Protein AF-A0A8S9HDJ7-F1 (afdb_monomer_lite)

pLDDT: mean 84.5, std 11.43, range [31.2, 97.19]

InterPro domains:
  IPR000717 Proteasome component (PCI) domain [PF01399] (304-399)
  IPR000717 Proteasome component (PCI) domain [PF01399] (529-624)
  IPR000717 Proteasome component (PCI) domain [PS50250] (216-402)
  IPR000717 Proteasome component (PCI) domain [PS50250] (441-627)
  IPR036388 Winged helix-like DNA-binding domain superfamily [G3DSA:1.10.10.10] (340-408)
  IPR036388 Winged helix-like DNA-binding domain superfamily [G3DSA:1.10.10.10] (565-633)
  IPR045114 Csn12 family [PTHR12732] (9-410)

Structure (mmCIF, N/CA/C/O backbone):
data_AF-A0A8S9HDJ7-F1
#
_entry.id   AF-A0A8S9HDJ7-F1
#
loop_
_atom_site.group_PDB
_atom_site.id
_atom_site.type_symbol
_atom_site.label_atom_id
_atom_site.label_alt_id
_atom_site.label_comp_id
_atom_site.label_asym_id
_atom_site.label_entity_id
_atom_site.label_seq_id
_atom_site.pdbx_PDB_ins_code
_atom_site.Cartn_x
_atom_site.Cartn_y
_atom_site.Cartn_z
_atom_site.occupancy
_atom_site.B_iso_or_equiv
_atom_site.auth_seq_id
_atom_site.auth_comp_id
_atom_site.auth_asym_id
_atom_site.auth_atom_id
_atom_site.pdbx_PDB_model_num
ATOM 1 N N . MET A 1 1 ? 1.579 0.886 -45.988 1.00 45.97 1 MET A N 1
ATOM 2 C CA . MET A 1 1 ? 2.993 1.084 -45.603 1.00 45.97 1 MET A CA 1
ATOM 3 C C . MET A 1 1 ? 3.739 1.479 -46.861 1.00 45.97 1 MET A C 1
ATOM 5 O O . MET A 1 1 ? 3.638 0.749 -47.837 1.00 45.97 1 MET A O 1
ATOM 9 N N . ALA A 1 2 ? 4.380 2.648 -46.892 1.00 47.06 2 ALA A N 1
ATOM 10 C CA . ALA A 1 2 ? 5.239 3.010 -48.017 1.00 47.06 2 ALA A CA 1
ATOM 11 C C . ALA A 1 2 ? 6.417 2.024 -48.067 1.00 47.06 2 ALA A C 1
ATOM 13 O O . ALA A 1 2 ? 6.998 1.727 -47.024 1.00 47.06 2 ALA A O 1
ATOM 14 N N . TYR A 1 3 ? 6.727 1.489 -49.246 1.00 59.06 3 TYR A N 1
ATOM 15 C CA . TYR A 1 3 ? 7.837 0.557 -49.441 1.00 59.06 3 TYR A CA 1
ATOM 16 C C . TYR A 1 3 ? 9.151 1.298 -49.136 1.00 59.06 3 TYR A C 1
ATOM 18 O O . TYR A 1 3 ? 9.560 2.177 -49.893 1.00 59.06 3 TYR A O 1
ATOM 26 N N . VAL A 1 4 ? 9.783 1.015 -47.993 1.00 72.94 4 VAL A N 1
ATOM 27 C CA . VAL A 1 4 ? 11.099 1.578 -47.655 1.00 72.94 4 VAL A CA 1
ATOM 28 C C . VAL A 1 4 ? 12.145 0.746 -48.392 1.00 72.94 4 VAL A C 1
ATOM 30 O O . VAL A 1 4 ? 12.256 -0.454 -48.155 1.00 72.94 4 VAL A O 1
ATOM 33 N N . SER A 1 5 ? 12.891 1.359 -49.313 1.00 83.19 5 SER A N 1
ATOM 34 C CA . SER A 1 5 ? 13.986 0.675 -50.011 1.00 83.19 5 SER A CA 1
ATOM 35 C C . SER A 1 5 ? 15.143 0.384 -49.049 1.00 83.19 5 SER A C 1
ATOM 37 O O . SER A 1 5 ? 15.329 1.100 -48.063 1.00 83.19 5 SER A O 1
ATOM 39 N N . MET A 1 6 ? 15.966 -0.632 -49.340 1.00 80.44 6 MET A N 1
ATOM 40 C CA . MET A 1 6 ? 17.145 -0.938 -48.512 1.00 80.44 6 MET A CA 1
ATOM 41 C C . MET A 1 6 ? 18.094 0.265 -48.363 1.00 80.44 6 MET A C 1
ATOM 43 O O . MET A 1 6 ? 18.611 0.497 -47.273 1.00 80.44 6 MET A O 1
ATOM 47 N N . GLY A 1 7 ? 18.271 1.070 -49.418 1.00 82.75 7 GLY A N 1
ATOM 48 C CA . GLY A 1 7 ? 19.089 2.287 -49.363 1.00 82.75 7 GLY A CA 1
ATOM 49 C C . GLY A 1 7 ? 18.507 3.370 -48.446 1.00 82.75 7 GLY A C 1
ATOM 50 O O . GLY A 1 7 ? 19.237 3.982 -47.669 1.00 82.75 7 GLY A O 1
ATOM 51 N N . GLU A 1 8 ? 17.187 3.568 -48.467 1.00 85.69 8 GLU A N 1
ATOM 52 C CA . GLU A 1 8 ? 16.514 4.523 -47.577 1.00 85.69 8 GLU A CA 1
ATOM 53 C C . GLU A 1 8 ? 16.496 4.033 -46.120 1.00 85.69 8 GLU A C 1
ATOM 55 O O . GLU A 1 8 ? 16.657 4.833 -45.196 1.00 85.69 8 GLU A O 1
ATOM 60 N N . ALA A 1 9 ? 16.363 2.721 -45.896 1.00 85.56 9 ALA A N 1
ATOM 61 C CA . ALA A 1 9 ? 16.483 2.122 -44.569 1.00 85.56 9 ALA A CA 1
ATOM 62 C C . ALA A 1 9 ? 17.888 2.338 -43.985 1.00 85.56 9 ALA A C 1
ATOM 64 O O . ALA A 1 9 ? 18.019 2.825 -42.860 1.00 85.56 9 ALA A O 1
ATOM 65 N N . HIS A 1 10 ? 18.929 2.065 -44.778 1.00 86.81 10 HIS A N 1
ATOM 66 C CA . HIS A 1 10 ? 20.318 2.319 -44.403 1.00 86.81 10 HIS A CA 1
ATOM 67 C C . HIS A 1 10 ? 20.543 3.798 -44.050 1.00 86.81 10 HIS A C 1
ATOM 69 O O . HIS A 1 10 ? 21.061 4.104 -42.978 1.00 86.81 10 HIS A O 1
ATOM 75 N N . ARG A 1 11 ? 20.069 4.729 -44.893 1.00 88.00 11 ARG A N 1
ATOM 76 C CA . ARG A 1 11 ? 20.188 6.176 -44.649 1.00 88.00 11 ARG A CA 1
ATOM 77 C C . ARG A 1 11 ? 19.570 6.594 -43.311 1.00 88.00 11 ARG A C 1
ATOM 79 O O . ARG A 1 11 ? 20.194 7.343 -42.564 1.00 88.00 11 ARG A O 1
ATOM 86 N N . ARG A 1 12 ? 18.369 6.102 -42.985 1.00 89.44 12 ARG A N 1
ATOM 87 C CA . ARG A 1 12 ? 17.656 6.431 -41.733 1.00 89.44 12 ARG A CA 1
ATOM 88 C C . ARG A 1 12 ? 18.352 5.889 -40.489 1.00 89.44 12 ARG A C 1
ATOM 90 O O . ARG A 1 12 ? 18.396 6.584 -39.475 1.00 89.44 12 ARG A O 1
ATOM 97 N N . ILE A 1 13 ? 18.888 4.670 -40.562 1.00 89.06 13 ILE A N 1
ATOM 98 C CA . ILE A 1 13 ? 19.650 4.067 -39.460 1.00 89.06 13 ILE A CA 1
ATOM 99 C C . ILE A 1 13 ? 20.924 4.882 -39.218 1.00 89.06 13 ILE A C 1
ATOM 101 O O . ILE A 1 13 ? 21.173 5.301 -38.089 1.00 89.06 13 ILE A O 1
ATOM 105 N N . THR A 1 14 ? 21.675 5.197 -40.275 1.00 87.88 14 THR A N 1
ATOM 106 C CA . THR A 1 14 ? 22.895 6.013 -40.188 1.00 87.88 14 THR A CA 1
ATOM 107 C C . THR A 1 14 ? 22.606 7.429 -39.680 1.00 87.88 14 THR A C 1
ATOM 109 O O . THR A 1 14 ? 23.343 7.951 -38.846 1.00 87.88 14 THR A O 1
ATOM 112 N N . GLU A 1 15 ? 21.501 8.048 -40.108 1.00 90.31 15 GLU A N 1
ATOM 113 C CA . GLU A 1 15 ? 21.058 9.355 -39.605 1.00 90.31 15 GLU A CA 1
ATOM 114 C C . GLU A 1 15 ? 20.773 9.313 -38.095 1.00 90.31 15 GLU A C 1
ATOM 116 O O . GLU A 1 15 ? 21.186 10.215 -37.367 1.00 90.31 15 GLU A O 1
ATOM 121 N N . TYR A 1 16 ? 20.114 8.259 -37.601 1.00 91.31 16 TYR A N 1
ATOM 122 C CA . TYR A 1 16 ? 19.889 8.083 -36.166 1.00 91.31 16 TYR A CA 1
ATOM 123 C C . TYR A 1 16 ? 21.195 7.878 -35.392 1.00 91.31 16 TYR A C 1
ATOM 125 O O . TYR A 1 16 ? 21.376 8.492 -34.342 1.00 91.31 16 TYR A O 1
ATOM 133 N N . LEU A 1 17 ? 22.102 7.038 -35.902 1.00 90.06 17 LEU A N 1
ATOM 134 C CA . LEU A 1 17 ? 23.397 6.771 -35.270 1.00 90.06 17 LEU A CA 1
ATOM 135 C C . LEU A 1 17 ? 24.229 8.052 -35.142 1.00 90.06 17 LEU A C 1
ATOM 137 O O . LEU A 1 17 ? 24.712 8.361 -34.054 1.00 90.06 17 LEU A O 1
ATOM 141 N N . ASN A 1 18 ? 24.309 8.849 -36.212 1.00 89.88 18 ASN A N 1
ATOM 142 C CA . ASN A 1 18 ? 24.977 10.150 -36.184 1.00 89.88 18 ASN A CA 1
ATOM 143 C C . ASN A 1 18 ? 24.357 11.073 -35.138 1.00 89.88 18 ASN A C 1
ATOM 145 O O . ASN A 1 18 ? 25.066 11.604 -34.293 1.00 89.88 18 ASN A O 1
ATOM 149 N N . ARG A 1 19 ? 23.026 11.181 -35.130 1.00 90.94 19 ARG A N 1
ATOM 150 C CA . ARG A 1 19 ? 22.291 11.979 -34.146 1.00 90.94 19 ARG A CA 1
ATOM 151 C C . ARG A 1 19 ? 22.556 11.545 -32.705 1.00 90.94 19 ARG A C 1
ATOM 153 O O . ARG A 1 19 ? 22.686 12.395 -31.832 1.00 90.94 19 ARG A O 1
ATOM 160 N N . PHE A 1 20 ? 22.623 10.243 -32.444 1.00 90.88 20 PHE A N 1
ATOM 161 C CA . PHE A 1 20 ? 22.930 9.730 -31.113 1.00 90.88 20 PHE A CA 1
ATOM 162 C C . PHE A 1 20 ? 24.353 10.101 -30.688 1.00 90.88 20 PHE A C 1
ATOM 164 O O . PHE A 1 20 ? 24.537 10.637 -29.598 1.00 90.88 20 PHE A O 1
ATOM 171 N N . CYS A 1 21 ? 25.343 9.868 -31.551 1.00 88.94 21 CYS A N 1
ATOM 172 C CA . CYS A 1 21 ? 26.730 10.221 -31.259 1.00 88.94 21 CYS A CA 1
ATOM 173 C C . CYS A 1 21 ? 26.904 11.721 -31.065 1.00 88.94 21 CYS A C 1
ATOM 175 O O . CYS A 1 21 ? 27.520 12.125 -30.089 1.00 88.94 21 CYS A O 1
ATOM 177 N N . ASP A 1 22 ? 26.315 12.542 -31.932 1.00 90.69 22 ASP A N 1
ATOM 178 C CA . ASP A 1 22 ? 26.391 13.994 -31.814 1.00 90.69 22 ASP A CA 1
ATOM 179 C C . ASP A 1 22 ? 25.747 14.454 -30.492 1.00 90.69 22 ASP A C 1
ATOM 181 O O . ASP A 1 22 ? 26.324 15.270 -29.779 1.00 90.69 22 ASP A O 1
ATOM 185 N N . ALA A 1 23 ? 24.616 13.864 -30.084 1.00 91.31 23 ALA A N 1
ATOM 186 C CA . ALA A 1 23 ? 24.000 14.165 -28.791 1.00 91.31 23 ALA A CA 1
ATOM 187 C C . ALA A 1 23 ? 24.908 13.820 -27.596 1.00 91.31 23 ALA A C 1
ATOM 189 O O . ALA A 1 23 ? 24.923 14.556 -26.613 1.00 91.31 23 ALA A O 1
ATOM 190 N N . VAL A 1 24 ? 25.680 12.731 -27.667 1.00 89.81 24 VAL A N 1
ATOM 191 C CA . VAL A 1 24 ? 26.634 12.358 -26.609 1.00 89.81 24 VAL A CA 1
ATOM 192 C C . VAL A 1 24 ? 27.879 13.249 -26.643 1.00 89.81 24 VAL A C 1
ATOM 194 O O . VAL A 1 24 ? 28.265 13.790 -25.608 1.00 89.81 24 VAL A O 1
ATOM 197 N N . SER A 1 25 ? 28.471 13.468 -27.820 1.00 89.38 25 SER A N 1
ATOM 198 C CA . SER A 1 25 ? 29.673 14.291 -28.000 1.00 89.38 25 SER A CA 1
ATOM 199 C C . SER A 1 25 ? 29.446 15.756 -27.620 1.00 89.38 25 SER A C 1
ATOM 201 O O . SER A 1 25 ? 30.304 16.359 -26.981 1.00 89.38 25 SER A O 1
ATOM 203 N N . TYR A 1 26 ? 28.283 16.319 -27.963 1.00 91.88 26 TYR A N 1
ATOM 204 C CA . TYR A 1 26 ? 27.906 17.691 -27.608 1.00 91.88 26 TYR A CA 1
ATOM 205 C C . TYR A 1 26 ? 27.16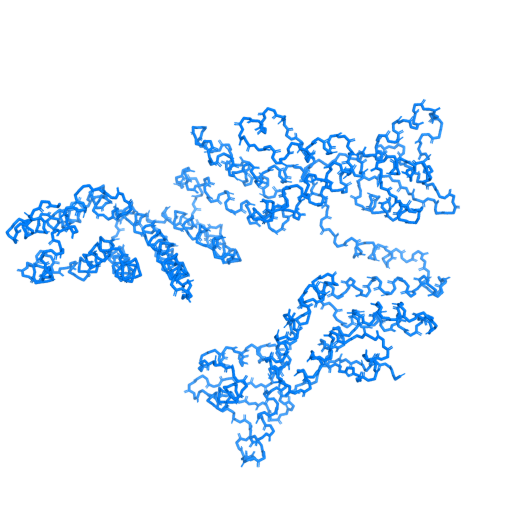4 17.801 -26.269 1.00 91.88 26 TYR A C 1
ATOM 207 O O . TYR A 1 26 ? 26.777 18.902 -25.882 1.00 91.88 26 TYR A O 1
ATOM 215 N N . GLN A 1 27 ? 26.963 16.688 -25.553 1.00 91.62 27 GLN A N 1
ATOM 216 C CA . GLN A 1 27 ? 26.209 16.636 -24.294 1.00 91.62 27 GLN A CA 1
ATOM 217 C C . GLN A 1 27 ? 24.784 17.229 -24.400 1.00 91.62 27 GLN A C 1
ATOM 219 O O . GLN A 1 27 ? 24.262 17.830 -23.455 1.00 91.62 27 GLN A O 1
ATOM 224 N N . ASP A 1 28 ? 24.119 17.036 -25.544 1.00 92.69 28 ASP A N 1
ATOM 225 C CA . ASP A 1 28 ? 22.745 17.485 -25.787 1.00 92.69 28 ASP A CA 1
ATOM 226 C C . ASP A 1 28 ? 21.726 16.496 -25.197 1.00 92.69 28 ASP A C 1
ATOM 228 O O . ASP A 1 28 ? 21.262 15.536 -25.827 1.00 92.69 28 ASP A O 1
ATOM 232 N N . SER A 1 29 ? 21.332 16.770 -23.953 1.00 91.44 29 SER A N 1
ATOM 233 C CA . SER A 1 29 ? 20.324 15.988 -23.230 1.00 91.44 29 SER A CA 1
ATOM 234 C C . SER A 1 29 ? 18.951 15.994 -23.912 1.00 91.44 29 SER A C 1
ATOM 236 O O . SER A 1 29 ? 18.245 14.983 -23.887 1.00 91.44 29 SER A O 1
ATOM 238 N N . SER A 1 30 ? 18.555 17.104 -24.549 1.00 92.19 30 SER A N 1
ATOM 239 C CA . SER A 1 30 ? 17.230 17.239 -25.170 1.00 92.19 30 SER A CA 1
ATOM 240 C C . SER A 1 30 ? 17.103 16.318 -26.375 1.00 92.19 30 SER A C 1
ATOM 242 O O . SER A 1 30 ? 16.095 15.620 -26.544 1.00 92.19 30 SER A O 1
ATOM 244 N N . MET A 1 31 ? 18.148 16.290 -27.198 1.00 92.25 31 MET A N 1
ATOM 245 C CA . MET A 1 31 ? 18.233 15.413 -28.352 1.00 92.25 31 MET A CA 1
ATOM 246 C C . MET A 1 31 ? 18.248 13.946 -27.923 1.00 92.25 31 MET A C 1
ATOM 248 O O . MET A 1 31 ? 17.434 13.162 -28.420 1.00 92.25 31 MET A O 1
ATOM 252 N N . LEU A 1 32 ? 19.069 13.592 -26.930 1.00 92.25 32 LEU A N 1
ATOM 253 C CA . LEU A 1 32 ? 19.126 12.232 -26.397 1.00 92.25 32 LEU A CA 1
ATOM 254 C C . LEU A 1 32 ? 17.770 11.777 -25.825 1.00 92.25 32 LEU A C 1
ATOM 256 O O . LEU A 1 32 ? 17.320 10.668 -26.109 1.00 92.25 32 LEU A O 1
ATOM 260 N N . CYS A 1 33 ? 17.045 12.648 -25.113 1.00 92.75 33 CYS A N 1
ATOM 261 C CA . CYS A 1 33 ? 15.692 12.352 -24.629 1.00 92.75 33 CYS A CA 1
ATOM 262 C C . CYS A 1 33 ? 14.725 11.987 -25.764 1.00 92.75 33 CYS A C 1
ATOM 264 O O . CYS A 1 33 ? 13.954 11.033 -25.633 1.00 92.75 33 CYS A O 1
ATOM 266 N N . ARG A 1 34 ? 14.751 12.723 -26.885 1.00 91.06 34 ARG A N 1
ATOM 267 C CA . ARG A 1 34 ? 13.869 12.454 -28.037 1.00 91.06 34 ARG A CA 1
ATOM 268 C C . ARG A 1 34 ? 14.185 11.116 -28.696 1.00 91.06 34 ARG A C 1
ATOM 270 O O . ARG A 1 34 ? 13.256 10.419 -29.097 1.00 91.06 34 ARG A O 1
ATOM 277 N N . LEU A 1 35 ? 15.466 10.761 -28.784 1.00 90.75 35 LEU A N 1
ATOM 278 C CA . LEU A 1 35 ? 15.922 9.488 -29.348 1.00 90.75 35 LEU A CA 1
ATOM 279 C C . LEU A 1 35 ? 15.519 8.294 -28.461 1.00 90.75 35 LEU A C 1
ATOM 281 O O . LEU A 1 35 ? 15.204 7.226 -28.972 1.00 90.75 35 LEU A O 1
ATOM 285 N N . LEU A 1 36 ? 15.447 8.486 -27.141 1.00 91.25 36 LEU A N 1
ATOM 286 C CA . LEU A 1 36 ? 15.131 7.425 -26.178 1.00 91.25 36 LEU A CA 1
ATOM 287 C C . LEU A 1 36 ? 13.643 7.310 -25.799 1.00 91.25 36 LEU A C 1
ATOM 289 O O . LEU A 1 36 ? 13.291 6.441 -25.009 1.00 91.25 36 LEU A O 1
ATOM 293 N N . SER A 1 37 ? 12.752 8.162 -26.312 1.00 88.88 37 SER A N 1
ATOM 294 C CA . SER A 1 37 ? 11.339 8.214 -25.887 1.00 88.88 37 SER A CA 1
ATOM 295 C C . SER A 1 37 ? 10.430 7.238 -26.657 1.00 88.88 37 SER A C 1
ATOM 297 O O . SER A 1 37 ? 9.573 7.663 -27.437 1.00 88.88 37 SER A O 1
ATOM 299 N N . PHE A 1 38 ? 10.576 5.928 -26.434 1.00 78.50 38 PHE A N 1
ATOM 300 C CA . PHE A 1 38 ? 9.819 4.852 -27.112 1.00 78.50 38 PHE A CA 1
ATOM 301 C C . PHE A 1 38 ? 8.301 5.035 -27.060 1.00 78.50 38 PHE A C 1
ATOM 303 O O . PHE A 1 38 ? 7.597 4.859 -28.055 1.00 78.50 38 PHE A O 1
ATOM 310 N N . SER A 1 39 ? 7.777 5.402 -25.895 1.00 77.12 39 SER A N 1
ATOM 311 C CA . SER A 1 39 ? 6.341 5.534 -25.661 1.00 77.12 39 SER A CA 1
ATOM 312 C C . SER A 1 39 ? 5.706 6.744 -26.348 1.00 77.12 39 SER A C 1
ATOM 314 O O . SER A 1 39 ? 4.477 6.822 -26.408 1.00 77.12 39 SER A O 1
ATOM 316 N N . SER A 1 40 ? 6.516 7.670 -26.871 1.00 77.81 40 SER A N 1
ATOM 317 C CA . SER A 1 40 ? 6.033 8.875 -27.551 1.00 77.81 40 SER A CA 1
ATOM 318 C C . SER A 1 40 ? 5.460 8.604 -28.945 1.00 77.81 40 SER A C 1
ATOM 320 O O . SER A 1 40 ? 4.767 9.469 -29.475 1.00 77.81 40 SER A O 1
ATOM 322 N N . ASN A 1 41 ? 5.725 7.423 -29.531 1.00 77.56 41 ASN A N 1
ATOM 323 C CA . ASN A 1 41 ? 5.366 7.076 -30.913 1.00 77.56 41 ASN A CA 1
ATOM 324 C C . ASN A 1 41 ? 5.746 8.187 -31.912 1.00 77.56 41 ASN A C 1
ATOM 326 O O . ASN A 1 41 ? 4.989 8.495 -32.835 1.00 77.56 41 ASN A O 1
ATOM 330 N N . SER A 1 42 ? 6.900 8.830 -31.704 1.00 84.44 42 SER A N 1
ATOM 331 C CA . SER A 1 42 ? 7.337 9.921 -32.567 1.00 84.44 42 SER A CA 1
ATOM 332 C C . SER A 1 42 ? 7.523 9.425 -34.012 1.00 84.44 42 SER A C 1
ATOM 334 O O . SER A 1 42 ? 8.012 8.309 -34.224 1.00 84.44 42 SER A O 1
ATOM 336 N N . PRO A 1 43 ? 7.171 10.234 -35.031 1.00 83.12 43 PRO A N 1
ATOM 337 C CA . PRO A 1 43 ? 7.306 9.824 -36.429 1.00 83.12 43 PRO A CA 1
ATOM 338 C C . PRO A 1 43 ? 8.732 9.403 -36.806 1.00 83.12 43 PRO A C 1
ATOM 340 O O . PRO A 1 43 ? 8.913 8.495 -37.613 1.00 83.12 43 PRO A O 1
ATOM 343 N N . SER A 1 44 ? 9.748 10.017 -36.191 1.00 83.19 44 SER A N 1
ATOM 344 C CA . SER A 1 44 ? 11.157 9.673 -36.400 1.00 83.19 44 SER A CA 1
ATOM 345 C C . SER A 1 44 ? 11.510 8.280 -35.874 1.00 83.19 44 SER A C 1
ATOM 347 O O . SER A 1 44 ? 12.170 7.524 -36.582 1.00 83.19 44 SER A O 1
ATOM 349 N N . LEU A 1 45 ? 11.048 7.910 -34.674 1.00 85.38 45 LEU A N 1
ATOM 350 C CA . LEU A 1 45 ? 11.304 6.585 -34.099 1.00 85.38 45 LEU A CA 1
ATOM 351 C C . LEU A 1 45 ? 10.499 5.488 -34.798 1.00 85.38 45 LEU A C 1
ATOM 353 O O . LEU A 1 45 ? 11.011 4.390 -34.993 1.00 85.38 45 LEU A O 1
ATOM 357 N N . LEU A 1 46 ? 9.271 5.788 -35.230 1.00 85.62 46 LEU A N 1
ATOM 358 C CA . LEU A 1 46 ? 8.475 4.861 -36.039 1.00 85.62 46 LEU A CA 1
ATOM 359 C C . LEU A 1 46 ? 9.131 4.607 -37.401 1.00 85.62 46 LEU A C 1
ATOM 361 O O . LEU A 1 46 ? 9.264 3.458 -37.812 1.00 85.62 46 LEU A O 1
ATOM 365 N N . SER A 1 47 ? 9.602 5.670 -38.056 1.00 86.38 47 SER A N 1
ATOM 366 C CA . SER A 1 47 ? 10.331 5.591 -39.326 1.00 86.38 47 SER A CA 1
ATOM 367 C C . SER A 1 47 ? 11.627 4.781 -39.207 1.00 86.38 47 SER A C 1
ATOM 369 O O . SER A 1 47 ? 11.940 3.989 -40.097 1.00 86.38 47 SER A O 1
ATOM 371 N N . LEU A 1 48 ? 12.358 4.936 -38.097 1.00 88.12 48 LEU A N 1
ATOM 372 C CA . LEU A 1 48 ? 13.534 4.123 -37.790 1.00 88.12 48 LEU A CA 1
ATOM 373 C C . LEU A 1 48 ? 13.166 2.657 -37.546 1.00 88.12 48 LEU A C 1
ATOM 375 O O . LEU A 1 48 ? 13.831 1.772 -38.069 1.00 88.12 48 LEU A O 1
ATOM 379 N N . ALA A 1 49 ? 12.118 2.382 -36.771 1.00 87.06 49 ALA A N 1
ATOM 380 C CA . ALA A 1 49 ? 11.703 1.011 -36.494 1.00 87.06 49 ALA A CA 1
ATOM 381 C C . ALA A 1 49 ? 11.243 0.280 -37.768 1.00 87.06 49 ALA A C 1
ATOM 383 O O . ALA A 1 49 ? 11.552 -0.897 -37.948 1.00 87.06 49 ALA A O 1
ATOM 384 N N . ASP A 1 50 ? 10.570 0.985 -38.683 1.00 87.25 50 ASP A N 1
ATOM 385 C CA . ASP A 1 50 ? 10.228 0.461 -40.009 1.00 87.25 50 ASP A CA 1
ATOM 386 C C . ASP A 1 50 ? 11.497 0.182 -40.844 1.00 87.25 50 ASP A C 1
ATOM 388 O O . ASP A 1 50 ? 11.587 -0.862 -41.487 1.00 87.25 50 ASP A O 1
ATOM 392 N N . ALA A 1 51 ? 12.514 1.052 -40.781 1.00 87.38 51 ALA A N 1
ATOM 393 C CA . ALA A 1 51 ? 13.809 0.826 -41.433 1.00 87.38 51 ALA A CA 1
ATOM 394 C C . ALA A 1 51 ? 14.572 -0.383 -40.856 1.00 87.38 51 ALA A C 1
ATOM 396 O O . ALA A 1 51 ? 15.108 -1.184 -41.619 1.00 87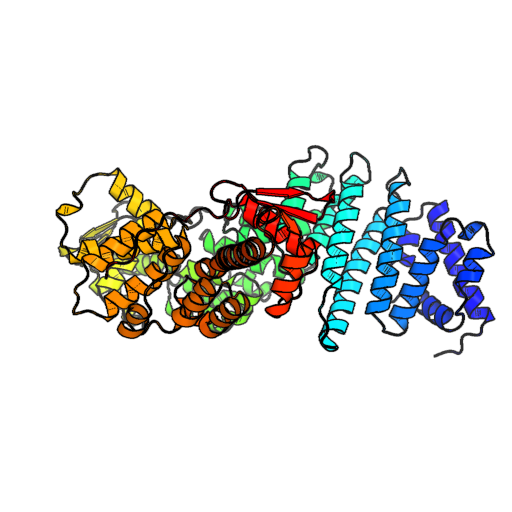.38 51 ALA A O 1
ATOM 397 N N . LEU A 1 52 ? 14.575 -0.558 -39.531 1.00 87.81 52 LEU A N 1
ATOM 398 C CA . LEU A 1 52 ? 15.202 -1.699 -38.848 1.00 87.81 52 LEU A CA 1
ATOM 399 C C . LEU A 1 52 ? 14.526 -3.037 -39.190 1.00 87.81 52 LEU A C 1
ATOM 401 O O . LEU A 1 52 ? 15.181 -4.073 -39.203 1.00 87.81 52 LEU A O 1
ATOM 405 N N . ASN A 1 53 ? 13.226 -3.030 -39.503 1.00 85.38 53 ASN A N 1
ATOM 406 C CA . ASN A 1 53 ? 12.530 -4.227 -39.984 1.00 85.38 53 ASN A CA 1
ATOM 407 C C . ASN A 1 53 ? 12.964 -4.640 -41.398 1.00 85.38 53 ASN A C 1
ATOM 409 O O . ASN A 1 53 ? 13.003 -5.833 -41.693 1.00 85.38 53 ASN A O 1
ATOM 413 N N . VAL A 1 54 ? 13.289 -3.670 -42.259 1.00 84.00 54 VAL A N 1
ATOM 414 C CA . VAL A 1 54 ? 13.772 -3.918 -43.628 1.00 84.00 54 VAL A CA 1
ATOM 415 C C . VAL A 1 54 ? 15.255 -4.296 -43.636 1.00 84.00 54 VAL A C 1
ATOM 417 O O . VAL A 1 54 ? 15.663 -5.168 -44.397 1.00 84.00 54 VAL A O 1
ATOM 420 N N . PHE A 1 55 ? 16.062 -3.665 -42.781 1.00 79.88 55 PHE A N 1
ATOM 421 C CA . PHE A 1 55 ? 17.508 -3.866 -42.708 1.00 79.88 55 PHE A CA 1
ATOM 422 C C . PHE A 1 55 ? 17.895 -4.619 -41.424 1.00 79.88 55 PHE A C 1
ATOM 424 O O . PHE A 1 55 ? 18.193 -4.016 -40.394 1.00 79.88 55 PHE A O 1
ATOM 431 N N . GLN A 1 56 ? 17.888 -5.954 -41.487 1.00 72.31 56 GLN A N 1
ATOM 432 C CA . GLN A 1 56 ? 18.083 -6.815 -40.310 1.00 72.31 56 GLN A CA 1
ATOM 433 C C . GLN A 1 56 ? 19.521 -6.816 -39.757 1.00 72.31 56 GLN A C 1
ATOM 435 O O . GLN A 1 56 ? 19.717 -7.121 -38.583 1.00 72.31 56 GLN A O 1
ATOM 440 N N . ASP A 1 57 ? 20.523 -6.432 -40.556 1.00 72.94 57 ASP A N 1
ATOM 441 C CA . ASP A 1 57 ? 21.937 -6.417 -40.149 1.00 72.94 57 ASP A CA 1
ATOM 442 C C . ASP A 1 57 ? 22.411 -5.032 -39.666 1.00 72.94 57 ASP A C 1
ATOM 444 O O . ASP A 1 57 ? 23.518 -4.582 -39.947 1.00 72.94 57 ASP A O 1
ATOM 448 N N . ALA A 1 58 ? 21.581 -4.309 -38.910 1.00 75.00 58 ALA A N 1
ATOM 449 C CA . ALA A 1 58 ? 21.971 -3.008 -38.350 1.00 75.00 58 ALA A CA 1
ATOM 450 C C . ALA A 1 58 ? 23.224 -3.091 -37.446 1.00 75.00 58 ALA A C 1
ATOM 452 O O . ALA A 1 58 ? 23.935 -2.104 -37.265 1.00 75.00 58 ALA A O 1
ATOM 453 N N . SER A 1 59 ? 23.526 -4.273 -36.898 1.00 75.50 59 SER A N 1
ATOM 454 C CA . SER A 1 59 ? 24.724 -4.520 -36.093 1.00 75.50 59 SER A CA 1
ATOM 455 C C . SER A 1 59 ? 26.027 -4.455 -36.894 1.00 75.50 59 SER A C 1
ATOM 457 O O . SER A 1 59 ? 27.052 -4.099 -36.314 1.00 75.50 59 SER A O 1
ATOM 459 N N . SER A 1 60 ? 26.033 -4.768 -38.196 1.00 75.06 60 SER A N 1
ATOM 460 C CA . SER A 1 60 ? 27.237 -4.584 -39.018 1.00 75.06 60 SER A CA 1
ATOM 461 C C . SER A 1 60 ? 27.546 -3.108 -39.258 1.00 75.06 60 SER A C 1
ATOM 463 O O . SER A 1 60 ? 28.710 -2.730 -39.171 1.00 75.06 60 SER A O 1
ATOM 465 N N . LEU A 1 61 ? 26.526 -2.260 -39.424 1.00 76.69 61 LEU A N 1
ATOM 466 C CA . LEU A 1 61 ? 26.694 -0.805 -39.561 1.00 76.69 61 LEU A CA 1
ATOM 467 C C . LEU A 1 61 ? 27.314 -0.163 -38.320 1.00 76.69 61 LEU A C 1
ATOM 469 O O . LEU A 1 61 ? 28.152 0.727 -38.431 1.00 76.69 61 LEU A O 1
ATOM 473 N N . ILE A 1 62 ? 26.928 -0.645 -37.139 1.00 79.50 62 ILE A N 1
ATOM 474 C CA . ILE A 1 62 ? 27.510 -0.207 -35.868 1.00 79.50 62 ILE A CA 1
ATOM 475 C C . ILE A 1 62 ? 28.994 -0.608 -35.784 1.00 79.50 62 ILE A C 1
ATOM 477 O O . ILE A 1 62 ? 29.807 0.174 -35.307 1.00 79.50 62 ILE A O 1
ATOM 481 N N . ARG A 1 63 ? 29.362 -1.804 -36.270 1.00 76.12 63 ARG A N 1
ATOM 482 C CA . ARG A 1 63 ? 30.750 -2.308 -36.237 1.00 76.12 63 ARG A CA 1
ATOM 483 C C . ARG A 1 63 ? 31.670 -1.682 -37.285 1.00 76.12 63 ARG A C 1
ATOM 485 O O . ARG A 1 63 ? 32.871 -1.636 -37.069 1.00 76.12 63 ARG A O 1
ATOM 492 N N . GLN A 1 64 ? 31.131 -1.256 -38.425 1.00 71.94 64 GLN A N 1
ATOM 493 C CA . GLN A 1 64 ? 31.919 -0.719 -39.541 1.00 71.94 64 GLN A CA 1
ATOM 494 C C . GLN A 1 64 ? 32.406 0.717 -39.317 1.00 71.94 64 GLN A C 1
ATOM 496 O O . GLN A 1 64 ? 33.259 1.187 -40.064 1.00 71.94 64 GLN A O 1
ATOM 501 N N . SER A 1 65 ? 31.870 1.424 -38.321 1.00 71.62 65 SER A N 1
ATOM 502 C CA . SER A 1 65 ? 32.281 2.787 -37.999 1.00 71.62 65 SER A CA 1
ATOM 503 C C . SER A 1 65 ? 32.897 2.848 -36.610 1.00 71.62 65 SER A C 1
ATOM 505 O O . SER A 1 65 ? 32.220 2.595 -35.611 1.00 71.62 65 SER A O 1
ATOM 507 N N . ASP A 1 66 ? 34.150 3.293 -36.537 1.00 66.38 66 ASP A N 1
ATOM 508 C CA . ASP A 1 66 ? 34.840 3.535 -35.265 1.00 66.38 66 ASP A CA 1
ATOM 509 C C . ASP A 1 66 ? 34.071 4.526 -34.373 1.00 66.38 66 ASP A C 1
ATOM 511 O O . ASP A 1 66 ? 34.080 4.397 -33.151 1.00 66.38 66 ASP A O 1
ATOM 515 N N . LYS A 1 67 ? 33.309 5.454 -34.980 1.00 69.69 67 LYS A N 1
ATOM 516 C CA . LYS A 1 67 ? 32.459 6.434 -34.276 1.00 69.69 67 LYS A CA 1
ATOM 517 C C . LYS A 1 67 ? 31.317 5.776 -33.486 1.00 69.69 67 LYS A C 1
ATOM 519 O O . LYS A 1 67 ? 30.879 6.327 -32.480 1.00 69.69 67 LYS A O 1
ATOM 524 N N . PHE A 1 68 ? 30.811 4.624 -33.935 1.00 69.44 68 PHE A N 1
ATOM 525 C CA . PHE A 1 68 ? 29.669 3.933 -33.316 1.00 69.44 68 PHE A CA 1
ATOM 526 C C . PHE A 1 68 ? 30.090 2.780 -32.399 1.00 69.44 68 PHE A C 1
ATOM 528 O O . PHE A 1 68 ? 29.293 2.358 -31.559 1.00 69.44 68 PHE A O 1
ATOM 535 N N . SER A 1 69 ? 31.326 2.292 -32.544 1.00 70.44 69 SER A N 1
ATOM 536 C CA . SER A 1 69 ? 31.859 1.132 -31.820 1.00 70.44 69 SER A CA 1
ATOM 537 C C . SER A 1 69 ? 31.847 1.321 -30.297 1.00 70.44 69 SER A C 1
ATOM 539 O O . SER A 1 69 ? 31.429 0.416 -29.576 1.00 70.44 69 SER A O 1
ATOM 541 N N . GLU A 1 70 ? 32.179 2.525 -29.809 1.00 75.69 70 GLU A N 1
ATOM 542 C CA . GLU A 1 70 ? 32.201 2.863 -28.372 1.00 75.69 70 GLU A CA 1
ATOM 543 C C . GLU A 1 70 ? 30.839 2.638 -27.687 1.00 75.69 70 GLU A C 1
ATOM 545 O O . GLU A 1 70 ? 30.772 2.148 -26.564 1.00 75.69 70 GLU A O 1
ATOM 550 N N . TYR A 1 71 ? 29.735 2.908 -28.393 1.00 81.38 71 TYR A N 1
ATOM 551 C CA . TYR A 1 71 ? 28.365 2.738 -27.888 1.00 81.38 71 TYR A CA 1
ATOM 552 C C . TYR A 1 71 ? 27.639 1.558 -28.543 1.00 81.38 71 TYR A C 1
ATOM 554 O O . TYR A 1 71 ? 26.407 1.463 -28.486 1.00 81.38 71 TYR A O 1
ATOM 562 N N . GLY A 1 72 ? 28.382 0.655 -29.188 1.00 81.88 72 GLY A N 1
ATOM 563 C CA . GLY A 1 72 ? 27.802 -0.341 -30.079 1.00 81.88 72 GLY A CA 1
ATOM 564 C C . GLY A 1 72 ? 26.882 -1.334 -29.373 1.00 81.88 72 GLY A C 1
ATOM 565 O O . GLY A 1 72 ? 25.814 -1.666 -29.891 1.00 81.88 72 GLY A O 1
ATOM 566 N N . GLU A 1 73 ? 27.239 -1.749 -28.155 1.00 80.69 73 GLU A N 1
ATOM 567 C CA . GLU A 1 73 ? 26.417 -2.643 -27.330 1.00 80.69 73 GLU A CA 1
ATOM 568 C C . GLU A 1 73 ? 25.097 -1.975 -26.902 1.00 80.69 73 GLU A C 1
ATOM 570 O O . GLU A 1 73 ? 24.020 -2.572 -27.003 1.00 80.69 73 GLU A O 1
ATOM 575 N N . ILE A 1 74 ? 25.158 -0.696 -26.510 1.00 87.75 74 ILE A N 1
ATOM 576 C CA . ILE A 1 74 ? 23.988 0.116 -26.146 1.00 87.75 74 ILE A CA 1
ATOM 577 C C . ILE A 1 74 ? 23.040 0.231 -27.344 1.00 87.75 74 ILE A C 1
ATOM 579 O O . ILE A 1 74 ? 21.848 -0.075 -27.240 1.00 87.75 74 ILE A O 1
ATOM 583 N N . LEU A 1 75 ? 23.566 0.645 -28.497 1.00 89.06 75 LEU A N 1
ATOM 584 C CA . LEU A 1 75 ? 22.781 0.898 -29.705 1.00 89.06 75 LEU A CA 1
ATOM 585 C C . LEU A 1 75 ? 22.166 -0.383 -30.280 1.00 89.06 75 LEU A C 1
ATOM 587 O O . LEU A 1 75 ? 21.003 -0.372 -30.687 1.00 89.06 75 LEU A O 1
ATOM 591 N N . ALA A 1 76 ? 22.887 -1.506 -30.242 1.00 89.75 76 ALA A N 1
ATOM 592 C CA . ALA A 1 76 ? 22.372 -2.791 -30.706 1.00 89.75 76 ALA A CA 1
ATOM 593 C C . ALA A 1 76 ? 21.150 -3.253 -29.892 1.00 89.75 76 ALA A C 1
ATOM 595 O O . ALA A 1 76 ? 20.134 -3.671 -30.459 1.00 89.75 76 ALA A O 1
ATOM 596 N N . HIS A 1 77 ? 21.210 -3.147 -28.561 1.00 92.19 77 HIS A N 1
ATOM 597 C CA . HIS A 1 77 ? 20.080 -3.490 -27.695 1.00 92.19 77 HIS A CA 1
ATOM 598 C C . HIS A 1 77 ? 18.898 -2.531 -27.864 1.00 92.19 77 HIS A C 1
ATOM 600 O O . HIS A 1 77 ? 17.744 -2.971 -27.888 1.00 92.19 77 HIS A O 1
ATOM 606 N N . LEU A 1 78 ? 19.178 -1.240 -28.056 1.00 91.62 78 LEU A N 1
ATOM 607 C CA . LEU A 1 78 ? 18.166 -0.222 -28.322 1.00 91.62 78 LEU A CA 1
ATOM 608 C C . LEU A 1 78 ? 17.401 -0.503 -29.625 1.00 91.62 78 LEU A C 1
ATOM 610 O O . LEU A 1 78 ? 16.170 -0.484 -29.638 1.00 91.62 78 LEU A O 1
ATOM 614 N N . PHE A 1 79 ? 18.116 -0.824 -30.706 1.00 91.56 79 PHE A N 1
ATOM 615 C CA . PHE A 1 79 ? 17.522 -1.162 -32.002 1.00 91.56 79 PHE A CA 1
ATOM 616 C C . PHE A 1 79 ? 16.683 -2.433 -31.942 1.00 91.56 79 PHE A C 1
ATOM 618 O O . PHE A 1 79 ? 15.545 -2.431 -32.414 1.00 91.56 79 PHE A O 1
ATOM 625 N N . ARG A 1 80 ? 17.183 -3.489 -31.286 1.00 91.00 80 ARG A N 1
ATOM 626 C CA . ARG A 1 80 ? 16.410 -4.724 -31.084 1.00 91.00 80 ARG A CA 1
ATOM 627 C C . ARG A 1 80 ? 15.119 -4.467 -30.304 1.00 91.00 80 ARG A C 1
ATOM 629 O O . ARG A 1 80 ? 14.076 -5.043 -30.623 1.00 91.00 80 ARG A O 1
ATOM 636 N N . SER A 1 81 ? 15.173 -3.587 -29.302 1.00 92.88 81 SER A N 1
ATOM 637 C CA . SER A 1 81 ? 13.989 -3.185 -28.544 1.00 92.88 81 SER A CA 1
ATOM 638 C C . SER A 1 81 ? 12.980 -2.435 -29.419 1.00 92.88 81 SER A C 1
ATOM 640 O O . SER A 1 81 ? 11.800 -2.789 -29.414 1.00 92.88 81 SER A O 1
ATOM 642 N N . LEU A 1 82 ? 13.433 -1.462 -30.225 1.00 90.69 82 LEU A N 1
ATOM 643 C CA . LEU A 1 82 ? 12.571 -0.687 -31.133 1.00 90.69 82 LEU A CA 1
ATOM 644 C C . LEU A 1 82 ? 11.878 -1.585 -32.155 1.00 90.69 82 LEU A C 1
ATOM 646 O O . LEU A 1 82 ? 10.672 -1.468 -32.373 1.00 90.69 82 LEU A O 1
ATOM 650 N N . GLN A 1 83 ? 12.640 -2.500 -32.747 1.00 89.50 83 GLN A N 1
ATOM 651 C CA . GLN A 1 83 ? 12.144 -3.454 -33.726 1.00 89.50 83 GLN A CA 1
ATOM 652 C C . GLN A 1 83 ? 11.054 -4.351 -33.123 1.00 89.50 83 GLN A C 1
ATOM 654 O O . GLN A 1 83 ? 9.942 -4.423 -33.644 1.00 89.50 83 GLN A O 1
ATOM 659 N N . SER A 1 84 ? 11.338 -4.969 -31.973 1.00 90.88 84 SER A N 1
ATOM 660 C CA . SER A 1 84 ? 10.394 -5.862 -31.286 1.00 90.88 84 SER A CA 1
ATOM 661 C C . SER A 1 84 ? 9.131 -5.121 -30.842 1.00 90.88 84 SER A C 1
ATOM 663 O O . SER A 1 84 ? 8.020 -5.622 -31.014 1.00 90.88 84 SER A O 1
ATOM 665 N N . TYR A 1 85 ? 9.286 -3.887 -30.348 1.00 90.38 85 TYR A N 1
ATOM 666 C CA . TYR A 1 85 ? 8.168 -3.029 -29.964 1.00 90.38 85 TYR A CA 1
ATOM 667 C C . TYR A 1 85 ? 7.272 -2.699 -31.163 1.00 90.38 85 TYR A C 1
ATOM 669 O O . TYR A 1 85 ? 6.048 -2.721 -31.046 1.00 90.38 85 TYR A O 1
ATOM 677 N N . ARG A 1 86 ? 7.872 -2.437 -32.331 1.00 88.25 86 ARG A N 1
ATOM 678 C CA . ARG A 1 86 ? 7.147 -2.127 -33.567 1.00 88.25 86 ARG A CA 1
ATOM 679 C C . ARG A 1 86 ? 6.372 -3.319 -34.120 1.00 88.25 86 ARG A C 1
ATOM 681 O O . ARG A 1 86 ? 5.264 -3.127 -34.613 1.00 88.25 86 ARG A O 1
ATOM 688 N N . VAL A 1 87 ? 6.935 -4.521 -34.015 1.00 88.62 87 VAL A N 1
ATOM 689 C CA . VAL A 1 87 ? 6.282 -5.782 -34.413 1.00 88.62 87 VAL A CA 1
ATOM 690 C C . VAL A 1 87 ? 5.193 -6.203 -33.411 1.00 88.62 87 VAL A C 1
ATOM 692 O O . VAL A 1 87 ? 4.351 -7.037 -33.726 1.00 88.62 87 VAL A O 1
ATOM 695 N N . GLY A 1 88 ? 5.153 -5.590 -32.224 1.00 89.12 88 GLY A N 1
ATOM 696 C CA . GLY A 1 88 ? 4.151 -5.863 -31.191 1.00 89.12 88 GLY A CA 1
ATOM 697 C C . GLY A 1 88 ? 4.544 -6.964 -30.206 1.00 89.12 88 GLY A C 1
ATOM 698 O O . GLY A 1 88 ? 3.715 -7.357 -29.396 1.00 89.12 88 GLY A O 1
ATOM 699 N N . ASN A 1 89 ? 5.796 -7.434 -30.237 1.00 92.88 89 ASN A N 1
ATOM 700 C CA . ASN A 1 89 ? 6.334 -8.368 -29.249 1.00 92.88 89 ASN A CA 1
ATOM 701 C C . ASN A 1 89 ? 6.893 -7.577 -28.054 1.00 92.88 89 ASN A C 1
ATOM 703 O O . ASN A 1 89 ? 8.059 -7.163 -28.048 1.00 92.88 89 ASN A O 1
ATOM 707 N N . LEU A 1 90 ? 6.048 -7.310 -27.053 1.00 94.44 90 LEU A N 1
ATOM 708 C CA . LEU A 1 90 ? 6.380 -6.412 -25.943 1.00 94.44 90 LEU A CA 1
ATOM 709 C C . LEU A 1 90 ? 7.318 -7.079 -24.936 1.00 94.44 90 LEU A C 1
ATOM 711 O O . LEU A 1 90 ? 8.107 -6.387 -24.290 1.00 94.44 90 LEU A O 1
ATOM 715 N N . VAL A 1 91 ? 7.262 -8.408 -24.813 1.00 95.06 91 VAL A N 1
ATOM 716 C CA . VAL A 1 91 ? 8.153 -9.168 -23.926 1.00 95.06 91 VAL A CA 1
ATOM 717 C C . VAL A 1 91 ? 9.596 -9.100 -24.422 1.00 95.06 91 VAL A C 1
ATOM 719 O O . VAL A 1 91 ? 10.485 -8.748 -23.645 1.00 95.06 91 VAL A O 1
ATOM 722 N N . GLU A 1 92 ? 9.835 -9.364 -25.708 1.00 94.88 92 GLU A N 1
ATOM 723 C CA . GLU A 1 92 ? 11.179 -9.256 -26.292 1.00 94.88 92 GLU A CA 1
ATOM 724 C C . GLU A 1 92 ? 11.652 -7.798 -26.334 1.00 94.88 92 GLU A C 1
ATOM 726 O O . GLU A 1 92 ? 12.814 -7.510 -26.036 1.00 94.88 92 GLU A O 1
ATOM 731 N N . ALA A 1 93 ? 10.739 -6.855 -26.606 1.00 95.12 93 ALA A N 1
ATOM 732 C CA . ALA A 1 93 ? 11.049 -5.431 -26.538 1.00 95.12 93 ALA A CA 1
ATOM 733 C C . ALA A 1 93 ? 11.547 -5.018 -25.148 1.00 95.12 93 ALA A C 1
ATOM 735 O O . ALA A 1 93 ? 12.534 -4.286 -25.049 1.00 95.12 93 ALA A O 1
ATOM 736 N N . TYR A 1 94 ? 10.898 -5.507 -24.084 1.00 96.56 94 TYR A N 1
ATOM 737 C CA . TYR A 1 94 ? 11.315 -5.274 -22.704 1.00 96.56 94 TYR A CA 1
ATOM 738 C C . TYR A 1 94 ? 12.686 -5.891 -22.406 1.00 96.56 94 TYR A C 1
ATOM 740 O O . TYR A 1 94 ? 13.545 -5.199 -21.872 1.00 96.56 94 TYR A O 1
ATOM 748 N N . LEU A 1 95 ? 12.916 -7.157 -22.773 1.00 96.50 95 LEU A N 1
ATOM 749 C CA . LEU A 1 95 ? 14.191 -7.843 -22.518 1.00 96.50 95 LEU A CA 1
ATOM 750 C C . LEU A 1 95 ? 15.366 -7.142 -23.213 1.00 96.50 95 LEU A C 1
ATOM 752 O O . LEU A 1 95 ? 16.430 -6.958 -22.622 1.00 96.50 95 LEU A O 1
ATOM 756 N N . ALA A 1 96 ? 15.172 -6.712 -24.461 1.00 95.31 96 ALA A N 1
ATOM 757 C CA . ALA A 1 96 ? 16.167 -5.927 -25.181 1.00 95.31 96 ALA A CA 1
ATOM 758 C C . ALA A 1 96 ? 16.369 -4.541 -24.541 1.00 95.31 96 ALA A C 1
ATOM 760 O O . ALA A 1 96 ? 17.510 -4.106 -24.373 1.00 95.31 96 ALA A O 1
ATOM 761 N N . PHE A 1 97 ? 15.288 -3.873 -24.114 1.00 96.00 97 PHE A N 1
ATOM 762 C CA . PHE A 1 97 ? 15.380 -2.573 -23.444 1.00 96.00 97 PHE A CA 1
ATOM 763 C C . PHE A 1 97 ? 16.072 -2.663 -22.081 1.00 96.00 97 PHE A C 1
ATOM 765 O O . PHE A 1 97 ? 16.807 -1.758 -21.709 1.00 96.00 97 PHE A O 1
ATOM 772 N N . GLU A 1 98 ? 15.873 -3.745 -21.331 1.00 96.38 98 GLU A N 1
ATOM 773 C CA . GLU A 1 98 ? 16.536 -3.983 -20.047 1.00 96.38 98 GLU A CA 1
ATOM 774 C C . GLU A 1 98 ? 18.055 -4.110 -20.211 1.00 96.38 98 GLU A C 1
ATOM 776 O O . GLU A 1 98 ? 18.811 -3.549 -19.412 1.00 96.38 98 GLU A O 1
ATOM 781 N N . LYS A 1 99 ? 18.516 -4.795 -21.266 1.00 95.62 99 LYS A N 1
ATOM 782 C CA . LYS A 1 99 ? 19.945 -4.873 -21.607 1.00 95.62 99 LYS A CA 1
ATOM 783 C C . LYS A 1 99 ? 20.499 -3.501 -21.983 1.00 95.62 99 LYS A C 1
ATOM 785 O O . LYS A 1 99 ? 21.502 -3.079 -21.412 1.00 95.62 99 LYS A O 1
ATOM 790 N N . PHE A 1 100 ? 19.792 -2.771 -22.850 1.00 95.31 100 PHE A N 1
ATOM 791 C CA . PHE A 1 100 ? 20.126 -1.384 -23.190 1.00 95.31 100 PHE A CA 1
ATOM 792 C C . PHE A 1 100 ? 20.221 -0.503 -21.937 1.00 95.31 100 PHE A C 1
ATOM 794 O O . PHE A 1 100 ? 21.219 0.180 -21.734 1.00 95.31 100 PHE A O 1
ATOM 801 N N . ALA A 1 101 ? 19.211 -0.541 -21.069 1.00 95.75 101 ALA A N 1
ATOM 802 C CA . ALA A 1 101 ? 19.145 0.298 -19.884 1.00 95.75 101 ALA A CA 1
ATOM 803 C C . ALA A 1 101 ? 20.257 -0.048 -18.885 1.00 95.75 101 ALA A C 1
ATOM 805 O O . ALA A 1 101 ? 20.817 0.852 -18.267 1.00 95.75 101 ALA A O 1
ATOM 806 N N . ASN A 1 102 ? 20.628 -1.326 -18.748 1.00 94.81 102 ASN A N 1
ATOM 807 C CA . ASN A 1 102 ? 21.783 -1.714 -17.942 1.00 94.81 102 ASN A CA 1
ATOM 808 C C . ASN A 1 102 ? 23.088 -1.134 -18.492 1.00 94.81 102 ASN A C 1
ATOM 810 O O . ASN A 1 102 ? 23.841 -0.560 -17.708 1.00 94.81 102 ASN A O 1
ATOM 814 N N . ALA A 1 103 ? 23.336 -1.256 -19.798 1.00 93.31 103 ALA A N 1
ATOM 815 C CA . ALA A 1 103 ? 24.533 -0.712 -20.435 1.00 93.31 103 ALA A CA 1
ATOM 816 C C . ALA A 1 103 ? 24.569 0.826 -20.341 1.00 93.31 103 ALA A C 1
ATOM 818 O O . ALA A 1 103 ? 25.556 1.397 -19.883 1.00 93.31 103 ALA A O 1
ATOM 819 N N . PHE A 1 104 ? 23.445 1.496 -20.619 1.00 93.69 104 PHE A N 1
ATOM 820 C CA . PHE A 1 104 ? 23.303 2.946 -20.468 1.00 93.69 104 PHE A CA 1
ATOM 821 C C . PHE A 1 104 ? 23.593 3.417 -19.038 1.00 93.69 104 PHE A C 1
ATOM 823 O O . PHE A 1 104 ? 24.235 4.440 -18.840 1.00 93.69 104 PHE A O 1
ATOM 830 N N . VAL A 1 105 ? 23.136 2.681 -18.020 1.00 93.44 105 VAL A N 1
ATOM 831 C CA . VAL A 1 105 ? 23.383 3.031 -16.612 1.00 93.44 105 VAL A CA 1
ATOM 832 C C . VAL A 1 105 ? 24.860 2.887 -16.235 1.00 93.44 105 VAL A C 1
ATOM 834 O O . VAL A 1 105 ? 25.327 3.652 -15.390 1.00 93.44 105 VAL A O 1
ATOM 837 N N . GLN A 1 106 ? 25.596 1.947 -16.839 1.00 91.31 106 GLN A N 1
ATOM 838 C CA . GLN A 1 106 ? 27.044 1.843 -16.626 1.00 91.31 106 GLN A CA 1
ATOM 839 C C . GLN A 1 106 ? 27.780 3.027 -17.253 1.00 91.31 106 GLN A C 1
ATOM 841 O O . GLN A 1 106 ? 28.548 3.682 -16.555 1.00 91.31 106 GLN A O 1
ATOM 846 N N . GLU A 1 107 ? 27.469 3.388 -18.498 1.00 90.56 107 GLU A N 1
ATOM 847 C CA . GLU A 1 107 ? 28.084 4.566 -19.129 1.00 90.56 107 GLU A CA 1
ATOM 848 C C . GLU A 1 107 ? 27.707 5.864 -18.418 1.00 90.56 107 GLU A C 1
ATOM 850 O O . GLU A 1 107 ? 28.557 6.699 -18.106 1.00 90.56 107 GLU A O 1
ATOM 855 N N . PHE A 1 108 ? 26.440 5.991 -18.020 1.00 91.31 108 PHE A N 1
ATOM 856 C CA . PHE A 1 108 ? 25.988 7.117 -17.217 1.00 91.31 108 PHE A CA 1
ATOM 857 C C . PHE A 1 108 ? 26.753 7.230 -15.898 1.00 91.31 108 PHE A C 1
ATOM 859 O O . PHE A 1 108 ? 26.928 8.338 -15.393 1.00 91.31 108 PHE A O 1
ATOM 866 N N . ARG A 1 109 ? 27.208 6.121 -15.305 1.00 89.62 109 ARG A N 1
ATOM 867 C CA . ARG A 1 109 ? 28.033 6.155 -14.092 1.00 89.62 109 ARG A CA 1
ATOM 868 C C . ARG A 1 109 ? 29.405 6.775 -14.365 1.00 89.62 109 ARG A C 1
ATOM 870 O O . ARG A 1 109 ? 29.868 7.520 -13.504 1.00 89.62 109 ARG A O 1
ATOM 877 N N . ASN A 1 110 ? 29.992 6.503 -15.530 1.00 88.12 110 ASN A N 1
ATOM 878 C CA . ASN A 1 110 ? 31.322 6.969 -15.929 1.00 88.12 110 ASN A CA 1
ATOM 879 C C . ASN A 1 110 ? 31.359 8.472 -16.245 1.00 88.12 110 ASN A C 1
ATOM 881 O O . ASN A 1 110 ? 32.366 9.124 -15.987 1.00 88.12 110 ASN A O 1
ATOM 885 N N . TRP A 1 111 ? 30.268 9.056 -16.751 1.00 87.88 111 TRP A N 1
ATOM 886 C CA . TRP A 1 111 ? 30.216 10.499 -17.028 1.00 87.88 111 TRP A CA 1
ATOM 887 C C . TRP A 1 111 ? 30.298 11.328 -15.742 1.00 87.88 111 TRP A C 1
ATOM 889 O O . TRP A 1 111 ? 29.459 11.170 -14.871 1.00 87.88 111 TRP A O 1
ATOM 899 N N . GLU A 1 112 ? 31.239 12.253 -15.584 1.00 78.62 112 GLU A N 1
ATOM 900 C CA . GLU A 1 112 ? 31.344 13.005 -14.318 1.00 78.62 112 GLU A CA 1
ATOM 901 C C . GLU A 1 112 ? 30.193 14.008 -14.113 1.00 78.62 112 GLU A C 1
ATOM 903 O O . GLU A 1 112 ? 29.673 14.165 -13.002 1.00 78.62 112 GLU A O 1
ATOM 908 N N . SER A 1 113 ? 29.739 14.659 -15.189 1.00 86.19 113 SER A N 1
ATOM 909 C CA . SER A 1 113 ? 28.688 15.676 -15.128 1.00 86.19 113 SER A CA 1
ATOM 910 C C . SER A 1 113 ? 27.271 15.079 -15.180 1.00 86.19 113 SER A C 1
ATOM 912 O O . SER A 1 113 ? 27.043 13.922 -15.538 1.00 86.19 113 SER A O 1
ATOM 914 N N . ALA A 1 114 ? 26.276 15.880 -14.786 1.00 89.62 114 ALA A N 1
ATOM 915 C CA . ALA A 1 114 ? 24.865 15.479 -14.751 1.00 89.62 114 ALA A CA 1
ATOM 916 C C . ALA A 1 114 ? 24.109 15.769 -16.067 1.00 89.62 114 ALA A C 1
ATOM 918 O O . ALA A 1 114 ? 22.880 15.792 -16.068 1.00 89.62 114 ALA A O 1
ATOM 919 N N . TRP A 1 115 ? 24.818 15.992 -17.179 1.00 93.00 115 TRP A N 1
ATOM 920 C CA . TRP A 1 115 ? 24.230 16.429 -18.453 1.00 93.00 115 TRP A CA 1
ATOM 921 C C . TRP A 1 115 ? 23.131 15.475 -18.962 1.00 93.00 115 TRP A C 1
ATOM 923 O O . TRP A 1 115 ? 22.060 15.914 -19.373 1.00 93.00 115 TRP A O 1
ATOM 933 N N . ALA A 1 116 ? 23.337 14.159 -18.841 1.00 93.00 116 ALA A N 1
ATOM 934 C CA . ALA A 1 116 ? 22.410 13.128 -19.320 1.00 93.00 116 ALA A CA 1
ATOM 935 C C . ALA A 1 116 ? 21.314 12.739 -18.308 1.00 93.00 116 ALA A C 1
ATOM 937 O O . ALA A 1 116 ? 20.667 11.698 -18.453 1.00 93.00 116 ALA A O 1
ATOM 938 N N . LEU A 1 117 ? 21.101 13.527 -17.248 1.00 93.12 117 LEU A N 1
ATOM 939 C CA . LEU A 1 117 ? 20.151 13.169 -16.192 1.00 93.12 117 LEU A CA 1
ATOM 940 C C . LEU A 1 117 ? 18.702 13.097 -16.704 1.00 93.12 117 LEU A C 1
ATOM 942 O O . LEU A 1 117 ? 17.956 12.197 -16.320 1.00 93.12 117 LEU A O 1
ATOM 946 N N . GLU A 1 118 ? 18.314 13.992 -17.615 1.00 93.38 118 GLU A N 1
ATOM 947 C CA . GLU A 1 118 ? 16.991 13.949 -18.248 1.00 93.38 118 GLU A CA 1
ATOM 948 C C . GLU A 1 118 ? 16.823 12.708 -19.133 1.00 93.38 118 GLU A C 1
ATOM 950 O O . GLU A 1 118 ? 15.784 12.046 -19.079 1.00 93.38 118 GLU A O 1
ATOM 955 N N . ALA A 1 119 ? 17.868 12.319 -19.869 1.00 94.44 119 ALA A N 1
ATOM 956 C CA . ALA A 1 119 ? 17.866 11.089 -20.655 1.00 94.44 119 ALA A CA 1
ATOM 957 C C . ALA A 1 119 ? 17.702 9.850 -19.758 1.00 94.44 119 ALA A C 1
ATOM 959 O O . ALA A 1 119 ? 16.885 8.975 -20.051 1.00 94.44 119 ALA A O 1
ATOM 960 N N . LEU A 1 120 ? 18.378 9.807 -18.603 1.00 95.56 120 LEU A N 1
ATOM 961 C CA . LEU A 1 120 ? 18.182 8.747 -17.611 1.00 95.56 120 LEU A CA 1
ATOM 962 C C . LEU A 1 120 ? 16.732 8.695 -17.095 1.00 95.56 120 LEU A C 1
ATOM 964 O O . LEU A 1 120 ? 16.193 7.607 -16.870 1.00 95.56 120 LEU A O 1
ATOM 968 N N . TYR A 1 121 ? 16.067 9.844 -16.929 1.00 95.75 121 TYR A N 1
ATOM 969 C CA . TYR A 1 121 ? 14.653 9.886 -16.540 1.00 95.75 121 TYR A CA 1
ATOM 970 C C . TYR A 1 121 ? 13.733 9.260 -17.587 1.00 95.75 121 TYR A C 1
ATOM 972 O O . TYR A 1 121 ? 12.754 8.602 -17.205 1.00 95.75 121 TYR A O 1
ATOM 980 N N . VAL A 1 122 ? 14.045 9.451 -18.873 1.00 95.94 122 VAL A N 1
ATOM 981 C CA . VAL A 1 122 ? 13.352 8.794 -19.989 1.00 95.94 122 VAL A CA 1
ATOM 982 C C . VAL A 1 122 ? 13.573 7.287 -19.912 1.00 95.94 122 VAL A C 1
ATOM 984 O O . VAL A 1 122 ? 12.593 6.552 -19.862 1.00 95.94 122 VAL A O 1
ATOM 987 N N . VAL A 1 123 ? 14.816 6.817 -19.758 1.00 96.31 123 VAL A N 1
ATOM 988 C CA . VAL A 1 123 ? 15.119 5.377 -19.620 1.00 96.31 123 VAL A CA 1
ATOM 989 C C . VAL A 1 123 ? 14.348 4.743 -18.455 1.00 96.31 123 VAL A C 1
ATOM 991 O O . VAL A 1 123 ? 13.693 3.715 -18.627 1.00 96.31 123 VAL A O 1
ATOM 994 N N . CYS A 1 124 ? 14.350 5.382 -17.280 1.00 97.19 124 CYS A N 1
ATOM 995 C CA . CYS A 1 124 ? 13.618 4.910 -16.098 1.00 97.19 124 CYS A CA 1
ATOM 996 C C . CYS A 1 124 ? 12.096 4.876 -16.307 1.00 97.19 124 CYS A C 1
ATOM 998 O O . CYS A 1 124 ? 11.397 4.034 -15.739 1.00 97.19 124 CYS A O 1
ATOM 1000 N N . TYR A 1 125 ? 11.559 5.819 -17.081 1.00 96.62 125 TYR A N 1
ATOM 1001 C CA . TYR A 1 125 ? 10.143 5.842 -17.420 1.00 96.62 125 TYR A CA 1
ATOM 1002 C C . TYR A 1 125 ? 9.792 4.735 -18.419 1.00 96.62 125 TYR A C 1
ATOM 1004 O O . TYR A 1 125 ? 8.846 3.984 -18.178 1.00 96.62 125 TYR A O 1
ATOM 1012 N N . GLU A 1 126 ? 10.567 4.612 -19.496 1.00 95.69 126 GLU A N 1
ATOM 1013 C CA . GLU A 1 126 ? 10.332 3.652 -20.573 1.00 95.69 126 GLU A CA 1
ATOM 1014 C C . GLU A 1 126 ? 10.446 2.209 -20.085 1.00 95.69 126 GLU A C 1
ATOM 1016 O O . GLU A 1 126 ? 9.536 1.428 -20.352 1.00 95.69 126 GLU A O 1
ATOM 1021 N N . ILE A 1 127 ? 11.455 1.862 -19.270 1.00 96.75 127 ILE A N 1
ATOM 1022 C CA . ILE A 1 127 ? 11.564 0.498 -18.720 1.00 96.75 127 ILE A CA 1
ATOM 1023 C C . ILE A 1 127 ? 10.320 0.125 -17.907 1.00 96.75 127 ILE A C 1
ATOM 1025 O O . ILE A 1 127 ? 9.802 -0.981 -18.050 1.00 96.75 127 ILE A O 1
ATOM 1029 N N . ARG A 1 128 ? 9.785 1.048 -17.091 1.00 96.88 128 ARG A N 1
ATOM 1030 C CA . ARG A 1 128 ? 8.571 0.795 -16.303 1.00 96.88 128 ARG A CA 1
ATOM 1031 C C . ARG A 1 128 ? 7.357 0.625 -17.212 1.00 96.88 128 ARG A C 1
ATOM 1033 O O . ARG A 1 128 ? 6.568 -0.289 -17.001 1.00 96.88 128 ARG A O 1
ATOM 1040 N N . ILE A 1 129 ? 7.182 1.494 -18.207 1.00 95.62 129 ILE A N 1
ATOM 1041 C CA . ILE A 1 129 ? 6.028 1.419 -19.113 1.00 95.62 129 ILE A CA 1
ATOM 1042 C C . ILE A 1 129 ? 6.088 0.169 -19.998 1.00 95.62 129 ILE A C 1
ATOM 1044 O O . ILE A 1 129 ? 5.060 -0.483 -20.177 1.00 95.62 129 ILE A O 1
ATOM 1048 N N . LEU A 1 130 ? 7.263 -0.190 -20.518 1.00 95.19 130 LEU A N 1
ATOM 1049 C CA . LEU A 1 130 ? 7.469 -1.423 -21.275 1.00 95.19 130 LEU A CA 1
ATOM 1050 C C . LEU A 1 130 ? 7.216 -2.651 -20.405 1.00 95.19 130 LEU A C 1
ATOM 1052 O O . LEU A 1 130 ? 6.495 -3.541 -20.840 1.00 95.19 130 LEU A O 1
ATOM 1056 N N . ALA A 1 131 ? 7.698 -2.666 -19.160 1.00 96.69 131 ALA A N 1
ATOM 1057 C CA . ALA A 1 131 ? 7.417 -3.748 -18.221 1.00 96.69 131 ALA A CA 1
ATOM 1058 C C . ALA A 1 131 ? 5.913 -3.920 -17.969 1.00 96.69 131 ALA A C 1
ATOM 1060 O O . ALA A 1 131 ? 5.391 -5.027 -18.028 1.00 96.69 131 ALA A O 1
ATOM 1061 N N . GLU A 1 132 ? 5.190 -2.815 -17.755 1.00 94.94 132 GLU A N 1
ATOM 1062 C CA . GLU A 1 132 ? 3.736 -2.843 -17.568 1.00 94.94 132 GLU A CA 1
ATOM 1063 C C . GLU A 1 132 ? 2.978 -3.334 -18.809 1.00 94.94 132 GLU A C 1
ATOM 1065 O O . GLU A 1 132 ? 1.888 -3.890 -18.676 1.00 94.94 132 GLU A O 1
ATOM 1070 N N . LYS A 1 133 ? 3.506 -3.086 -20.012 1.00 94.50 133 LYS A N 1
ATOM 1071 C CA . LYS A 1 133 ? 2.942 -3.580 -21.274 1.00 94.50 133 LYS A CA 1
ATOM 1072 C C . LYS A 1 133 ? 3.257 -5.067 -21.475 1.00 94.50 133 LYS A C 1
ATOM 1074 O O . LYS A 1 133 ? 2.345 -5.826 -21.783 1.00 94.50 133 LYS A O 1
ATOM 1079 N N . ALA A 1 134 ? 4.497 -5.479 -21.227 1.00 95.69 134 ALA A N 1
ATOM 1080 C CA . ALA A 1 134 ? 4.940 -6.867 -21.315 1.00 95.69 134 ALA A CA 1
ATOM 1081 C C . ALA A 1 134 ? 4.201 -7.773 -20.318 1.00 95.69 134 ALA A C 1
ATOM 1083 O O . ALA A 1 134 ? 3.742 -8.844 -20.692 1.00 95.69 134 ALA A O 1
ATOM 1084 N N . ASP A 1 135 ? 3.994 -7.328 -19.076 1.00 95.50 135 ASP A N 1
ATOM 1085 C CA . ASP A 1 135 ? 3.243 -8.103 -18.079 1.00 95.50 135 ASP A CA 1
ATOM 1086 C C . ASP A 1 135 ? 1.771 -8.281 -18.456 1.00 95.50 135 ASP A C 1
ATOM 1088 O O . ASP A 1 135 ? 1.184 -9.326 -18.174 1.00 95.50 135 ASP A O 1
ATOM 1092 N N . LYS A 1 136 ? 1.164 -7.292 -19.127 1.00 94.00 136 LYS A N 1
ATOM 1093 C CA . LYS A 1 136 ? -0.191 -7.444 -19.673 1.00 94.00 136 LYS A CA 1
ATOM 1094 C C . LYS A 1 136 ? -0.237 -8.502 -20.771 1.00 94.00 136 LYS A C 1
ATOM 1096 O O . LYS A 1 136 ? -1.157 -9.310 -20.752 1.00 94.00 136 LYS A O 1
ATOM 1101 N N . GLU A 1 137 ? 0.744 -8.507 -21.674 1.00 94.19 137 GLU A N 1
ATOM 1102 C CA . GLU A 1 137 ? 0.874 -9.523 -22.727 1.00 94.19 137 GLU A CA 1
ATOM 1103 C C . GLU A 1 137 ? 1.095 -10.927 -22.135 1.00 94.19 137 GLU A C 1
ATOM 1105 O O . GLU A 1 137 ? 0.453 -11.893 -22.545 1.00 94.19 137 GLU A O 1
ATOM 1110 N N . LEU A 1 138 ? 1.953 -11.051 -21.117 1.00 93.19 138 LEU A N 1
ATOM 1111 C CA . LEU A 1 138 ? 2.171 -12.314 -20.406 1.00 93.19 138 LEU A CA 1
ATOM 1112 C C . LEU A 1 138 ? 0.888 -12.807 -19.738 1.00 93.19 138 LEU A C 1
ATOM 1114 O O . LEU A 1 138 ? 0.525 -13.967 -19.912 1.00 93.19 138 LEU A O 1
ATOM 1118 N N . THR A 1 139 ? 0.171 -11.913 -19.053 1.00 91.62 139 THR A N 1
ATOM 1119 C CA . THR A 1 139 ? -1.096 -12.239 -18.385 1.00 91.62 139 THR A CA 1
ATOM 1120 C C . THR A 1 139 ? -2.158 -12.682 -19.394 1.00 91.62 139 THR A C 1
ATOM 1122 O O . THR A 1 139 ? -2.832 -13.681 -19.157 1.00 91.62 139 THR A O 1
ATOM 1125 N N . SER A 1 140 ? -2.293 -11.998 -20.540 1.00 92.25 140 SER A N 1
ATOM 1126 C CA . SER A 1 140 ? -3.231 -12.418 -21.597 1.00 92.25 140 SER A CA 1
ATOM 1127 C C . SER A 1 140 ? -2.869 -13.772 -22.206 1.00 92.25 140 SER A C 1
ATOM 1129 O O . SER A 1 140 ? -3.753 -14.494 -22.650 1.00 92.25 140 SER A O 1
ATOM 1131 N N . ASN A 1 141 ? -1.587 -14.136 -22.172 1.00 90.69 141 ASN A N 1
ATOM 1132 C CA . ASN A 1 141 ? -1.079 -15.424 -22.635 1.00 90.69 141 ASN A CA 1
ATOM 1133 C C . ASN A 1 141 ? -1.031 -16.495 -21.522 1.00 90.69 141 ASN A C 1
ATOM 1135 O O . ASN A 1 141 ? -0.421 -17.544 -21.722 1.00 90.69 141 ASN A O 1
ATOM 1139 N N . GLY A 1 142 ? -1.619 -16.238 -20.344 1.00 87.19 142 GLY A N 1
ATOM 1140 C CA . GLY A 1 142 ? -1.664 -17.182 -19.218 1.00 87.19 142 GLY A CA 1
ATOM 1141 C C . GLY A 1 142 ? -0.326 -17.415 -18.502 1.00 87.19 142 GLY A C 1
ATOM 1142 O O . GLY A 1 142 ? -0.182 -18.402 -17.785 1.00 87.19 142 GLY A O 1
ATOM 1143 N N . LYS A 1 143 ? 0.666 -16.538 -18.700 1.00 90.12 143 LYS A N 1
ATOM 1144 C CA . LYS A 1 143 ? 2.001 -16.605 -18.079 1.00 90.12 143 LYS A CA 1
ATOM 1145 C C . LYS A 1 143 ? 2.120 -15.645 -16.889 1.00 90.12 143 LYS A C 1
ATOM 1147 O O . LYS A 1 143 ? 1.364 -14.680 -16.778 1.00 90.12 143 LYS A O 1
ATOM 1152 N N . SER A 1 144 ? 3.098 -15.886 -16.012 1.00 86.94 144 SER A N 1
ATOM 1153 C CA . SER A 1 144 ? 3.360 -15.049 -14.833 1.00 86.94 144 SER A CA 1
ATOM 1154 C C . SER A 1 144 ? 3.866 -13.639 -15.214 1.00 86.94 144 SER A C 1
ATOM 1156 O O . SER A 1 144 ? 4.801 -13.510 -16.009 1.00 86.94 144 SER A O 1
ATOM 1158 N N . PRO A 1 145 ? 3.283 -12.558 -14.655 1.00 89.38 145 PRO A N 1
ATOM 1159 C CA . PRO A 1 145 ? 3.741 -11.186 -14.887 1.00 89.38 145 PRO A CA 1
ATOM 1160 C C . PRO A 1 145 ? 4.923 -10.829 -13.968 1.00 89.38 145 PRO A C 1
ATOM 1162 O O . PRO A 1 145 ? 4.747 -10.423 -12.818 1.00 89.38 145 PRO A O 1
ATOM 1165 N N . GLU A 1 146 ? 6.148 -10.995 -14.466 1.00 92.75 146 GLU A N 1
ATOM 1166 C CA . GLU A 1 146 ? 7.382 -10.799 -13.686 1.00 92.75 146 GLU A CA 1
ATOM 1167 C C . GLU A 1 146 ? 8.203 -9.567 -14.102 1.00 92.75 146 GLU A C 1
ATOM 1169 O O . GLU A 1 146 ? 9.128 -9.158 -13.390 1.00 92.75 146 GLU A O 1
ATOM 1174 N N . LYS A 1 147 ? 7.890 -8.936 -15.239 1.00 95.31 147 LYS A N 1
ATOM 1175 C CA . LYS A 1 147 ? 8.732 -7.889 -15.838 1.00 95.31 147 LYS A CA 1
ATOM 1176 C C . LYS A 1 147 ? 8.684 -6.592 -15.044 1.00 95.31 147 LYS A C 1
ATOM 1178 O O . LYS A 1 147 ? 9.705 -5.921 -14.904 1.00 95.31 147 LYS A O 1
ATOM 1183 N N . LEU A 1 148 ? 7.549 -6.243 -14.440 1.00 93.56 148 LEU A N 1
ATOM 1184 C CA . LEU A 1 148 ? 7.457 -5.058 -13.584 1.00 93.56 148 LEU A CA 1
ATOM 1185 C C . LEU A 1 148 ? 8.294 -5.202 -12.303 1.00 93.56 148 LEU A C 1
ATOM 1187 O O . LEU A 1 148 ? 8.876 -4.217 -11.839 1.00 93.56 148 LEU A O 1
ATOM 1191 N N . LYS A 1 149 ? 8.419 -6.423 -11.765 1.00 93.00 149 LYS A N 1
ATOM 1192 C CA . LYS A 1 149 ? 9.313 -6.723 -10.634 1.00 93.00 149 LYS A CA 1
ATOM 1193 C C . LYS A 1 149 ? 10.780 -6.557 -11.040 1.00 93.00 149 LYS A C 1
ATOM 1195 O O . LYS A 1 149 ? 11.517 -5.870 -10.334 1.00 93.00 149 LYS A O 1
ATOM 1200 N N . ALA A 1 150 ? 11.177 -7.104 -12.190 1.00 94.12 150 ALA A N 1
ATOM 1201 C CA . ALA A 1 150 ? 12.529 -6.948 -12.734 1.00 94.12 150 ALA A CA 1
ATOM 1202 C C . ALA A 1 150 ? 12.884 -5.471 -13.009 1.00 94.12 150 ALA A C 1
ATOM 1204 O O . ALA A 1 150 ? 13.938 -4.991 -12.587 1.00 94.12 150 ALA A O 1
ATOM 1205 N N . ALA A 1 151 ? 11.953 -4.693 -13.576 1.00 96.88 151 ALA A N 1
ATOM 1206 C CA . ALA A 1 151 ? 12.119 -3.248 -13.746 1.00 96.88 151 ALA A CA 1
ATOM 1207 C C . ALA A 1 151 ? 12.326 -2.521 -12.405 1.00 96.88 151 ALA A C 1
ATOM 1209 O O . ALA A 1 151 ? 13.125 -1.589 -12.324 1.00 96.88 151 ALA A O 1
ATOM 1210 N N . GLY A 1 152 ? 11.647 -2.956 -11.337 1.00 94.25 152 GLY A N 1
ATOM 1211 C CA . GLY A 1 152 ? 11.881 -2.463 -9.977 1.00 94.25 152 GLY A CA 1
ATOM 1212 C C . GLY A 1 152 ? 13.319 -2.689 -9.499 1.00 94.25 152 GLY A C 1
ATOM 1213 O O . GLY A 1 152 ? 13.940 -1.762 -8.979 1.00 94.25 152 GLY A O 1
ATOM 1214 N N . SER A 1 153 ? 13.876 -3.880 -9.735 1.00 94.75 153 SER A N 1
ATOM 1215 C CA . SER A 1 153 ? 15.276 -4.197 -9.414 1.00 94.75 153 SER A CA 1
ATOM 1216 C C . SER A 1 153 ? 16.260 -3.307 -10.178 1.00 94.75 153 SER A C 1
ATOM 1218 O O . SER A 1 153 ? 17.200 -2.777 -9.580 1.00 94.75 153 SER A O 1
ATOM 1220 N N . LEU A 1 154 ? 16.021 -3.068 -11.474 1.00 95.88 154 LEU A N 1
ATOM 1221 C CA . LEU A 1 154 ? 16.843 -2.147 -12.260 1.00 95.88 154 LEU A CA 1
ATOM 1222 C C . LEU A 1 154 ? 16.757 -0.715 -11.715 1.00 95.88 154 LEU A C 1
ATOM 1224 O O . LEU A 1 154 ? 17.784 -0.076 -11.506 1.00 95.88 154 LEU A O 1
ATOM 1228 N N . LEU A 1 155 ? 15.554 -0.216 -11.423 1.00 96.94 155 LEU A N 1
ATOM 1229 C CA . LEU A 1 155 ? 15.369 1.121 -10.850 1.00 96.94 155 LEU A CA 1
ATOM 1230 C C . LEU A 1 155 ? 16.070 1.272 -9.487 1.00 96.94 155 LEU A C 1
ATOM 1232 O O . LEU A 1 155 ? 16.604 2.341 -9.200 1.00 96.94 155 LEU A O 1
ATOM 1236 N N . MET A 1 156 ? 16.135 0.216 -8.667 1.00 94.25 156 MET A N 1
ATOM 1237 C CA . MET A 1 156 ? 16.927 0.224 -7.428 1.00 94.25 156 MET A CA 1
ATOM 1238 C C . MET A 1 156 ? 18.432 0.328 -7.700 1.00 94.25 156 MET A C 1
ATOM 1240 O O . MET A 1 156 ? 19.129 1.057 -6.994 1.00 94.25 156 MET A O 1
ATOM 1244 N N . LYS A 1 157 ? 18.938 -0.342 -8.743 1.00 93.94 157 LYS A N 1
ATOM 1245 C CA . LYS A 1 157 ? 20.331 -0.189 -9.189 1.00 93.94 157 LYS A CA 1
ATOM 1246 C C . LYS A 1 157 ? 20.611 1.251 -9.633 1.00 93.94 157 LYS A C 1
ATOM 1248 O O . LYS A 1 157 ? 21.611 1.827 -9.210 1.00 93.94 157 LYS A O 1
ATOM 1253 N N . VAL A 1 158 ? 19.703 1.859 -10.404 1.00 95.19 158 VAL A N 1
ATOM 1254 C CA . VAL A 1 158 ? 19.807 3.274 -10.809 1.00 95.19 158 VAL A CA 1
ATOM 1255 C C . VAL A 1 158 ? 19.796 4.199 -9.593 1.00 95.19 158 VAL A C 1
ATOM 1257 O O . VAL A 1 158 ? 20.621 5.105 -9.501 1.00 95.19 158 VAL A O 1
ATOM 1260 N N . PHE A 1 159 ? 18.909 3.953 -8.626 1.00 93.25 159 PHE A N 1
ATOM 1261 C CA . PHE A 1 159 ? 18.882 4.705 -7.373 1.00 93.25 159 PHE A CA 1
ATOM 1262 C C . PHE A 1 159 ? 20.236 4.647 -6.653 1.00 93.25 159 PHE A C 1
ATOM 1264 O O . PHE A 1 159 ? 20.727 5.680 -6.209 1.00 93.25 159 PHE A O 1
ATOM 1271 N N . GLY A 1 160 ? 20.878 3.474 -6.603 1.00 90.44 160 GLY A N 1
ATOM 1272 C CA . GLY A 1 160 ? 22.214 3.311 -6.025 1.00 90.44 160 GLY A CA 1
ATOM 1273 C C . GLY A 1 160 ? 23.291 4.171 -6.698 1.00 90.44 160 GLY A C 1
ATOM 1274 O O . GLY A 1 160 ? 24.127 4.740 -6.002 1.00 90.44 160 GLY A O 1
ATOM 1275 N N . VAL A 1 161 ? 23.242 4.326 -8.027 1.00 90.69 161 VAL A N 1
ATOM 1276 C CA . VAL A 1 161 ? 24.168 5.198 -8.781 1.00 90.69 161 VAL A CA 1
ATOM 1277 C C . VAL A 1 161 ? 23.943 6.679 -8.451 1.00 90.69 161 VAL A C 1
ATOM 1279 O O . VAL A 1 161 ? 24.897 7.448 -8.371 1.00 90.69 161 VAL A O 1
ATOM 1282 N N . LEU A 1 162 ? 22.690 7.084 -8.230 1.00 89.62 162 LEU A N 1
ATOM 1283 C CA . LEU A 1 162 ? 22.322 8.475 -7.937 1.00 89.62 162 LEU A CA 1
ATOM 1284 C C . LEU A 1 162 ? 22.444 8.839 -6.451 1.00 89.62 162 LEU A C 1
ATOM 1286 O O . LEU A 1 162 ? 22.528 10.016 -6.125 1.00 89.62 162 LEU A O 1
ATOM 1290 N N . ALA A 1 163 ? 22.464 7.861 -5.544 1.00 81.62 163 ALA A N 1
ATOM 1291 C CA . ALA A 1 163 ? 22.498 8.089 -4.098 1.00 81.62 163 ALA A CA 1
ATOM 1292 C C . ALA A 1 163 ? 23.865 8.562 -3.554 1.00 81.62 163 ALA A C 1
ATOM 1294 O O . ALA A 1 163 ? 24.017 8.746 -2.347 1.00 81.62 163 ALA A O 1
ATOM 1295 N N . GLY A 1 164 ? 24.866 8.748 -4.419 1.00 78.69 164 GLY A N 1
ATOM 1296 C CA . GLY A 1 164 ? 26.179 9.283 -4.058 1.00 78.69 164 GLY A CA 1
ATOM 1297 C C . GLY A 1 164 ? 26.200 10.806 -3.862 1.00 78.69 164 GLY A C 1
ATOM 1298 O O . GLY A 1 164 ? 25.270 11.528 -4.219 1.00 78.69 164 GLY A O 1
ATOM 1299 N N . LYS A 1 165 ? 27.309 11.320 -3.314 1.00 70.19 165 LYS A N 1
ATOM 1300 C CA . LYS A 1 165 ? 27.586 12.766 -3.292 1.00 70.19 165 LYS A CA 1
ATOM 1301 C C . LYS A 1 165 ? 27.914 13.231 -4.716 1.00 70.19 165 LYS A C 1
ATOM 1303 O O . LYS A 1 165 ? 28.804 12.666 -5.339 1.00 70.19 165 LYS A O 1
ATOM 1308 N N . GLY A 1 166 ? 27.221 14.251 -5.217 1.00 81.88 166 GLY A N 1
ATOM 1309 C CA . GLY A 1 166 ? 27.506 14.848 -6.525 1.00 81.88 166 GLY A CA 1
ATOM 1310 C C . GLY A 1 166 ? 26.283 15.497 -7.181 1.00 81.88 166 GLY A C 1
ATOM 1311 O O . GLY A 1 166 ? 25.174 15.386 -6.652 1.00 81.88 166 GLY A O 1
ATOM 1312 N N . PRO A 1 167 ? 26.455 16.140 -8.349 1.00 84.00 167 PRO A N 1
ATOM 1313 C CA . PRO A 1 167 ? 25.384 16.867 -9.042 1.00 84.00 167 PRO A CA 1
ATOM 1314 C C . PRO A 1 167 ? 24.242 15.955 -9.520 1.00 84.00 167 PRO A C 1
ATOM 1316 O O . PRO A 1 167 ? 23.109 16.397 -9.674 1.00 84.00 167 PRO A O 1
ATOM 1319 N N . LYS A 1 168 ? 24.504 14.654 -9.695 1.00 89.19 168 LYS A N 1
ATOM 1320 C CA . LYS A 1 168 ? 23.508 13.659 -10.124 1.00 89.19 168 LYS A CA 1
ATOM 1321 C C . LYS A 1 168 ? 22.476 13.310 -9.045 1.00 89.19 168 LYS A C 1
ATOM 1323 O O . LYS A 1 168 ? 21.420 12.766 -9.368 1.00 89.19 168 LYS A O 1
ATOM 1328 N N . ARG A 1 169 ? 22.744 13.641 -7.775 1.00 87.69 169 ARG A N 1
ATOM 1329 C CA . ARG A 1 169 ? 21.904 13.266 -6.622 1.00 87.69 169 ARG A CA 1
ATOM 1330 C C . ARG A 1 169 ? 20.453 13.726 -6.744 1.00 87.69 169 ARG A C 1
ATOM 1332 O O . ARG A 1 169 ? 19.546 13.044 -6.273 1.00 87.69 169 ARG A O 1
ATOM 1339 N N . VAL A 1 170 ? 20.218 14.848 -7.426 1.00 86.44 170 VAL A N 1
ATOM 1340 C CA . VAL A 1 170 ? 18.877 15.419 -7.619 1.00 86.44 170 VAL A CA 1
ATOM 1341 C C . VAL A 1 170 ? 17.939 14.467 -8.376 1.00 86.44 170 VAL A C 1
ATOM 1343 O O . VAL A 1 170 ? 16.725 14.513 -8.187 1.00 86.44 170 VAL A O 1
ATOM 1346 N N . GLY A 1 171 ? 18.486 13.526 -9.156 1.00 89.75 171 GLY A N 1
ATOM 1347 C CA . GLY A 1 171 ? 17.700 12.497 -9.836 1.00 89.75 171 GLY A CA 1
ATOM 1348 C C . GLY A 1 171 ? 17.209 11.354 -8.958 1.00 89.75 171 GLY A C 1
ATOM 1349 O O . GLY A 1 171 ? 16.298 10.626 -9.364 1.00 89.75 171 GLY A O 1
ATOM 1350 N N . ALA A 1 172 ? 17.748 11.200 -7.745 1.00 91.81 172 ALA A N 1
ATOM 1351 C CA . ALA A 1 172 ? 17.348 10.130 -6.838 1.00 91.81 172 ALA A CA 1
ATOM 1352 C C . ALA A 1 172 ? 15.852 10.209 -6.486 1.00 91.81 172 ALA A C 1
ATOM 1354 O O . ALA A 1 172 ? 15.182 9.173 -6.404 1.00 91.81 172 ALA A O 1
ATOM 1355 N N . LEU A 1 173 ? 15.290 11.420 -6.352 1.00 91.62 173 LEU A N 1
ATOM 1356 C CA . LEU A 1 173 ? 13.865 11.590 -6.054 1.00 91.62 173 LEU A CA 1
ATOM 1357 C C . LEU A 1 173 ? 12.975 11.178 -7.233 1.00 91.62 173 LEU A C 1
ATOM 1359 O O . LEU A 1 173 ? 11.944 10.534 -7.026 1.00 91.62 173 LEU A O 1
ATOM 1363 N N . TYR A 1 174 ? 13.376 11.483 -8.471 1.00 94.62 174 TYR A N 1
ATOM 1364 C CA . TYR A 1 174 ? 12.632 11.050 -9.655 1.00 94.62 174 TYR A CA 1
ATOM 1365 C C . TYR A 1 174 ? 12.583 9.520 -9.75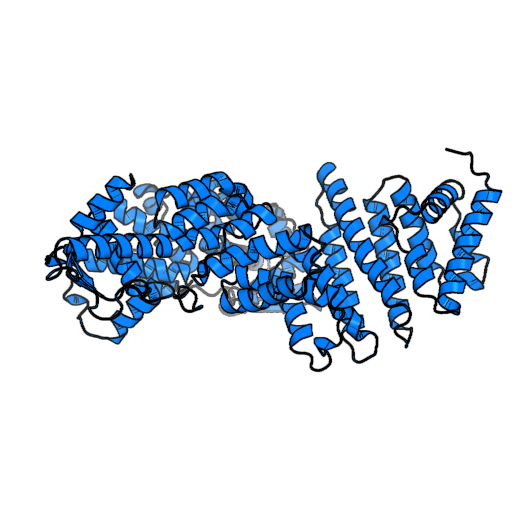3 1.00 94.62 174 TYR A C 1
ATOM 1367 O O . TYR A 1 174 ? 11.507 8.941 -9.935 1.00 94.62 174 TYR A O 1
ATOM 1375 N N . VAL A 1 175 ? 13.726 8.851 -9.568 1.00 95.44 175 VAL A N 1
ATOM 1376 C CA . VAL A 1 175 ? 13.800 7.380 -9.583 1.00 95.44 175 VAL A CA 1
ATOM 1377 C C . VAL A 1 175 ? 12.997 6.781 -8.430 1.00 95.44 175 VAL A C 1
ATOM 1379 O O . VAL A 1 175 ? 12.232 5.843 -8.644 1.00 95.44 175 VAL A O 1
ATOM 1382 N N . THR A 1 176 ? 13.056 7.385 -7.240 1.00 94.50 176 THR A N 1
ATOM 1383 C CA . THR A 1 176 ? 12.201 7.021 -6.096 1.00 94.50 176 THR A CA 1
ATOM 1384 C C . THR A 1 176 ? 10.715 7.094 -6.454 1.00 94.50 176 THR A C 1
ATOM 1386 O O . THR A 1 176 ? 9.947 6.186 -6.140 1.00 94.50 176 THR A O 1
ATOM 1389 N N . CYS A 1 177 ? 10.292 8.128 -7.184 1.00 95.50 177 CYS A N 1
ATOM 1390 C CA . CYS A 1 177 ? 8.912 8.248 -7.649 1.00 95.50 177 CYS A CA 1
ATOM 1391 C C . CYS A 1 177 ? 8.524 7.153 -8.658 1.00 95.50 177 CYS A C 1
ATOM 1393 O O . CYS A 1 177 ? 7.376 6.702 -8.650 1.00 95.50 177 CYS A O 1
ATOM 1395 N N . GLN A 1 178 ? 9.443 6.710 -9.526 1.00 96.50 178 GLN A N 1
ATOM 1396 C CA . GLN A 1 178 ? 9.199 5.562 -10.413 1.00 96.50 178 GLN A CA 1
ATOM 1397 C C . GLN A 1 178 ? 9.117 4.253 -9.618 1.00 96.50 178 GLN A C 1
ATOM 1399 O O . GLN A 1 178 ? 8.194 3.473 -9.843 1.00 96.50 178 GLN A O 1
ATOM 1404 N N . LEU A 1 179 ? 9.996 4.056 -8.630 1.00 95.38 179 LEU A N 1
ATOM 1405 C CA . LEU A 1 179 ? 9.955 2.915 -7.710 1.00 95.38 179 LEU A CA 1
ATOM 1406 C C . LEU A 1 179 ? 8.632 2.846 -6.945 1.00 95.38 179 LEU A C 1
ATOM 1408 O O . LEU A 1 179 ? 8.028 1.782 -6.872 1.00 95.38 179 LEU A O 1
ATOM 1412 N N . PHE A 1 180 ? 8.120 3.972 -6.442 1.00 92.50 180 PHE A N 1
ATOM 1413 C CA . PHE A 1 180 ? 6.803 4.002 -5.804 1.00 92.50 180 PHE A CA 1
ATOM 1414 C C . PHE A 1 180 ? 5.683 3.601 -6.765 1.00 92.50 180 PHE A C 1
ATOM 1416 O O . PHE A 1 180 ? 4.821 2.806 -6.396 1.00 92.50 180 PHE A O 1
ATOM 1423 N N . LYS A 1 181 ? 5.691 4.088 -8.013 1.00 93.38 181 LYS A N 1
ATOM 1424 C CA . LYS A 1 181 ? 4.706 3.658 -9.022 1.00 93.38 181 LYS A CA 1
ATOM 1425 C C . LYS A 1 181 ? 4.753 2.143 -9.236 1.00 93.38 181 LYS A C 1
ATOM 1427 O O . LYS A 1 181 ? 3.694 1.523 -9.298 1.00 93.38 181 LYS A O 1
ATOM 1432 N N . THR A 1 182 ? 5.951 1.565 -9.281 1.00 91.81 182 THR A N 1
ATOM 1433 C CA . THR A 1 182 ? 6.176 0.120 -9.412 1.00 91.81 182 THR A CA 1
ATOM 1434 C C . THR A 1 182 ? 5.690 -0.648 -8.178 1.00 91.81 182 THR A C 1
ATOM 1436 O O . THR A 1 182 ? 4.811 -1.498 -8.291 1.00 91.81 182 THR A O 1
ATOM 1439 N N . TYR A 1 183 ? 6.173 -0.319 -6.978 1.00 85.94 183 TYR A N 1
ATOM 1440 C CA . TYR A 1 183 ? 5.860 -1.057 -5.747 1.00 85.94 183 TYR A CA 1
ATOM 1441 C C . TYR A 1 183 ? 4.392 -0.980 -5.340 1.00 85.94 183 TYR A C 1
ATOM 1443 O O . TYR A 1 183 ? 3.828 -1.979 -4.902 1.00 85.94 183 TYR A O 1
ATOM 1451 N N . PHE A 1 184 ? 3.739 0.171 -5.516 1.00 82.75 184 PHE A N 1
ATOM 1452 C CA . PHE A 1 184 ? 2.304 0.273 -5.245 1.00 82.75 184 PHE A CA 1
ATOM 1453 C C . PHE A 1 184 ? 1.464 -0.518 -6.250 1.00 82.75 184 PHE A C 1
ATOM 1455 O O . PHE A 1 184 ? 0.379 -0.965 -5.894 1.00 82.75 184 PHE A O 1
ATOM 1462 N N . LYS A 1 185 ? 1.940 -0.689 -7.488 1.00 83.56 185 LYS A N 1
ATOM 1463 C CA . LYS A 1 185 ? 1.256 -1.496 -8.504 1.00 83.56 185 LYS A CA 1
ATOM 1464 C C . LYS A 1 185 ? 1.456 -2.999 -8.279 1.00 83.56 185 LYS A C 1
ATOM 1466 O O . LYS A 1 185 ? 0.532 -3.757 -8.533 1.00 83.56 185 LYS A O 1
ATOM 1471 N N . LEU A 1 186 ? 2.615 -3.401 -7.753 1.00 79.50 186 LEU A N 1
ATOM 1472 C CA . LEU A 1 186 ? 2.925 -4.783 -7.359 1.00 79.50 186 LEU A CA 1
ATOM 1473 C C . LEU A 1 186 ? 2.339 -5.191 -5.993 1.00 79.50 186 LEU A C 1
ATOM 1475 O O . LEU A 1 186 ? 2.431 -6.352 -5.617 1.00 79.50 186 LEU A O 1
ATOM 1479 N N . GLY A 1 187 ? 1.808 -4.250 -5.206 1.00 74.44 187 GLY A N 1
ATOM 1480 C CA . GLY A 1 187 ? 1.359 -4.510 -3.831 1.00 74.44 187 GLY A CA 1
ATOM 1481 C C . GLY A 1 187 ? 2.494 -4.650 -2.802 1.00 74.44 187 GLY A C 1
ATOM 1482 O O . GLY A 1 187 ? 2.236 -4.790 -1.610 1.00 74.44 187 GLY A O 1
ATOM 1483 N N . THR A 1 188 ? 3.763 -4.526 -3.206 1.00 75.69 188 THR A N 1
ATOM 1484 C CA . THR A 1 188 ? 4.949 -4.653 -2.337 1.00 75.69 188 THR A CA 1
ATOM 1485 C C . THR A 1 188 ? 5.301 -3.336 -1.633 1.00 75.69 188 THR A C 1
ATOM 1487 O O . THR A 1 188 ? 6.448 -2.883 -1.641 1.00 75.69 188 THR A O 1
ATOM 1490 N N . VAL A 1 189 ? 4.306 -2.690 -1.021 1.00 74.44 189 VAL A N 1
ATOM 1491 C CA . VAL A 1 189 ? 4.402 -1.324 -0.467 1.00 74.44 189 VAL A CA 1
ATOM 1492 C C . VAL A 1 189 ? 5.455 -1.204 0.652 1.00 74.44 189 VAL A C 1
ATOM 1494 O O . VAL A 1 189 ? 6.041 -0.140 0.846 1.00 74.44 189 VAL A O 1
ATOM 1497 N N . ASN A 1 190 ? 5.779 -2.305 1.339 1.00 74.25 190 ASN A N 1
ATOM 1498 C CA . ASN A 1 190 ? 6.816 -2.349 2.377 1.00 74.25 190 ASN A CA 1
ATOM 1499 C C . ASN A 1 190 ? 8.214 -1.951 1.865 1.00 74.25 190 ASN A C 1
ATOM 1501 O O . ASN A 1 190 ? 8.987 -1.353 2.617 1.00 74.25 190 ASN A O 1
ATOM 1505 N N . LEU A 1 191 ? 8.525 -2.212 0.588 1.00 78.19 191 LEU A N 1
ATOM 1506 C CA . LEU A 1 191 ? 9.817 -1.865 -0.020 1.00 78.19 191 LEU A CA 1
ATOM 1507 C C . LEU A 1 191 ? 10.037 -0.347 -0.106 1.00 78.19 191 LEU A C 1
ATOM 1509 O O . LEU A 1 191 ? 11.179 0.117 -0.074 1.00 78.19 191 LEU A O 1
ATOM 1513 N N . CYS A 1 192 ? 8.958 0.444 -0.123 1.00 82.00 192 CYS A N 1
ATOM 1514 C CA . CYS A 1 192 ? 9.030 1.903 -0.120 1.00 82.00 192 CYS A CA 1
ATOM 1515 C C . CYS A 1 192 ? 9.783 2.440 1.107 1.00 82.00 192 CYS A C 1
ATOM 1517 O O . CYS A 1 192 ? 10.497 3.432 0.983 1.00 82.00 192 CYS A O 1
ATOM 1519 N N . ARG A 1 193 ? 9.682 1.779 2.274 1.00 82.50 193 ARG A N 1
ATOM 1520 C CA . ARG A 1 193 ? 10.326 2.242 3.519 1.00 82.50 193 ARG A CA 1
ATOM 1521 C C . ARG A 1 193 ? 11.846 2.319 3.398 1.00 82.50 193 ARG A C 1
ATOM 1523 O O . ARG A 1 193 ? 12.441 3.256 3.920 1.00 82.50 193 ARG A O 1
ATOM 1530 N N . SER A 1 194 ? 12.470 1.368 2.697 1.00 84.00 194 SER A N 1
ATOM 1531 C CA . SER A 1 194 ? 13.925 1.380 2.503 1.00 84.00 194 SER A CA 1
ATOM 1532 C C . SER A 1 194 ? 14.367 2.610 1.713 1.00 84.00 194 SER A C 1
ATOM 1534 O O . SER A 1 194 ? 15.308 3.288 2.111 1.00 84.00 194 SER A O 1
ATOM 1536 N N . VAL A 1 195 ? 13.656 2.919 0.625 1.00 86.31 195 VAL A N 1
ATOM 1537 C CA . VAL A 1 195 ? 13.976 4.049 -0.260 1.00 86.31 195 VAL A CA 1
ATOM 1538 C C . VAL A 1 195 ? 13.708 5.386 0.435 1.00 86.31 195 VAL A C 1
ATOM 1540 O O . VAL A 1 195 ? 14.541 6.284 0.378 1.00 86.31 195 VAL A O 1
ATOM 1543 N N . ILE A 1 196 ? 12.589 5.491 1.163 1.00 87.06 196 ILE A N 1
ATOM 1544 C CA . ILE A 1 196 ? 12.251 6.661 1.991 1.00 87.06 196 ILE A CA 1
ATOM 1545 C C . ILE A 1 196 ? 13.363 6.932 3.001 1.00 87.06 196 ILE A C 1
ATOM 1547 O O . ILE A 1 196 ? 13.885 8.040 3.053 1.00 87.06 196 ILE A O 1
ATOM 1551 N N . ARG A 1 197 ? 13.789 5.906 3.750 1.00 84.94 197 ARG A N 1
ATOM 1552 C CA . ARG A 1 197 ? 14.856 6.051 4.745 1.00 84.94 197 ARG A CA 1
ATOM 1553 C C . ARG A 1 197 ? 16.156 6.537 4.107 1.00 84.94 197 ARG A C 1
ATOM 1555 O O . ARG A 1 197 ? 16.822 7.386 4.691 1.00 84.94 197 ARG A O 1
ATOM 1562 N N . SER A 1 198 ? 16.505 6.031 2.925 1.00 83.06 198 SER A N 1
ATOM 1563 C CA . SER A 1 198 ? 17.693 6.473 2.188 1.00 83.06 198 SER A CA 1
ATOM 1564 C C . SER A 1 198 ? 17.627 7.944 1.768 1.00 83.06 198 SER A C 1
ATOM 1566 O O . SER A 1 198 ? 18.652 8.611 1.823 1.00 83.06 198 SER A O 1
ATOM 1568 N N . ILE A 1 199 ? 16.454 8.461 1.392 1.00 84.44 199 ILE A N 1
ATOM 1569 C CA . ILE A 1 199 ? 16.275 9.883 1.060 1.00 84.44 199 ILE A CA 1
ATOM 1570 C C . ILE A 1 199 ? 16.248 10.760 2.323 1.00 84.44 199 ILE A C 1
ATOM 1572 O O . ILE A 1 199 ? 16.909 11.789 2.359 1.00 84.44 199 ILE A O 1
ATOM 1576 N N . GLU A 1 200 ? 15.525 10.356 3.371 1.00 81.69 200 GLU A N 1
ATOM 1577 C CA . GLU A 1 200 ? 15.302 11.182 4.571 1.00 81.69 200 GLU A CA 1
ATOM 1578 C C . GLU A 1 200 ? 16.495 11.194 5.541 1.00 81.69 200 GLU A C 1
ATOM 1580 O O . GLU A 1 200 ? 16.733 12.187 6.223 1.00 81.69 200 GLU A O 1
ATOM 1585 N N . THR A 1 201 ? 17.255 10.098 5.628 1.00 74.69 201 THR A N 1
ATOM 1586 C CA . THR A 1 201 ? 18.377 9.978 6.585 1.00 74.69 201 THR A CA 1
ATOM 1587 C C . THR A 1 201 ? 19.679 10.527 6.010 1.00 74.69 201 THR A C 1
ATOM 1589 O O . THR A 1 201 ? 20.595 10.902 6.748 1.00 74.69 201 THR A O 1
ATOM 1592 N N . ALA A 1 202 ? 19.806 10.545 4.685 1.00 70.50 202 ALA A N 1
ATOM 1593 C CA . ALA A 1 202 ? 21.044 10.948 4.056 1.00 70.50 202 ALA A CA 1
ATOM 1594 C C . ALA A 1 202 ? 21.128 12.480 4.027 1.00 70.50 202 ALA A C 1
ATOM 1596 O O . ALA A 1 202 ? 20.464 13.140 3.236 1.00 70.50 202 ALA A O 1
ATOM 1597 N N . ARG A 1 203 ? 22.023 13.043 4.851 1.00 67.06 203 ARG A N 1
ATOM 1598 C CA . ARG A 1 203 ? 22.321 14.493 4.939 1.00 67.06 203 ARG A CA 1
ATOM 1599 C C . ARG A 1 203 ? 22.790 15.136 3.622 1.00 67.06 203 ARG A C 1
ATOM 1601 O O . ARG A 1 203 ? 23.113 16.315 3.593 1.00 67.06 203 ARG A O 1
ATOM 1608 N N . ILE A 1 204 ? 22.915 14.345 2.561 1.00 66.75 204 ILE A N 1
ATOM 1609 C CA . ILE A 1 204 ? 23.333 14.771 1.226 1.00 66.75 204 ILE A CA 1
ATOM 1610 C C . ILE A 1 204 ? 22.173 15.319 0.393 1.00 66.75 204 ILE A C 1
ATOM 1612 O O . ILE A 1 204 ? 22.443 15.941 -0.631 1.00 66.75 204 ILE A O 1
ATOM 1616 N N . PHE A 1 205 ? 20.924 15.062 0.791 1.00 75.44 205 PHE A N 1
ATOM 1617 C CA . PHE A 1 205 ? 19.741 15.550 0.095 1.00 75.44 205 PHE A CA 1
ATOM 1618 C C . PHE A 1 205 ? 19.148 16.730 0.853 1.00 75.44 205 PHE A C 1
ATOM 1620 O O . PHE A 1 205 ? 18.768 16.597 2.016 1.00 75.44 205 PHE A O 1
ATOM 1627 N N . ASP A 1 206 ? 19.027 17.863 0.171 1.00 76.69 206 ASP A N 1
ATOM 1628 C CA . ASP A 1 206 ? 18.127 18.928 0.587 1.00 76.69 206 ASP A CA 1
ATOM 1629 C C . ASP A 1 206 ? 16.804 18.744 -0.161 1.00 76.69 206 ASP A C 1
ATOM 1631 O O . ASP A 1 206 ? 16.775 18.655 -1.392 1.00 76.69 206 ASP A O 1
ATOM 1635 N N . PHE A 1 207 ? 15.698 18.646 0.582 1.00 79.94 207 PHE A N 1
ATOM 1636 C CA . PHE A 1 207 ? 14.386 18.466 -0.026 1.00 79.94 207 PHE A CA 1
ATOM 1637 C C . PHE A 1 207 ? 14.043 19.637 -0.954 1.00 79.94 207 PHE A C 1
ATOM 1639 O O . PHE A 1 207 ? 13.373 19.433 -1.967 1.00 79.94 207 PHE A O 1
ATOM 1646 N N . GLU A 1 208 ? 14.529 20.847 -0.666 1.00 83.19 208 GLU A N 1
ATOM 1647 C CA . GLU A 1 208 ? 14.196 22.021 -1.465 1.00 83.19 208 GLU A CA 1
ATOM 1648 C C . GLU A 1 208 ? 14.860 22.049 -2.845 1.00 83.19 208 GLU A C 1
ATOM 1650 O O . GLU A 1 208 ? 14.235 22.554 -3.781 1.00 83.19 208 GLU A O 1
ATOM 1655 N N . GLU A 1 209 ? 16.017 21.398 -3.015 1.00 84.31 209 GLU A N 1
ATOM 1656 C CA . GLU A 1 209 ? 16.719 21.266 -4.304 1.00 84.31 209 GLU A CA 1
ATOM 1657 C C . GLU A 1 209 ? 15.913 20.471 -5.345 1.00 84.31 209 GLU A C 1
ATOM 1659 O O . GLU A 1 209 ? 16.125 20.610 -6.553 1.00 84.31 209 GLU A O 1
ATOM 1664 N N . PHE A 1 210 ? 14.976 19.623 -4.912 1.00 87.75 210 PHE A N 1
ATOM 1665 C CA . PHE A 1 210 ? 14.252 18.763 -5.838 1.00 87.75 210 PHE A CA 1
ATOM 1666 C C . PHE A 1 210 ? 13.168 19.502 -6.638 1.00 87.75 210 PHE A C 1
ATOM 1668 O O . PHE A 1 210 ? 12.447 20.358 -6.106 1.00 87.75 210 PHE A O 1
ATOM 1675 N N . PRO A 1 211 ? 12.923 19.088 -7.898 1.00 89.06 211 PRO A N 1
ATOM 1676 C CA . PRO A 1 211 ? 11.835 19.628 -8.700 1.00 89.06 211 PRO A CA 1
ATOM 1677 C C . PRO A 1 211 ? 10.473 19.476 -8.015 1.00 89.06 211 PRO A C 1
ATOM 1679 O O . PRO A 1 211 ? 10.102 18.400 -7.538 1.00 89.06 211 PRO A O 1
ATOM 1682 N N . ARG A 1 212 ? 9.654 20.535 -8.055 1.00 90.75 212 ARG A N 1
ATOM 1683 C CA . ARG A 1 212 ? 8.307 20.555 -7.446 1.00 90.75 212 ARG A CA 1
ATOM 1684 C C . ARG A 1 212 ? 7.424 19.380 -7.887 1.00 90.75 212 ARG A C 1
ATOM 1686 O O . ARG A 1 212 ? 6.686 18.831 -7.074 1.00 90.75 212 ARG A O 1
ATOM 1693 N N . ARG A 1 213 ? 7.506 18.972 -9.159 1.00 91.06 213 ARG A N 1
ATOM 1694 C CA . ARG A 1 213 ? 6.775 17.810 -9.706 1.00 91.06 213 ARG A CA 1
ATOM 1695 C C . ARG A 1 213 ? 7.080 16.524 -8.930 1.00 91.06 213 ARG A C 1
ATOM 1697 O O . ARG A 1 213 ? 6.170 15.743 -8.636 1.00 91.06 213 ARG A O 1
ATOM 1704 N N . ASP A 1 214 ? 8.351 16.318 -8.613 1.00 92.06 214 ASP A N 1
ATOM 1705 C CA . ASP A 1 214 ? 8.837 15.094 -7.990 1.00 92.06 214 ASP A CA 1
ATOM 1706 C C . ASP A 1 214 ? 8.565 15.145 -6.480 1.00 92.06 214 ASP A C 1
ATOM 1708 O O . ASP A 1 214 ? 8.059 14.166 -5.934 1.00 92.06 214 ASP A O 1
ATOM 1712 N N . LYS A 1 215 ? 8.702 16.322 -5.843 1.00 93.56 215 LYS A N 1
ATOM 1713 C CA . LYS A 1 215 ? 8.247 16.570 -4.458 1.00 93.56 215 LYS A CA 1
ATOM 1714 C C . LYS A 1 215 ? 6.773 16.215 -4.250 1.00 93.56 215 LYS A C 1
ATOM 1716 O O . LYS A 1 215 ? 6.435 15.487 -3.319 1.00 93.56 215 LYS A O 1
ATOM 1721 N N . VAL A 1 216 ? 5.889 16.683 -5.137 1.00 95.31 216 VAL A N 1
ATOM 1722 C CA . VAL A 1 216 ? 4.444 16.388 -5.068 1.00 95.31 216 VAL A CA 1
ATOM 1723 C C . VAL A 1 216 ? 4.179 14.889 -5.203 1.00 95.31 216 VAL A C 1
ATOM 1725 O O . VAL A 1 216 ? 3.376 14.334 -4.454 1.00 95.31 216 VAL A O 1
ATOM 1728 N N . THR A 1 217 ? 4.864 14.219 -6.133 1.00 94.81 217 THR A N 1
ATOM 1729 C CA . THR A 1 217 ? 4.704 12.773 -6.342 1.00 94.81 217 THR A CA 1
ATOM 1730 C C . THR A 1 217 ? 5.206 11.981 -5.134 1.00 94.81 217 THR A C 1
ATOM 1732 O O . THR A 1 217 ? 4.513 11.079 -4.665 1.00 94.81 217 THR A O 1
ATOM 1735 N N . TYR A 1 218 ? 6.367 12.350 -4.590 1.00 94.94 218 TYR A N 1
ATOM 1736 C CA . TYR A 1 218 ? 6.931 11.759 -3.381 1.00 94.94 218 TYR A CA 1
ATOM 1737 C C . TYR A 1 218 ? 5.967 11.888 -2.199 1.00 94.94 218 TYR A C 1
ATOM 1739 O O . TYR A 1 218 ? 5.583 10.879 -1.612 1.00 94.94 218 TYR A O 1
ATOM 1747 N N . MET A 1 219 ? 5.503 13.107 -1.908 1.00 94.94 219 MET A N 1
ATOM 1748 C CA . MET A 1 219 ? 4.584 13.396 -0.801 1.00 94.94 219 MET A CA 1
ATOM 1749 C C . MET A 1 219 ? 3.235 12.685 -0.946 1.00 94.94 219 MET A C 1
ATOM 1751 O O . MET A 1 219 ? 2.668 12.214 0.038 1.00 94.94 219 MET A O 1
ATOM 1755 N N . TYR A 1 220 ? 2.739 12.525 -2.175 1.00 96.00 220 TYR A N 1
ATOM 1756 C CA . TYR A 1 220 ? 1.542 11.729 -2.439 1.00 96.00 220 TYR A CA 1
ATOM 1757 C C . TYR A 1 220 ? 1.725 10.255 -2.040 1.00 96.00 220 TYR A C 1
ATOM 1759 O O . TYR A 1 220 ? 0.887 9.696 -1.332 1.00 96.00 220 TYR A O 1
ATOM 1767 N N . TYR A 1 221 ? 2.812 9.608 -2.465 1.00 92.50 221 TYR A N 1
ATOM 1768 C CA . TYR A 1 221 ? 3.034 8.188 -2.176 1.00 92.50 221 TYR A CA 1
ATOM 1769 C C . TYR A 1 221 ? 3.437 7.924 -0.724 1.00 92.50 221 TYR A C 1
ATOM 1771 O O . TYR A 1 221 ? 2.936 6.971 -0.126 1.00 92.50 221 TYR A O 1
ATOM 1779 N N . THR A 1 222 ? 4.286 8.764 -0.130 1.00 92.69 222 THR A N 1
ATOM 1780 C CA . THR A 1 222 ? 4.627 8.643 1.293 1.00 92.69 222 THR A CA 1
ATOM 1781 C C . THR A 1 222 ? 3.422 8.949 2.175 1.00 92.69 222 THR A C 1
ATOM 1783 O O . THR A 1 222 ? 3.200 8.243 3.151 1.00 92.69 222 THR A O 1
ATOM 1786 N N . GLY A 1 223 ? 2.578 9.914 1.797 1.00 91.06 223 GLY A N 1
ATOM 1787 C CA . GLY A 1 223 ? 1.299 10.169 2.454 1.00 91.06 223 GLY A CA 1
ATOM 1788 C C . GLY A 1 223 ? 0.369 8.957 2.408 1.00 91.06 223 GLY A C 1
ATOM 1789 O O . GLY A 1 223 ? -0.162 8.557 3.439 1.00 91.06 223 GLY A O 1
ATOM 1790 N N . ARG A 1 224 ? 0.237 8.296 1.250 1.00 88.00 224 ARG A N 1
ATOM 1791 C CA . ARG A 1 224 ? -0.519 7.034 1.131 1.00 88.00 224 ARG A CA 1
ATOM 1792 C C . ARG A 1 224 ? 0.039 5.926 2.017 1.00 88.00 224 ARG A C 1
ATOM 1794 O O . ARG A 1 224 ? -0.740 5.203 2.624 1.00 88.00 224 ARG A O 1
ATOM 1801 N N . LEU A 1 225 ? 1.362 5.792 2.104 1.00 85.12 225 LEU A N 1
ATOM 1802 C CA . LEU A 1 225 ? 1.999 4.828 3.003 1.00 85.12 225 LEU A CA 1
ATOM 1803 C C . LEU A 1 225 ? 1.626 5.094 4.471 1.00 85.12 225 LEU A C 1
ATOM 1805 O O . LEU A 1 225 ? 1.336 4.149 5.198 1.00 85.12 225 LEU A O 1
ATOM 1809 N N . GLU A 1 226 ? 1.579 6.358 4.900 1.00 85.38 226 GLU A N 1
ATOM 1810 C CA . GLU A 1 226 ? 1.106 6.709 6.247 1.00 85.38 226 GLU A CA 1
ATOM 1811 C C . GLU A 1 226 ? -0.379 6.381 6.453 1.00 85.38 226 GLU A C 1
ATOM 1813 O O . GLU A 1 226 ? -0.744 5.963 7.548 1.00 85.38 226 GLU A O 1
ATOM 1818 N N . VAL A 1 227 ? -1.227 6.499 5.419 1.00 82.50 227 VAL A N 1
ATOM 1819 C CA . VAL A 1 227 ? -2.629 6.035 5.486 1.00 82.50 227 VAL A CA 1
ATOM 1820 C C . VAL A 1 227 ? -2.688 4.533 5.759 1.00 82.50 227 VAL A C 1
ATOM 1822 O O . VAL A 1 227 ? -3.427 4.114 6.644 1.00 82.50 227 VAL A O 1
ATOM 1825 N N . PHE A 1 228 ? -1.877 3.732 5.058 1.00 75.25 228 PHE A N 1
ATOM 1826 C CA . PHE A 1 228 ? -1.783 2.285 5.298 1.00 75.25 228 PHE A CA 1
ATOM 1827 C C . PHE A 1 228 ? -1.273 1.943 6.705 1.00 75.25 228 PHE A C 1
ATOM 1829 O O . PHE A 1 228 ? -1.718 0.962 7.289 1.00 75.25 228 PHE A O 1
ATOM 1836 N N . ASN A 1 229 ? -0.366 2.752 7.262 1.00 76.00 229 ASN A N 1
ATOM 1837 C CA . ASN A 1 229 ? 0.127 2.588 8.634 1.00 76.00 229 ASN A CA 1
ATOM 1838 C C . ASN A 1 229 ? -0.796 3.232 9.690 1.00 76.00 229 ASN A C 1
ATOM 1840 O O . ASN A 1 229 ? -0.434 3.270 10.864 1.00 76.00 229 ASN A O 1
ATOM 1844 N N . GLU A 1 230 ? -1.947 3.780 9.285 1.00 78.94 230 GLU A N 1
ATOM 1845 C CA . GLU A 1 230 ? -2.906 4.493 10.142 1.00 78.94 230 GLU A CA 1
ATOM 1846 C C . GLU A 1 230 ? -2.329 5.710 10.889 1.00 78.94 230 GLU A C 1
ATOM 1848 O O . GLU A 1 230 ? -2.880 6.185 11.885 1.00 78.94 230 GLU A O 1
ATOM 1853 N N . ASN A 1 231 ? -1.230 6.272 10.388 1.00 83.50 231 ASN A N 1
ATOM 1854 C CA . ASN A 1 231 ? -0.616 7.478 10.926 1.00 83.50 231 ASN A CA 1
ATOM 1855 C C . ASN A 1 231 ? -1.257 8.721 10.293 1.00 83.50 231 ASN A C 1
ATOM 1857 O O . ASN A 1 231 ? -0.656 9.427 9.479 1.00 83.50 231 ASN A O 1
ATOM 1861 N N . PHE A 1 232 ? -2.520 8.974 10.647 1.00 88.25 232 PHE A N 1
ATOM 1862 C CA . PHE A 1 232 ? -3.326 10.034 10.033 1.00 88.25 232 PHE A CA 1
ATOM 1863 C C . PHE A 1 232 ? -2.723 11.446 10.141 1.00 88.25 232 PHE A C 1
ATOM 1865 O O . PHE A 1 232 ? -2.803 12.166 9.149 1.00 88.25 232 PHE A O 1
ATOM 1872 N N . PRO A 1 233 ? -2.076 11.866 11.250 1.00 90.31 233 PRO A N 1
ATOM 1873 C CA . PRO A 1 233 ? -1.419 13.174 11.308 1.00 90.31 233 PRO A CA 1
ATOM 1874 C C . PRO A 1 233 ? -0.289 13.331 10.287 1.00 90.31 233 PRO A C 1
ATOM 1876 O O . PRO A 1 233 ? -0.232 14.331 9.576 1.00 90.31 233 PRO A O 1
ATOM 1879 N N . ALA A 1 234 ? 0.593 12.333 10.160 1.00 89.56 234 ALA A N 1
ATOM 1880 C CA . ALA A 1 234 ? 1.673 12.390 9.177 1.00 89.56 234 ALA A CA 1
ATOM 1881 C C . ALA A 1 234 ? 1.138 12.292 7.740 1.00 89.56 234 ALA A C 1
ATOM 1883 O O . ALA A 1 234 ? 1.622 12.995 6.849 1.00 89.56 234 ALA A O 1
ATOM 1884 N N . ALA A 1 235 ? 0.116 11.455 7.521 1.00 92.94 235 ALA A N 1
ATOM 1885 C CA . ALA A 1 235 ? -0.581 11.367 6.243 1.00 92.94 235 ALA A CA 1
ATOM 1886 C C . ALA A 1 235 ? -1.184 12.720 5.844 1.00 92.94 235 ALA A C 1
ATOM 1888 O O . ALA A 1 235 ? -1.059 13.126 4.690 1.00 92.94 235 ALA A O 1
ATOM 1889 N N . ASP A 1 236 ? -1.788 13.432 6.798 1.00 95.25 236 ASP A N 1
ATOM 1890 C CA . ASP A 1 236 ? -2.406 14.733 6.573 1.00 95.25 236 ASP A CA 1
ATOM 1891 C C . ASP A 1 236 ? -1.396 15.778 6.113 1.00 95.25 236 ASP A C 1
ATOM 1893 O O . ASP A 1 236 ? -1.621 16.434 5.096 1.00 95.25 236 ASP A O 1
ATOM 1897 N N . THR A 1 237 ? -0.263 15.888 6.809 1.00 95.62 237 THR A N 1
ATOM 1898 C CA . THR A 1 237 ? 0.818 16.812 6.446 1.00 95.62 237 THR A CA 1
ATOM 1899 C C . THR A 1 237 ? 1.321 16.538 5.028 1.00 95.62 237 THR A C 1
ATOM 1901 O O . THR A 1 237 ? 1.357 17.442 4.192 1.00 95.62 237 THR A O 1
ATOM 1904 N N . LYS A 1 238 ? 1.645 15.274 4.719 1.00 95.44 238 LYS A N 1
ATOM 1905 C CA . LYS A 1 238 ? 2.206 14.867 3.419 1.00 95.44 238 LYS A CA 1
ATOM 1906 C C . LYS A 1 238 ? 1.201 15.062 2.274 1.00 95.44 238 LYS A C 1
ATOM 1908 O O . LYS A 1 238 ? 1.526 15.654 1.244 1.00 95.44 238 LYS A O 1
ATOM 1913 N N . LEU A 1 239 ? -0.045 14.619 2.444 1.00 97.12 239 LEU A N 1
ATOM 1914 C CA . LEU A 1 239 ? -1.077 14.733 1.409 1.00 97.12 239 LEU A CA 1
ATOM 1915 C C . LEU A 1 239 ? -1.577 16.176 1.231 1.00 97.12 239 LEU A C 1
ATOM 1917 O O . LEU A 1 239 ? -1.868 16.576 0.103 1.00 97.12 239 LEU A O 1
ATOM 1921 N N . SER A 1 240 ? -1.635 16.971 2.305 1.00 97.06 240 SER A N 1
ATOM 1922 C CA . SER A 1 240 ? -1.962 18.401 2.220 1.00 97.06 240 SER A CA 1
ATOM 1923 C C . SER A 1 240 ? -0.878 19.167 1.465 1.00 97.06 240 SER A C 1
ATOM 1925 O O . SER A 1 240 ? -1.215 19.953 0.580 1.00 97.06 240 SER A O 1
ATOM 1927 N N . TYR A 1 241 ? 0.405 18.879 1.720 1.00 96.31 241 TYR A N 1
ATOM 1928 C CA . TYR A 1 241 ? 1.511 19.426 0.930 1.00 96.31 241 TYR A CA 1
ATOM 1929 C C . TYR A 1 241 ? 1.363 19.053 -0.551 1.00 96.31 241 TYR A C 1
ATOM 1931 O O . TYR A 1 241 ? 1.406 19.916 -1.429 1.00 96.31 241 TYR A O 1
ATOM 1939 N N . ALA A 1 242 ? 1.121 17.771 -0.851 1.00 96.81 242 ALA A N 1
ATOM 1940 C CA . ALA A 1 242 ? 0.941 17.318 -2.228 1.00 96.81 242 ALA A CA 1
ATOM 1941 C C . ALA A 1 242 ? -0.210 18.060 -2.931 1.00 96.81 242 ALA A C 1
ATOM 1943 O O . ALA A 1 242 ? -0.066 18.431 -4.095 1.00 96.81 242 ALA A O 1
ATOM 1944 N N . LEU A 1 243 ? -1.325 18.310 -2.232 1.00 96.69 243 LEU A N 1
ATOM 1945 C CA . LEU A 1 243 ? -2.472 19.046 -2.766 1.00 96.69 243 LEU A CA 1
ATOM 1946 C C . LEU A 1 243 ? -2.139 20.521 -3.033 1.00 96.69 243 LEU A C 1
ATOM 1948 O O . LEU A 1 243 ? -2.408 21.007 -4.129 1.00 96.69 243 LEU A O 1
ATOM 1952 N N . GLN A 1 244 ? -1.536 21.213 -2.060 1.00 96.31 244 GLN A N 1
ATOM 1953 C CA . GLN A 1 244 ? -1.178 22.635 -2.155 1.00 96.31 244 GLN A CA 1
ATOM 1954 C C . GLN A 1 244 ? -0.163 22.899 -3.272 1.00 96.31 244 GLN A C 1
ATOM 1956 O O . GLN A 1 244 ? -0.268 23.879 -4.010 1.00 96.31 244 GLN A O 1
ATOM 1961 N N . HIS A 1 245 ? 0.806 21.996 -3.433 1.00 94.56 245 HIS A N 1
ATOM 1962 C CA . HIS A 1 245 ? 1.852 22.134 -4.436 1.00 94.56 245 HIS A CA 1
ATOM 1963 C C . HIS A 1 245 ? 1.495 21.492 -5.787 1.00 94.56 245 HIS A C 1
ATOM 1965 O O . HIS A 1 245 ? 2.260 21.656 -6.742 1.00 94.56 245 HIS A O 1
ATOM 1971 N N . CYS A 1 246 ? 0.339 20.836 -5.927 1.00 94.50 246 CYS A N 1
ATOM 1972 C CA . CYS A 1 246 ? -0.123 20.306 -7.211 1.00 94.50 246 CYS A CA 1
ATOM 1973 C C . CYS A 1 246 ? -0.434 21.434 -8.212 1.00 94.50 246 CYS A C 1
ATOM 1975 O O . CYS A 1 246 ? -0.753 22.557 -7.831 1.00 94.50 246 CYS A O 1
ATOM 1977 N N . ASN A 1 247 ? -0.358 21.142 -9.513 1.00 91.50 247 ASN A N 1
ATOM 1978 C CA . ASN A 1 247 ? -0.770 22.095 -10.543 1.00 91.50 247 ASN A CA 1
ATOM 1979 C C . ASN A 1 247 ? -2.314 22.161 -10.598 1.00 91.50 247 ASN A C 1
ATOM 1981 O O . ASN A 1 247 ? -2.922 21.128 -10.897 1.00 91.50 247 ASN A O 1
ATOM 1985 N N . PRO A 1 248 ? -2.944 23.339 -10.407 1.00 90.06 248 PRO A N 1
ATOM 1986 C CA . PRO A 1 248 ? -4.402 23.497 -10.437 1.00 90.06 248 PRO A CA 1
ATOM 1987 C C . PRO A 1 248 ? -5.067 23.009 -11.732 1.00 90.06 248 PRO A C 1
ATOM 1989 O O . PRO A 1 248 ? -6.192 22.527 -11.696 1.00 90.06 248 PRO A O 1
ATOM 1992 N N . LYS A 1 249 ? -4.360 23.070 -12.871 1.00 91.25 249 LYS A N 1
ATOM 1993 C CA . LYS A 1 249 ? -4.861 22.610 -14.180 1.00 91.25 249 LYS A CA 1
ATOM 1994 C C . LYS A 1 249 ? -4.897 21.081 -14.316 1.00 91.25 249 LYS A C 1
ATOM 1996 O O . LYS A 1 249 ? -5.424 20.555 -15.290 1.00 91.25 249 LYS A O 1
ATOM 2001 N N . ARG A 1 250 ? -4.275 20.336 -13.393 1.00 92.31 250 ARG A N 1
ATOM 2002 C CA . ARG A 1 250 ? -4.183 18.866 -13.437 1.00 92.31 250 ARG A CA 1
ATOM 2003 C C . ARG A 1 250 ? -5.213 18.238 -12.499 1.00 92.31 250 ARG A C 1
ATOM 2005 O O . ARG A 1 250 ? -4.855 17.565 -11.533 1.00 92.31 250 ARG A O 1
ATOM 2012 N N . GLU A 1 251 ? -6.493 18.402 -12.826 1.00 92.81 251 GLU A N 1
ATOM 2013 C CA . GLU A 1 251 ? -7.621 17.927 -12.005 1.00 92.81 251 GLU A CA 1
ATOM 2014 C C . GLU A 1 251 ? -7.552 16.435 -11.668 1.00 92.81 251 GLU A C 1
ATOM 2016 O O . GLU A 1 251 ? -7.841 16.038 -10.542 1.00 92.81 251 GLU A O 1
ATOM 2021 N N . ARG A 1 252 ? -7.081 15.595 -12.601 1.00 93.56 252 ARG A N 1
ATOM 2022 C CA . ARG A 1 252 ? -6.885 14.157 -12.352 1.00 93.56 252 ARG A CA 1
ATOM 2023 C C . ARG A 1 252 ? -5.943 13.892 -11.173 1.00 93.56 252 ARG A C 1
ATOM 2025 O O . ARG A 1 252 ? -6.231 13.019 -10.359 1.00 93.56 252 ARG A O 1
ATOM 2032 N N . ASN A 1 253 ? -4.844 14.640 -11.069 1.00 93.31 253 ASN A N 1
ATOM 2033 C CA . ASN A 1 253 ? -3.873 14.475 -9.985 1.00 93.31 253 ASN A CA 1
ATOM 2034 C C . ASN A 1 253 ? -4.446 14.984 -8.661 1.00 93.31 253 ASN A C 1
ATOM 2036 O O . ASN A 1 253 ? -4.294 14.324 -7.636 1.00 93.31 253 ASN A O 1
ATOM 2040 N N . ILE A 1 254 ? -5.162 16.110 -8.697 1.00 95.62 254 ILE A N 1
ATOM 2041 C CA . ILE A 1 254 ? -5.864 16.650 -7.528 1.00 95.62 254 ILE A CA 1
ATOM 2042 C C . ILE A 1 254 ? -6.879 15.630 -7.008 1.00 95.62 254 ILE A C 1
ATOM 2044 O O . ILE A 1 254 ? -6.860 15.286 -5.827 1.00 95.62 254 ILE A O 1
ATOM 2048 N N . ARG A 1 255 ? -7.695 15.059 -7.899 1.00 95.12 255 ARG A N 1
ATOM 2049 C CA . ARG A 1 255 ? -8.652 14.003 -7.562 1.00 95.12 255 ARG A CA 1
ATOM 2050 C C . ARG A 1 255 ? -7.961 12.786 -6.943 1.00 95.12 255 ARG A C 1
ATOM 2052 O O . ARG A 1 255 ? -8.467 12.239 -5.969 1.00 95.12 255 ARG A O 1
ATOM 2059 N N . MET A 1 256 ? -6.808 12.366 -7.469 1.00 93.75 256 MET A N 1
ATOM 2060 C CA . MET A 1 256 ? -6.031 11.260 -6.890 1.00 93.75 256 MET A CA 1
ATOM 2061 C C . MET A 1 256 ? -5.565 11.559 -5.463 1.00 93.75 256 MET A C 1
ATOM 2063 O O . MET A 1 256 ? -5.689 10.692 -4.605 1.00 93.75 256 MET A O 1
ATOM 2067 N N . ILE A 1 257 ? -5.071 12.770 -5.193 1.00 96.69 257 ILE A N 1
ATOM 2068 C CA . ILE A 1 257 ? -4.649 13.177 -3.845 1.00 96.69 257 ILE A CA 1
ATOM 2069 C C . ILE A 1 257 ? -5.856 13.211 -2.897 1.00 96.69 257 ILE A C 1
ATOM 2071 O O . ILE A 1 257 ? -5.806 12.640 -1.807 1.00 96.69 257 ILE A O 1
ATOM 2075 N N . LEU A 1 258 ? -6.967 13.816 -3.330 1.00 96.50 258 LEU A N 1
ATOM 2076 C CA . LEU A 1 258 ? -8.181 13.964 -2.524 1.00 96.50 258 LEU A CA 1
ATOM 2077 C C . LEU A 1 258 ? -8.814 12.627 -2.124 1.00 96.50 258 LEU A C 1
ATOM 2079 O O . LEU A 1 258 ? -9.310 12.520 -1.006 1.00 96.50 258 LEU A O 1
ATOM 2083 N N . LYS A 1 259 ? -8.735 11.591 -2.971 1.00 93.38 259 LYS A N 1
ATOM 2084 C CA . LYS A 1 259 ? -9.209 10.235 -2.630 1.00 93.38 259 LYS A CA 1
ATOM 2085 C C . LYS A 1 259 ? -8.580 9.667 -1.356 1.00 93.38 259 LYS A C 1
ATOM 2087 O O . LYS A 1 259 ? -9.218 8.889 -0.659 1.00 93.38 259 LYS A O 1
ATOM 2092 N N . TYR A 1 260 ? -7.350 10.059 -1.038 1.00 93.31 260 TYR A N 1
ATOM 2093 C CA . TYR A 1 260 ? -6.674 9.642 0.191 1.00 93.31 260 TYR A CA 1
ATOM 2094 C C . TYR A 1 260 ? -6.778 10.698 1.288 1.00 93.31 260 TYR A C 1
ATOM 2096 O O . TYR A 1 260 ? -6.964 10.357 2.453 1.00 93.31 260 TYR A O 1
ATOM 2104 N N . LEU A 1 261 ? -6.719 11.982 0.925 1.00 96.06 261 LEU A N 1
ATOM 2105 C CA . LEU A 1 261 ? -6.778 13.071 1.897 1.00 96.06 261 LEU A CA 1
ATOM 2106 C C . LEU A 1 261 ? -8.151 13.182 2.572 1.00 96.06 261 LEU A C 1
ATOM 2108 O O . LEU A 1 261 ? -8.208 13.473 3.760 1.00 96.06 261 LEU A O 1
ATOM 2112 N N . ILE A 1 262 ? -9.254 12.932 1.858 1.00 95.62 262 ILE A N 1
ATOM 2113 C CA . ILE A 1 262 ? -10.605 13.007 2.435 1.00 95.62 262 ILE A CA 1
ATOM 2114 C C . ILE A 1 262 ? -10.778 11.996 3.582 1.00 95.62 262 ILE A C 1
ATOM 2116 O O . ILE A 1 262 ? -11.076 12.447 4.687 1.00 95.62 262 ILE A O 1
ATOM 2120 N N . PRO A 1 263 ? -10.540 10.677 3.404 1.00 92.62 263 PRO A N 1
ATOM 2121 C CA . PRO A 1 263 ? -10.586 9.716 4.511 1.00 92.62 263 PRO A CA 1
ATOM 2122 C C . PRO A 1 263 ? -9.715 10.112 5.711 1.00 92.62 263 PRO A C 1
ATOM 2124 O O . PRO A 1 263 ? -10.138 9.964 6.858 1.00 92.62 263 PRO A O 1
ATOM 2127 N N . VAL A 1 264 ? -8.520 10.659 5.460 1.00 93.19 264 VAL A N 1
ATOM 2128 C CA . VAL A 1 264 ? -7.607 11.136 6.511 1.00 93.19 264 VAL A CA 1
ATOM 2129 C C . VAL A 1 264 ? -8.211 12.319 7.266 1.00 93.19 264 VAL A C 1
ATOM 2131 O O . VAL A 1 264 ? -8.322 12.268 8.488 1.00 93.19 264 VAL A O 1
ATOM 2134 N N . LYS A 1 265 ? -8.669 13.358 6.557 1.00 93.31 265 LYS A N 1
ATOM 2135 C CA . LYS A 1 265 ? -9.313 14.534 7.161 1.00 93.31 265 LYS A CA 1
ATOM 2136 C C . LYS A 1 265 ? -10.549 14.133 7.968 1.00 93.31 265 LYS A C 1
ATOM 2138 O O . LYS A 1 265 ? -10.691 14.589 9.100 1.00 93.31 265 LYS A O 1
ATOM 2143 N N . LEU A 1 266 ? -11.377 13.221 7.450 1.00 92.69 266 LEU A N 1
ATOM 2144 C CA . LEU A 1 266 ? -12.532 12.677 8.173 1.00 92.69 266 LEU A CA 1
ATOM 2145 C C . LEU A 1 266 ? -12.110 11.931 9.446 1.00 92.69 266 LEU A C 1
ATOM 2147 O O . LEU A 1 266 ? -12.714 12.123 10.499 1.00 92.69 266 LEU A O 1
ATOM 2151 N N . SER A 1 267 ? -11.035 11.143 9.391 1.00 89.62 267 SER A N 1
ATOM 2152 C CA . SER A 1 267 ? -10.482 10.437 10.560 1.00 89.62 267 SER A CA 1
ATOM 2153 C C . SER A 1 267 ? -9.956 11.392 11.636 1.00 89.62 267 SER A C 1
ATOM 2155 O O . SER A 1 267 ? -10.010 11.083 12.825 1.00 89.62 267 SER A O 1
ATOM 2157 N N . LEU A 1 268 ? -9.500 12.577 11.225 1.00 88.62 268 LEU A N 1
ATOM 2158 C CA . LEU A 1 268 ? -9.087 13.676 12.099 1.00 88.62 268 LEU A CA 1
ATOM 2159 C C . LEU A 1 268 ? -10.255 14.580 12.541 1.00 88.62 268 LEU A C 1
ATOM 2161 O O . LEU A 1 268 ? -10.028 15.577 13.221 1.00 88.62 268 LEU A O 1
ATOM 2165 N N . GLY A 1 269 ? -11.496 14.254 12.160 1.00 87.56 269 GLY A N 1
ATOM 2166 C CA . GLY A 1 269 ? -12.706 15.004 12.511 1.00 87.56 269 GLY A CA 1
ATOM 2167 C C . GLY A 1 269 ? -12.995 16.230 11.633 1.00 87.56 269 GLY A C 1
ATOM 2168 O O . GLY A 1 269 ? -13.934 16.978 11.919 1.00 87.56 269 GLY A O 1
ATOM 2169 N N . ILE A 1 270 ? -12.228 16.441 10.561 1.00 90.06 270 ILE A N 1
ATOM 2170 C CA . ILE A 1 270 ? -12.372 17.560 9.623 1.00 90.06 270 ILE A CA 1
ATOM 2171 C C . ILE A 1 270 ? -13.282 17.135 8.467 1.00 90.06 270 ILE A C 1
ATOM 2173 O O . ILE A 1 270 ? -12.960 16.234 7.695 1.00 90.06 270 ILE A O 1
ATOM 2177 N N . ILE A 1 271 ? -14.421 17.814 8.320 1.00 90.38 271 ILE A N 1
ATOM 2178 C CA . ILE A 1 271 ? -15.406 17.517 7.275 1.00 90.38 271 ILE A CA 1
ATOM 2179 C C . ILE A 1 271 ? -15.189 18.437 6.060 1.00 90.38 271 ILE A C 1
ATOM 2181 O O . ILE A 1 271 ? -15.183 19.657 6.237 1.00 90.38 271 ILE A O 1
ATOM 2185 N N . PRO A 1 272 ? -15.049 17.898 4.832 1.00 92.75 272 PRO A N 1
ATOM 2186 C CA . PRO A 1 272 ? -14.935 18.711 3.622 1.00 92.75 272 PRO A CA 1
ATOM 2187 C C . PRO A 1 272 ? -16.256 19.419 3.276 1.00 92.75 272 PRO A C 1
ATOM 2189 O O . PRO A 1 272 ? -17.331 18.999 3.709 1.00 92.75 272 PRO A O 1
ATOM 2192 N N . LYS A 1 273 ? -16.179 20.485 2.470 1.00 92.12 273 LYS A N 1
ATOM 2193 C CA . LYS A 1 273 ? -17.349 21.154 1.870 1.00 92.12 273 LYS A CA 1
ATOM 2194 C C . LYS A 1 273 ? -17.904 20.335 0.699 1.00 92.12 273 LYS A C 1
ATOM 2196 O O . LYS A 1 273 ? -17.134 19.686 -0.005 1.00 92.12 273 LYS A O 1
ATOM 2201 N N . ASP A 1 274 ? -19.208 20.427 0.448 1.00 92.12 274 ASP A N 1
ATOM 2202 C CA . ASP A 1 274 ? -19.866 19.669 -0.632 1.00 92.12 274 ASP A CA 1
ATOM 2203 C C . ASP A 1 274 ? -19.411 20.124 -2.026 1.00 92.12 274 ASP A C 1
ATOM 2205 O O . ASP A 1 274 ? -19.168 19.292 -2.898 1.00 92.12 274 ASP A O 1
ATOM 2209 N N . GLU A 1 275 ? -19.156 21.424 -2.192 1.00 93.94 275 GLU A N 1
ATOM 2210 C CA . GLU A 1 275 ? -18.581 22.015 -3.410 1.00 93.94 275 GLU A CA 1
ATOM 2211 C C . GLU A 1 275 ? -17.257 21.351 -3.819 1.00 93.94 275 GLU A C 1
ATOM 2213 O O . GLU A 1 275 ? -17.003 21.135 -5.002 1.00 93.94 275 GLU A O 1
ATOM 2218 N N . LEU A 1 276 ? -16.409 20.986 -2.845 1.00 94.12 276 LEU A N 1
ATOM 2219 C CA . LEU A 1 276 ? -15.128 20.326 -3.111 1.00 94.12 276 LEU A CA 1
ATOM 2220 C C . LEU A 1 276 ? -15.341 18.935 -3.721 1.00 94.12 276 LEU A C 1
ATOM 2222 O O . LEU A 1 276 ? -14.609 18.541 -4.629 1.00 94.12 276 LEU A O 1
ATOM 2226 N N . LEU A 1 277 ? -16.329 18.193 -3.213 1.00 94.75 277 LEU A N 1
ATOM 2227 C CA . LEU A 1 277 ? -16.638 16.845 -3.685 1.00 94.75 277 LEU A CA 1
ATOM 2228 C C . LEU A 1 277 ? -17.223 16.878 -5.096 1.00 94.75 277 LEU A C 1
ATOM 2230 O O . LEU A 1 277 ? -16.829 16.070 -5.936 1.00 94.75 277 LEU A O 1
ATOM 2234 N N . GLN A 1 278 ? -18.115 17.834 -5.360 1.00 94.19 278 GLN A N 1
ATOM 2235 C CA . GLN A 1 278 ? -18.724 18.032 -6.673 1.00 94.19 278 GLN A CA 1
ATOM 2236 C C . GLN A 1 278 ? -17.683 18.471 -7.707 1.00 94.19 278 GLN A C 1
ATOM 2238 O O . GLN A 1 278 ? -17.556 17.834 -8.746 1.00 94.19 278 GLN A O 1
ATOM 2243 N N . LYS A 1 279 ? -16.861 19.482 -7.388 1.00 93.56 279 LYS A N 1
ATOM 2244 C CA . LYS A 1 279 ? -15.840 20.023 -8.300 1.00 93.56 279 LYS A CA 1
ATOM 2245 C C . LYS A 1 279 ? -14.877 18.960 -8.837 1.00 93.56 279 LYS A C 1
ATOM 2247 O O . LYS A 1 279 ? -14.457 19.043 -9.984 1.00 93.56 279 LYS A O 1
ATOM 2252 N N . TYR A 1 280 ? -14.504 17.978 -8.014 1.00 93.88 280 TYR A N 1
ATOM 2253 C CA . TYR A 1 280 ? -13.527 16.948 -8.385 1.00 93.88 280 TYR A CA 1
ATOM 2254 C C . TYR A 1 280 ? -14.142 15.557 -8.619 1.00 93.88 280 TYR A C 1
ATOM 2256 O O . TYR A 1 280 ? -13.403 14.568 -8.663 1.00 93.88 280 TYR A O 1
ATOM 2264 N N . ASN A 1 281 ? -15.465 15.457 -8.795 1.00 93.25 281 ASN A N 1
ATOM 2265 C CA . ASN A 1 281 ? -16.185 14.205 -9.069 1.00 93.25 281 ASN A CA 1
ATOM 2266 C C . ASN A 1 281 ? -15.875 13.103 -8.034 1.00 93.25 281 ASN A C 1
ATOM 2268 O O . ASN A 1 281 ? -15.418 12.001 -8.371 1.00 93.25 281 ASN A O 1
ATOM 2272 N N . LEU A 1 282 ? -16.059 13.432 -6.755 1.00 93.56 282 LEU A N 1
ATOM 2273 C CA . LEU A 1 282 ? -15.823 12.572 -5.587 1.00 93.56 282 LEU A CA 1
ATOM 2274 C C . LEU A 1 282 ? -17.148 12.193 -4.910 1.00 93.56 282 LEU A C 1
ATOM 2276 O O . LEU A 1 282 ? -17.263 12.202 -3.683 1.00 93.56 282 LEU A O 1
ATOM 2280 N N . HIS A 1 283 ? -18.148 11.869 -5.734 1.00 92.25 283 HIS A N 1
ATOM 2281 C CA . HIS A 1 283 ? -19.510 11.546 -5.304 1.00 92.25 283 HIS A CA 1
ATOM 2282 C C . HIS A 1 283 ? -19.559 10.378 -4.320 1.00 92.25 283 HIS A C 1
ATOM 2284 O O . HIS A 1 283 ? -20.381 10.400 -3.409 1.00 92.25 283 HIS A O 1
ATOM 2290 N N . GLU A 1 284 ? -18.617 9.432 -4.425 1.00 92.00 284 GLU A N 1
ATOM 2291 C CA . GLU A 1 284 ? -18.526 8.299 -3.501 1.00 92.00 284 GLU A CA 1
ATOM 2292 C C . GLU A 1 284 ? -18.411 8.717 -2.021 1.00 92.00 284 GLU A C 1
ATOM 2294 O O . GLU A 1 284 ? -18.835 7.985 -1.133 1.00 92.00 284 GLU A O 1
ATOM 2299 N N . TYR A 1 285 ? -17.890 9.913 -1.728 1.00 95.31 285 TYR A N 1
ATOM 2300 C CA . TYR A 1 285 ? -17.764 10.411 -0.357 1.00 95.31 285 TYR A CA 1
ATOM 2301 C C . TYR A 1 285 ? -18.958 11.254 0.106 1.00 95.31 285 TYR A C 1
ATOM 2303 O O . TYR A 1 285 ? -19.010 11.606 1.283 1.00 95.31 285 TYR A O 1
ATOM 2311 N N . MET A 1 286 ? -19.913 11.600 -0.767 1.00 94.62 286 MET A N 1
ATOM 2312 C CA . MET A 1 286 ? -21.020 12.502 -0.414 1.00 94.62 286 MET A CA 1
ATOM 2313 C C . MET A 1 286 ? -21.894 11.913 0.697 1.00 94.62 286 MET A C 1
ATOM 2315 O O . MET A 1 286 ? -22.082 12.557 1.730 1.00 94.62 286 MET A O 1
ATOM 2319 N N . ASN A 1 287 ? -22.344 10.665 0.535 1.00 94.75 287 ASN A N 1
ATOM 2320 C CA . ASN A 1 287 ? -23.179 9.989 1.532 1.00 94.75 287 ASN A CA 1
ATOM 2321 C C . ASN A 1 287 ? -22.402 9.696 2.824 1.00 94.75 287 ASN A C 1
ATOM 2323 O O . ASN A 1 287 ? -22.949 9.856 3.912 1.00 94.75 287 ASN A O 1
ATOM 2327 N N . VAL A 1 288 ? -21.103 9.384 2.734 1.00 95.50 288 VAL A N 1
ATOM 2328 C CA . VAL A 1 288 ? -20.219 9.209 3.905 1.00 95.50 288 VAL A CA 1
ATOM 2329 C C . VAL A 1 288 ? -20.119 10.505 4.717 1.00 95.50 288 VAL A C 1
ATOM 2331 O O . VAL A 1 288 ? -20.267 10.515 5.941 1.00 95.50 288 VAL A O 1
ATOM 2334 N N . VAL A 1 289 ? -19.900 11.631 4.037 1.00 95.56 289 VAL A N 1
ATOM 2335 C CA . VAL A 1 289 ? -19.811 12.954 4.661 1.00 95.56 289 VAL A CA 1
ATOM 2336 C C . VAL A 1 289 ? -21.155 13.374 5.255 1.00 95.56 289 VAL A C 1
ATOM 2338 O O . VAL A 1 289 ? -21.200 13.897 6.372 1.00 95.56 289 VAL A O 1
ATOM 2341 N N . GLN A 1 290 ? -22.257 13.118 4.551 1.00 94.62 290 GLN A N 1
ATOM 2342 C CA . GLN A 1 290 ? -23.600 13.409 5.037 1.00 94.62 290 GLN A CA 1
ATOM 2343 C C . GLN A 1 290 ? -23.954 12.560 6.264 1.00 94.62 290 GLN A C 1
ATOM 2345 O O . GLN A 1 290 ? -24.477 13.106 7.238 1.00 94.62 290 GLN A O 1
ATOM 2350 N N . ALA A 1 291 ? -23.614 11.269 6.257 1.00 94.31 291 ALA A N 1
ATOM 2351 C CA . ALA A 1 291 ? -23.787 10.360 7.383 1.00 94.31 291 ALA A CA 1
ATOM 2352 C C . ALA A 1 291 ? -23.038 10.858 8.621 1.00 94.31 291 ALA A C 1
ATOM 2354 O O . ALA A 1 291 ? -23.624 10.975 9.699 1.00 94.31 291 ALA A O 1
ATOM 2355 N N . LEU A 1 292 ? -21.781 11.284 8.455 1.00 92.75 292 LEU A N 1
ATOM 2356 C CA . LEU A 1 292 ? -21.018 11.929 9.520 1.00 92.75 292 LEU A CA 1
ATOM 2357 C C . LEU A 1 292 ? -21.665 13.230 9.991 1.00 92.75 292 LEU A C 1
ATOM 2359 O O . LEU A 1 292 ? -21.799 13.431 11.189 1.00 92.75 292 LEU A O 1
ATOM 2363 N N . ARG A 1 293 ? -22.111 14.133 9.114 1.00 90.88 293 ARG A N 1
ATOM 2364 C CA . ARG A 1 293 ? -22.784 15.370 9.566 1.00 90.88 293 ARG A CA 1
ATOM 2365 C C . ARG A 1 293 ? -24.072 15.077 10.338 1.00 90.88 293 ARG A C 1
ATOM 2367 O O . ARG A 1 293 ? -24.337 15.731 11.347 1.00 90.88 293 ARG A O 1
ATOM 2374 N N . LYS A 1 294 ? -24.857 14.101 9.878 1.00 90.44 294 LYS A N 1
ATOM 2375 C CA . LYS A 1 294 ? -26.152 13.742 10.461 1.00 90.44 294 LYS A CA 1
ATOM 2376 C C . LYS A 1 294 ? -26.045 12.818 11.678 1.00 90.44 294 LYS A C 1
ATOM 2378 O O . LYS A 1 294 ? -26.990 12.811 12.461 1.00 90.44 294 LYS A O 1
ATOM 2383 N N . GLY A 1 295 ? -24.940 12.107 11.884 1.00 91.00 295 GLY A N 1
ATOM 2384 C CA . GLY A 1 295 ? -24.905 11.012 12.858 1.00 91.00 295 GLY A CA 1
ATOM 2385 C C . GLY A 1 295 ? -25.791 9.838 12.423 1.00 91.00 295 GLY A C 1
ATOM 2386 O O . GLY A 1 295 ? -26.430 9.221 13.265 1.00 91.00 295 GLY A O 1
ATOM 2387 N N . ASP A 1 296 ? -25.892 9.588 11.115 1.00 92.19 296 ASP A N 1
ATOM 2388 C CA . ASP A 1 296 ? -26.751 8.551 10.533 1.00 92.19 296 ASP A CA 1
ATOM 2389 C C . ASP A 1 296 ? -25.923 7.303 10.198 1.00 92.19 296 ASP A C 1
ATOM 2391 O O . ASP A 1 296 ? -25.171 7.273 9.222 1.00 92.19 296 ASP A O 1
ATOM 2395 N N . LEU A 1 297 ? -26.032 6.283 11.048 1.00 89.31 297 LEU A N 1
ATOM 2396 C CA . LEU A 1 297 ? -25.291 5.026 10.917 1.00 89.31 297 LEU A CA 1
ATOM 2397 C C . LEU A 1 297 ? -25.745 4.186 9.729 1.00 89.31 297 LEU A C 1
ATOM 2399 O O . LEU A 1 297 ? -24.912 3.574 9.060 1.00 89.31 297 LEU A O 1
ATOM 2403 N N . ARG A 1 298 ? -27.050 4.177 9.446 1.00 91.25 298 ARG A N 1
ATOM 2404 C CA . ARG A 1 298 ? -27.618 3.424 8.329 1.00 91.25 298 ARG A CA 1
ATOM 2405 C C . ARG A 1 298 ? -27.106 3.984 7.007 1.00 91.25 298 ARG A C 1
ATOM 2407 O O . ARG A 1 298 ? -26.644 3.223 6.161 1.00 91.25 298 ARG A O 1
ATOM 2414 N N . LEU A 1 299 ? -27.099 5.313 6.870 1.00 93.56 299 LEU A N 1
ATOM 2415 C CA . LEU A 1 299 ? -26.558 5.979 5.686 1.00 93.56 299 LEU A CA 1
ATOM 2416 C C . LEU A 1 299 ? -25.061 5.702 5.503 1.00 93.56 299 LEU A C 1
ATOM 2418 O O . LEU A 1 299 ? -24.628 5.482 4.374 1.00 93.56 299 LEU A O 1
ATOM 2422 N N . LEU A 1 300 ? -24.272 5.678 6.588 1.00 91.69 300 LEU A N 1
ATOM 2423 C CA . LEU A 1 300 ? -22.852 5.323 6.494 1.00 91.69 300 LEU A CA 1
ATOM 2424 C C . LEU A 1 300 ? -22.680 3.894 5.969 1.00 91.69 300 LEU A C 1
ATOM 2426 O O . LEU A 1 300 ? -21.942 3.694 5.008 1.00 91.69 300 LEU A O 1
ATOM 2430 N N . ARG A 1 301 ? -23.360 2.914 6.579 1.00 88.31 301 ARG A N 1
ATOM 2431 C CA . ARG A 1 301 ? -23.255 1.499 6.189 1.00 88.31 301 ARG A CA 1
ATOM 2432 C C . ARG A 1 301 ? -23.674 1.285 4.735 1.00 88.31 301 ARG A C 1
ATOM 2434 O O . ARG A 1 301 ? -22.936 0.651 3.989 1.00 88.31 301 ARG A O 1
ATOM 2441 N N . HIS A 1 302 ? -24.782 1.895 4.308 1.00 92.25 302 HIS A N 1
ATOM 2442 C CA . HIS A 1 302 ? -25.221 1.844 2.913 1.00 92.25 302 HIS A CA 1
ATOM 2443 C C . HIS A 1 302 ? -24.191 2.467 1.962 1.00 92.25 302 HIS A C 1
ATOM 2445 O O . HIS A 1 302 ? -23.861 1.873 0.944 1.00 92.25 302 HIS A O 1
ATOM 2451 N N . ALA A 1 303 ? -23.636 3.637 2.296 1.00 93.19 303 ALA A N 1
ATOM 2452 C CA . ALA A 1 303 ? -22.630 4.296 1.461 1.00 93.19 303 ALA A CA 1
ATOM 2453 C C . ALA A 1 303 ? -21.337 3.474 1.321 1.00 93.19 303 ALA A C 1
ATOM 2455 O O . ALA A 1 303 ? -20.713 3.478 0.260 1.00 93.19 303 ALA A O 1
ATOM 2456 N N . LEU A 1 304 ? -20.926 2.778 2.388 1.00 84.75 304 LEU A N 1
ATOM 2457 C CA . LEU A 1 304 ? -19.780 1.870 2.352 1.00 84.75 304 LEU A CA 1
ATOM 2458 C C . LEU A 1 304 ? -20.063 0.642 1.487 1.00 84.75 304 LEU A C 1
ATOM 2460 O O . LEU A 1 304 ? -19.188 0.260 0.718 1.00 84.75 304 LEU A O 1
ATOM 2464 N N . GLN A 1 305 ? -21.269 0.078 1.572 1.00 86.62 305 GLN A N 1
ATOM 2465 C CA . GLN A 1 305 ? -21.685 -1.083 0.787 1.00 86.62 305 GLN A CA 1
ATOM 2466 C C . GLN A 1 305 ? -21.849 -0.746 -0.706 1.00 86.62 305 GLN A C 1
ATOM 2468 O O . GLN A 1 305 ? -21.324 -1.444 -1.566 1.00 86.62 305 GLN A O 1
ATOM 2473 N N . GLU A 1 306 ? -22.505 0.370 -1.033 1.00 91.62 306 GLU A N 1
ATOM 2474 C CA . GLU A 1 306 ? -22.740 0.830 -2.412 1.00 91.62 306 GLU A CA 1
ATOM 2475 C C . GLU A 1 306 ? -21.433 1.061 -3.193 1.00 91.62 306 GLU A C 1
ATOM 2477 O O . GLU A 1 306 ? -21.372 0.924 -4.418 1.00 91.62 306 GLU A O 1
ATOM 2482 N N . HIS A 1 307 ? -20.363 1.439 -2.494 1.00 83.56 307 HIS A N 1
ATOM 2483 C CA . HIS A 1 307 ? -19.070 1.768 -3.093 1.00 83.56 307 HIS A CA 1
ATOM 2484 C C . HIS A 1 307 ? -17.923 0.880 -2.592 1.00 83.56 307 HIS A C 1
ATOM 2486 O O . HIS A 1 307 ? -16.754 1.234 -2.787 1.00 83.56 307 HIS A O 1
ATOM 2492 N N . GLU A 1 308 ? -18.244 -0.274 -2.001 1.00 77.44 308 GLU A N 1
ATOM 2493 C CA . GLU A 1 308 ? -17.312 -1.200 -1.344 1.00 77.44 308 GLU A CA 1
ATOM 2494 C C . GLU A 1 308 ? -16.108 -1.503 -2.239 1.00 77.44 308 GLU A C 1
ATOM 2496 O O . GLU A 1 308 ? -14.966 -1.158 -1.937 1.00 77.44 308 GLU A O 1
ATOM 2501 N N . ASP A 1 309 ? -16.400 -2.005 -3.430 1.00 68.12 309 ASP A N 1
ATOM 2502 C CA . ASP A 1 309 ? -15.481 -2.304 -4.520 1.00 68.12 309 ASP A CA 1
ATOM 2503 C C . ASP A 1 309 ? -14.477 -1.179 -4.833 1.00 68.12 309 ASP A C 1
ATOM 2505 O O . ASP A 1 309 ? -13.280 -1.396 -5.051 1.00 68.12 309 ASP A O 1
ATOM 2509 N N . ARG A 1 310 ? -14.957 0.070 -4.871 1.00 75.44 310 ARG A N 1
ATOM 2510 C CA . ARG A 1 310 ? -14.134 1.248 -5.182 1.00 75.44 310 ARG A CA 1
ATOM 2511 C C . ARG A 1 310 ? -13.247 1.616 -3.995 1.00 75.44 310 ARG A C 1
ATOM 2513 O O . ARG A 1 310 ? -12.090 2.002 -4.198 1.00 75.44 310 ARG A O 1
ATOM 2520 N N . PHE A 1 311 ? -13.762 1.503 -2.776 1.00 77.00 311 PHE A N 1
ATOM 2521 C CA . PHE A 1 311 ? -13.018 1.775 -1.549 1.00 77.00 311 PHE A CA 1
ATOM 2522 C C . PHE A 1 311 ? -11.976 0.694 -1.236 1.00 77.00 311 PHE A C 1
ATOM 2524 O O . PHE A 1 311 ? -10.873 1.032 -0.799 1.00 77.00 311 PHE A O 1
ATOM 2531 N N . LEU A 1 312 ? -12.269 -0.573 -1.540 1.00 69.94 312 LEU A N 1
ATOM 2532 C CA . LEU A 1 312 ? -11.330 -1.690 -1.437 1.00 69.94 312 LEU A CA 1
ATOM 2533 C C . LEU A 1 312 ? -10.191 -1.538 -2.446 1.00 69.94 312 LEU A C 1
ATOM 2535 O O . LEU A 1 312 ? -9.029 -1.479 -2.049 1.00 69.94 312 LEU A O 1
ATOM 2539 N N . ARG A 1 313 ? -10.503 -1.337 -3.737 1.00 66.75 313 ARG A N 1
ATOM 2540 C CA . ARG A 1 313 ? -9.476 -1.128 -4.781 1.00 66.75 313 ARG A CA 1
ATOM 2541 C C . ARG A 1 313 ? -8.592 0.093 -4.529 1.00 66.75 313 ARG A C 1
ATOM 2543 O O . ARG A 1 313 ? -7.446 0.131 -4.970 1.00 66.75 313 ARG A O 1
ATOM 2550 N N . SER A 1 314 ? -9.117 1.116 -3.856 1.00 66.94 314 SER A N 1
ATOM 2551 C CA . SER A 1 314 ? -8.337 2.302 -3.491 1.00 66.94 314 SER A CA 1
ATOM 2552 C C . SER A 1 314 ? -7.568 2.149 -2.176 1.00 66.94 314 SER A C 1
ATOM 2554 O O . SER A 1 314 ? -6.645 2.936 -1.951 1.00 66.94 314 SER A O 1
ATOM 2556 N N . GLY A 1 315 ? -7.872 1.134 -1.360 1.00 69.00 315 GLY A N 1
ATOM 2557 C CA . GLY A 1 315 ? -7.216 0.858 -0.080 1.00 69.00 315 GLY A CA 1
ATOM 2558 C C . GLY A 1 315 ? -7.678 1.756 1.072 1.00 69.00 315 GLY A C 1
ATOM 2559 O O . GLY A 1 315 ? -6.937 1.923 2.034 1.00 69.00 315 GLY A O 1
ATOM 2560 N N . VAL A 1 316 ? -8.862 2.373 0.972 1.00 76.56 316 VAL A N 1
ATOM 2561 C CA . VAL A 1 316 ? -9.385 3.320 1.983 1.00 76.56 316 VAL A CA 1
ATOM 2562 C C . VAL A 1 316 ? -10.589 2.786 2.761 1.00 76.56 316 VAL A C 1
ATOM 2564 O O . VAL A 1 316 ? -11.002 3.428 3.722 1.00 76.56 316 VAL A O 1
ATOM 2567 N N . TYR A 1 317 ? -11.138 1.627 2.381 1.00 77.81 317 TYR A N 1
ATOM 2568 C CA . TYR A 1 317 ? -12.335 1.043 3.004 1.00 77.81 317 TYR A CA 1
ATOM 2569 C C . TYR A 1 317 ? -12.211 0.939 4.531 1.00 77.81 317 TYR A C 1
ATOM 2571 O O . TYR A 1 317 ? -13.015 1.521 5.251 1.00 77.81 317 TYR A O 1
ATOM 2579 N N . LEU A 1 318 ? -11.133 0.317 5.020 1.00 74.31 318 LEU A N 1
ATOM 2580 C CA . LEU A 1 318 ? -10.886 0.132 6.457 1.00 74.31 318 LEU A CA 1
ATOM 2581 C C . LEU A 1 318 ? -10.773 1.460 7.223 1.00 74.31 318 LEU A C 1
ATOM 2583 O O . LEU A 1 318 ? -11.126 1.541 8.396 1.00 74.31 318 LEU A O 1
ATOM 2587 N N . VAL A 1 319 ? -10.283 2.519 6.571 1.00 79.06 319 VAL A N 1
ATOM 2588 C CA . VAL A 1 319 ? -10.208 3.859 7.173 1.00 79.06 319 VAL A CA 1
ATOM 2589 C C . VAL A 1 319 ? -11.608 4.456 7.309 1.00 79.06 319 VAL A C 1
ATOM 2591 O O . VAL A 1 319 ? -11.923 5.059 8.333 1.00 79.06 319 VAL A O 1
ATOM 2594 N N . LEU A 1 320 ? -12.453 4.281 6.290 1.00 82.06 320 LEU A N 1
ATOM 2595 C CA . LEU A 1 320 ? -13.818 4.801 6.282 1.00 82.06 320 LEU A CA 1
ATOM 2596 C C . LEU A 1 320 ? -14.748 4.029 7.225 1.00 82.06 320 LEU A C 1
ATOM 2598 O O . LEU A 1 320 ? -15.574 4.647 7.887 1.00 82.06 320 LEU A O 1
ATOM 2602 N N . GLU A 1 321 ? -14.591 2.713 7.341 1.00 79.38 321 GLU A N 1
ATOM 2603 C CA . GLU A 1 321 ? -15.351 1.877 8.277 1.00 79.38 321 GLU A CA 1
ATOM 2604 C C . GLU A 1 321 ? -15.155 2.343 9.730 1.00 79.38 321 GLU A C 1
ATOM 2606 O O . GLU A 1 321 ? -16.112 2.510 10.484 1.00 79.38 321 GLU A O 1
ATOM 2611 N N . LYS A 1 322 ? -13.923 2.714 10.107 1.00 79.62 322 LYS A N 1
ATOM 2612 C CA . LYS A 1 322 ? -13.613 3.262 11.442 1.00 79.62 322 LYS A CA 1
ATOM 2613 C C . LYS A 1 322 ? -14.311 4.589 11.757 1.00 79.62 322 LYS A C 1
ATOM 2615 O O . LYS A 1 322 ? -14.352 4.990 12.925 1.00 79.62 322 LYS A O 1
ATOM 2620 N N . LEU A 1 323 ? -14.875 5.276 10.759 1.00 86.94 323 LEU A N 1
ATOM 2621 C CA . LEU A 1 323 ? -15.681 6.478 10.979 1.00 86.94 323 LEU A CA 1
ATOM 2622 C C . LEU A 1 323 ? -16.987 6.165 11.718 1.00 86.94 323 LEU A C 1
ATOM 2624 O O . LEU A 1 323 ? -17.572 7.085 12.288 1.00 86.94 323 LEU A O 1
ATOM 2628 N N . GLU A 1 324 ? -17.414 4.899 11.783 1.00 87.88 324 GLU A N 1
ATOM 2629 C CA . GLU A 1 324 ? -18.632 4.478 12.480 1.00 87.88 324 GLU A CA 1
ATOM 2630 C C . GLU A 1 324 ? -18.669 4.974 13.935 1.00 87.88 324 GLU A C 1
ATOM 2632 O O . GLU A 1 324 ? -19.671 5.536 14.376 1.00 87.88 324 GLU A O 1
ATOM 2637 N N . LEU A 1 325 ? -17.542 4.905 14.656 1.00 86.50 325 LEU A N 1
ATOM 2638 C CA . LEU A 1 325 ? -17.441 5.423 16.028 1.00 86.50 325 LEU A CA 1
ATOM 2639 C C . LEU A 1 325 ? -17.686 6.938 16.109 1.00 86.50 325 LEU A C 1
ATOM 2641 O O . LEU A 1 325 ? -18.305 7.421 17.058 1.00 86.50 325 LEU A O 1
ATOM 2645 N N . GLN A 1 326 ? -17.236 7.701 15.109 1.00 89.69 326 GLN A N 1
ATOM 2646 C CA . GLN A 1 326 ? -17.515 9.137 15.042 1.00 89.69 326 GLN A CA 1
ATOM 2647 C C . GLN A 1 326 ? -18.986 9.414 14.715 1.00 89.69 326 GLN A C 1
ATOM 2649 O O . GLN A 1 326 ? -19.552 10.386 15.217 1.00 89.69 326 GLN A O 1
ATOM 2654 N N . VAL A 1 327 ? -19.627 8.576 13.894 1.00 91.81 327 VAL A N 1
ATOM 2655 C CA . VAL A 1 327 ? -21.066 8.691 13.614 1.00 91.81 327 VAL A CA 1
ATOM 2656 C C . VAL A 1 327 ? -21.872 8.406 14.881 1.00 91.81 327 VAL A C 1
ATOM 2658 O O . VAL A 1 327 ? -22.729 9.219 15.234 1.00 91.81 327 VAL A O 1
ATOM 2661 N N . TYR A 1 328 ? -21.531 7.348 15.627 1.00 90.62 328 TYR A N 1
ATOM 2662 C CA . TYR A 1 328 ? -22.117 7.070 16.941 1.00 90.62 328 TYR A CA 1
ATOM 2663 C C . TYR A 1 328 ? -21.959 8.255 17.896 1.00 90.62 328 TYR A C 1
ATOM 2665 O O . TYR A 1 328 ? -22.950 8.710 18.459 1.00 90.62 328 TYR A O 1
ATOM 2673 N N . GLN A 1 329 ? -20.752 8.817 18.040 1.00 90.94 329 GLN A N 1
ATOM 2674 C CA . GLN A 1 329 ? -20.524 9.997 18.887 1.00 90.94 329 GLN A CA 1
ATOM 2675 C C . GLN A 1 329 ? -21.495 11.139 18.545 1.00 90.94 329 GLN A C 1
ATOM 2677 O O . GLN A 1 329 ? -22.058 11.783 19.432 1.00 90.94 329 GLN A O 1
ATOM 2682 N N . ARG A 1 330 ? -21.701 11.402 17.252 1.00 91.38 330 ARG A N 1
ATOM 2683 C CA . ARG A 1 330 ? -22.568 12.488 16.784 1.00 91.38 330 ARG A CA 1
ATOM 2684 C C . ARG A 1 330 ? -24.044 12.193 16.995 1.00 91.38 330 ARG A C 1
ATOM 2686 O O . ARG A 1 330 ? -24.778 13.113 17.357 1.00 91.38 330 ARG A O 1
ATOM 2693 N N . LEU A 1 331 ? -24.461 10.940 16.832 1.00 92.62 331 LEU A N 1
ATOM 2694 C CA . LEU A 1 331 ? -25.799 10.496 17.208 1.00 92.62 331 LEU A CA 1
ATOM 2695 C C . LEU A 1 331 ? -26.036 10.717 18.708 1.00 92.62 331 LEU A C 1
ATOM 2697 O O . LEU A 1 331 ? -27.005 11.376 19.080 1.00 92.62 331 LEU A O 1
ATOM 2701 N N . MET A 1 332 ? -25.104 10.285 19.564 1.00 92.25 332 MET A N 1
ATOM 2702 C CA . MET A 1 332 ? -25.206 10.481 21.017 1.00 92.25 332 MET A CA 1
ATOM 2703 C C . MET A 1 332 ? -25.259 11.961 21.395 1.00 92.25 332 MET A C 1
ATOM 2705 O O . MET A 1 332 ? -26.047 12.356 22.253 1.00 92.25 332 MET A O 1
ATOM 2709 N N . LYS A 1 333 ? -24.481 12.809 20.714 1.00 91.62 333 LYS A N 1
ATOM 2710 C CA . LYS A 1 333 ? -24.532 14.262 20.908 1.00 91.62 333 LYS A CA 1
ATOM 2711 C C . LYS A 1 333 ? -25.904 14.843 20.568 1.00 91.62 333 LYS A C 1
ATOM 2713 O O . LYS A 1 333 ? -26.373 15.727 21.279 1.00 91.62 333 LYS A O 1
ATOM 2718 N N . LYS A 1 334 ? -26.562 14.356 19.512 1.00 91.06 334 LYS A N 1
ATOM 2719 C CA . LYS A 1 334 ? -27.926 14.778 19.160 1.00 91.06 334 LYS A CA 1
ATOM 2720 C C . LYS A 1 334 ? -28.947 14.325 20.198 1.00 91.06 334 LYS A C 1
ATOM 2722 O O . LYS A 1 334 ? -29.743 15.148 20.635 1.00 91.06 334 LYS A O 1
ATOM 2727 N N . ILE A 1 335 ? -28.878 13.065 20.632 1.00 91.44 335 ILE A N 1
ATOM 2728 C CA . ILE A 1 335 ? -29.748 12.528 21.690 1.00 91.44 335 ILE A CA 1
ATOM 2729 C C . ILE A 1 335 ? -29.589 13.358 22.971 1.00 91.44 335 ILE A C 1
ATOM 2731 O O . ILE A 1 335 ? -30.582 13.777 23.558 1.00 91.44 335 ILE A O 1
ATOM 2735 N N . TYR A 1 336 ? -28.350 13.683 23.355 1.00 91.69 336 TYR A N 1
ATOM 2736 C CA . TYR A 1 336 ? -28.060 14.569 24.485 1.00 91.69 336 TYR A CA 1
ATOM 2737 C C . TYR A 1 336 ? -28.691 15.958 24.335 1.00 91.69 336 TYR A C 1
ATOM 2739 O O . TYR A 1 336 ? -29.294 16.458 25.280 1.00 91.69 336 TYR A O 1
ATOM 2747 N N . ILE A 1 337 ? -28.566 16.593 23.164 1.00 90.56 337 ILE A N 1
ATOM 2748 C CA . ILE A 1 337 ? -29.149 17.921 22.919 1.00 90.56 337 ILE A CA 1
ATOM 2749 C C . ILE A 1 337 ? -30.675 17.872 23.048 1.00 90.56 337 ILE A C 1
ATOM 2751 O O . ILE A 1 337 ? -31.247 18.740 23.698 1.00 90.56 337 ILE A O 1
ATOM 2755 N N . ILE A 1 338 ? -31.322 16.849 22.485 1.00 89.75 338 ILE A N 1
ATOM 2756 C CA . ILE A 1 338 ? -32.777 16.670 22.579 1.00 89.75 338 ILE A CA 1
ATOM 2757 C C . ILE A 1 338 ? -33.192 16.454 24.039 1.00 89.75 338 ILE A C 1
ATOM 2759 O O . ILE A 1 338 ? -34.069 17.158 24.531 1.00 89.75 338 ILE A O 1
ATOM 2763 N N . GLN A 1 339 ? -32.507 15.566 24.767 1.00 87.88 339 GLN A N 1
ATOM 2764 C CA . GLN A 1 339 ? -32.765 15.342 26.192 1.00 87.88 339 GLN A CA 1
ATOM 2765 C C . GLN A 1 339 ? -32.605 16.631 27.005 1.00 87.88 339 GLN A C 1
ATOM 2767 O O . GLN A 1 339 ? -33.411 16.901 27.888 1.00 87.88 339 GLN A O 1
ATOM 2772 N N . LYS A 1 340 ? -31.583 17.439 26.701 1.00 87.50 340 LYS A N 1
ATOM 2773 C CA . LYS A 1 340 ? -31.335 18.719 27.372 1.00 87.50 340 LYS A CA 1
ATOM 2774 C C . LYS A 1 340 ? -32.455 19.734 27.141 1.00 87.50 340 LYS A C 1
ATOM 2776 O O . LYS A 1 340 ? -32.709 20.536 28.033 1.00 87.50 340 LYS A O 1
ATOM 2781 N N . LEU A 1 341 ? -33.096 19.708 25.972 1.00 88.56 341 LEU A N 1
ATOM 2782 C CA . LEU A 1 341 ? -34.252 20.555 25.669 1.00 88.56 341 LEU A CA 1
ATOM 2783 C C . LEU A 1 341 ? -35.512 20.079 26.404 1.00 88.56 341 LEU A C 1
ATOM 2785 O O . LEU A 1 341 ? -36.287 20.911 26.860 1.00 88.56 341 LEU A O 1
ATOM 2789 N N . SER A 1 342 ? -35.707 18.764 26.540 1.00 86.75 342 SER A N 1
ATOM 2790 C CA . SER A 1 342 ? -36.881 18.193 27.216 1.00 86.75 342 SER A CA 1
ATOM 2791 C C . SER A 1 342 ? -36.792 18.216 28.748 1.00 86.75 342 SER A C 1
ATOM 2793 O O . SER A 1 342 ? -37.792 18.469 29.409 1.00 86.75 342 SER A O 1
ATOM 2795 N N . ASP A 1 343 ? -35.619 17.938 29.323 1.00 86.50 343 ASP A N 1
ATOM 2796 C CA . ASP A 1 343 ? -35.381 17.918 30.773 1.00 86.50 343 ASP A CA 1
ATOM 2797 C C . ASP A 1 343 ? -33.965 18.449 31.085 1.00 86.50 343 ASP A C 1
ATOM 2799 O O . ASP A 1 343 ? -32.993 17.680 31.139 1.00 86.50 343 ASP A O 1
ATOM 2803 N N . PRO A 1 344 ? -33.819 19.771 31.298 1.00 82.44 344 PRO A N 1
ATOM 2804 C CA . PRO A 1 344 ? -32.527 20.393 31.573 1.00 82.44 344 PRO A CA 1
ATOM 2805 C C . PRO A 1 344 ? -31.856 19.875 32.853 1.00 82.44 344 PRO A C 1
ATOM 2807 O O . PRO A 1 344 ? -30.627 19.776 32.904 1.00 82.44 344 PRO A O 1
ATOM 2810 N N . ALA A 1 345 ? -32.639 19.512 33.875 1.00 81.06 345 ALA A N 1
ATOM 2811 C CA . ALA A 1 345 ? -32.126 19.066 35.170 1.00 81.06 345 ALA A CA 1
ATOM 2812 C C . ALA A 1 345 ? -31.441 17.693 35.065 1.00 81.06 345 ALA A C 1
ATOM 2814 O O . ALA A 1 345 ? -30.388 17.463 35.670 1.00 81.06 345 ALA A O 1
ATOM 2815 N N . ARG A 1 346 ? -31.985 16.797 34.233 1.00 81.25 346 ARG A N 1
ATOM 2816 C CA . ARG A 1 346 ? -31.434 15.452 33.986 1.00 81.25 346 ARG A CA 1
ATOM 2817 C C . ARG A 1 346 ? -30.744 15.302 32.633 1.00 81.25 346 ARG A C 1
ATOM 2819 O O . ARG A 1 346 ? -30.422 14.189 32.238 1.00 81.25 346 ARG A O 1
ATOM 2826 N N . ALA A 1 347 ? -30.409 16.403 31.963 1.00 81.25 347 ALA A N 1
ATOM 2827 C CA . ALA A 1 347 ? -29.731 16.400 30.663 1.00 81.25 347 ALA A CA 1
ATOM 2828 C C . ALA A 1 347 ? -28.449 15.546 30.623 1.00 81.25 347 ALA A C 1
ATOM 2830 O O . ALA A 1 347 ? -28.098 14.968 29.599 1.00 81.25 347 ALA A O 1
ATOM 2831 N N . HIS A 1 348 ? -27.731 15.478 31.744 1.00 85.12 348 HIS A N 1
ATOM 2832 C CA . HIS A 1 348 ? -26.487 14.726 31.891 1.00 85.12 348 HIS A CA 1
ATOM 2833 C C . HIS A 1 348 ? -26.700 13.215 32.097 1.00 85.12 348 HIS A C 1
ATOM 2835 O O . HIS A 1 348 ? -25.726 12.475 32.091 1.00 85.12 348 HIS A O 1
ATOM 2841 N N . GLN A 1 349 ? -27.935 12.745 32.281 1.00 89.00 349 GLN A N 1
ATOM 2842 C CA . GLN A 1 349 ? -28.267 11.344 32.538 1.00 89.00 349 GLN A CA 1
ATOM 2843 C C . GLN A 1 349 ? -29.078 10.779 31.368 1.00 89.00 349 GLN A C 1
ATOM 2845 O O . GLN A 1 349 ? -30.276 11.025 31.246 1.00 89.00 349 GLN A O 1
ATOM 2850 N N . LEU A 1 350 ? -28.426 10.004 30.502 1.00 90.69 350 LEU A N 1
ATOM 2851 C CA . LEU A 1 350 ? -29.062 9.360 29.354 1.00 90.69 350 LEU A CA 1
ATOM 2852 C C . LEU A 1 350 ? -29.377 7.900 29.669 1.00 90.69 350 LEU A C 1
ATOM 2854 O O . LEU A 1 350 ? -28.471 7.086 29.834 1.00 90.69 350 LEU A O 1
ATOM 2858 N N . LYS A 1 351 ? -30.664 7.548 29.723 1.00 91.81 351 LYS A N 1
ATOM 2859 C CA . LYS A 1 351 ? -31.093 6.147 29.846 1.00 91.81 351 LYS A CA 1
ATOM 2860 C C . LYS A 1 351 ? -30.711 5.363 28.588 1.00 91.81 351 LYS A C 1
ATOM 2862 O O . LYS A 1 351 ? -30.971 5.830 27.477 1.00 91.81 351 LYS A O 1
ATOM 2867 N N . LEU A 1 352 ? -30.172 4.153 28.754 1.00 89.56 352 LEU A N 1
ATOM 2868 C CA . LEU A 1 352 ? -29.800 3.280 27.632 1.00 89.56 352 LEU A CA 1
ATOM 2869 C C . LEU A 1 352 ? -31.003 2.942 26.739 1.00 89.56 352 LEU A C 1
ATOM 2871 O O . LEU A 1 352 ? -30.860 2.874 25.524 1.00 89.56 352 LEU A O 1
ATOM 2875 N N . GLU A 1 353 ? -32.205 2.841 27.308 1.00 91.12 353 GLU A N 1
ATOM 2876 C CA . GLU A 1 353 ? -33.451 2.631 26.556 1.00 91.12 353 GLU A CA 1
ATOM 2877 C C . GLU A 1 353 ? -33.746 3.739 25.538 1.00 91.12 353 GLU A C 1
ATOM 2879 O O . GLU A 1 353 ? -34.273 3.467 24.463 1.00 91.12 353 GLU A O 1
ATOM 2884 N N . VAL A 1 354 ? -33.419 4.997 25.856 1.00 91.19 354 VAL A N 1
ATOM 2885 C CA . VAL A 1 354 ? -33.623 6.125 24.931 1.00 91.19 354 VAL A CA 1
ATOM 2886 C C . VAL A 1 354 ? -32.670 6.002 23.748 1.00 91.19 354 VAL A C 1
ATOM 2888 O O . VAL A 1 354 ? -33.063 6.229 22.605 1.00 91.19 354 VAL A O 1
ATOM 2891 N N . ILE A 1 355 ? -31.433 5.581 24.016 1.00 91.06 355 ILE A N 1
ATOM 2892 C CA . ILE A 1 355 ? -30.428 5.329 22.985 1.00 91.06 355 ILE A CA 1
ATOM 2893 C C . ILE A 1 355 ? -30.854 4.145 22.107 1.00 91.06 355 ILE A C 1
ATOM 2895 O O . ILE A 1 355 ? -30.842 4.267 20.885 1.00 91.06 355 ILE A O 1
ATOM 2899 N N . ALA A 1 356 ? -31.313 3.045 22.710 1.00 90.75 356 ALA A N 1
ATOM 2900 C CA . ALA A 1 356 ? -31.830 1.882 21.990 1.00 90.75 356 ALA A CA 1
ATOM 2901 C C . ALA A 1 356 ? -33.037 2.241 21.107 1.00 90.75 356 ALA A C 1
ATOM 2903 O O . ALA A 1 356 ? -33.091 1.848 19.946 1.00 90.75 356 ALA A O 1
ATOM 2904 N N . LYS A 1 357 ? -33.976 3.061 21.604 1.00 90.00 357 LYS A N 1
ATOM 2905 C CA . LYS A 1 357 ? -35.107 3.569 20.805 1.00 90.00 357 LYS A CA 1
ATOM 2906 C C . LYS A 1 357 ? -34.644 4.413 19.617 1.00 90.00 357 LYS A C 1
ATOM 2908 O O . LYS A 1 357 ? -35.179 4.255 18.524 1.00 90.00 357 LYS A O 1
ATOM 2913 N N . ALA A 1 358 ? -33.654 5.284 19.813 1.00 89.75 358 ALA A N 1
ATOM 2914 C CA . ALA A 1 358 ? -33.094 6.095 18.733 1.00 89.75 358 ALA A CA 1
ATOM 2915 C C . ALA A 1 358 ? -32.390 5.237 17.667 1.00 89.75 358 ALA A C 1
ATOM 2917 O O . ALA A 1 358 ? -32.524 5.512 16.478 1.00 89.75 358 ALA A O 1
ATOM 2918 N N . LEU A 1 359 ? -31.678 4.183 18.077 1.00 87.88 359 LEU A N 1
ATOM 2919 C CA . LEU A 1 359 ? -31.050 3.226 17.161 1.00 87.88 359 LEU A CA 1
ATOM 2920 C C . LEU A 1 359 ? -32.093 2.389 16.414 1.00 87.88 359 LEU A C 1
ATOM 2922 O O . LEU A 1 359 ? -32.003 2.260 15.196 1.00 87.88 359 LEU A O 1
ATOM 2926 N N . ARG A 1 360 ? -33.143 1.928 17.101 1.00 89.88 360 ARG A N 1
ATOM 2927 C CA . ARG A 1 360 ? -34.264 1.217 16.475 1.00 89.88 360 ARG A CA 1
ATOM 2928 C C . ARG A 1 360 ? -35.005 2.088 15.459 1.00 89.88 360 ARG A C 1
ATOM 2930 O O . ARG A 1 360 ? -35.429 1.583 14.428 1.00 89.88 360 ARG A O 1
ATOM 2937 N N . TRP A 1 361 ? -35.114 3.397 15.704 1.00 87.94 361 TRP A N 1
ATOM 2938 C CA . TRP A 1 361 ? -35.649 4.353 14.726 1.00 87.94 361 TRP A CA 1
ATOM 2939 C C . TRP A 1 361 ? -34.772 4.481 13.468 1.00 87.94 361 TRP A C 1
ATOM 2941 O O . TRP A 1 361 ? -35.280 4.778 12.391 1.00 87.94 361 TRP A O 1
ATOM 2951 N N . LEU A 1 362 ? -33.471 4.202 13.582 1.00 84.75 362 LEU A N 1
ATOM 2952 C CA . LEU A 1 362 ? -32.546 4.062 12.452 1.00 84.75 362 LEU A CA 1
ATOM 2953 C C . LEU A 1 362 ? -32.520 2.636 11.870 1.00 84.75 362 LEU A C 1
ATOM 2955 O O . LEU A 1 362 ? -31.615 2.329 11.097 1.00 84.75 362 LEU A O 1
ATOM 2959 N N . GLU A 1 363 ? -33.477 1.777 12.242 1.00 85.31 363 GLU A N 1
ATOM 2960 C CA . GLU A 1 363 ? -33.560 0.357 11.854 1.00 85.31 363 GLU A CA 1
ATOM 2961 C C . GLU A 1 363 ? -32.344 -0.472 12.302 1.00 85.31 363 GLU A C 1
ATOM 2963 O O . GLU A 1 363 ? -32.008 -1.499 11.717 1.00 85.31 363 GLU A O 1
ATOM 2968 N N . ILE A 1 364 ? -31.675 -0.031 13.367 1.00 82.56 364 ILE A N 1
ATOM 2969 C CA . ILE A 1 364 ? -30.584 -0.756 14.010 1.00 82.56 364 ILE A CA 1
ATOM 2970 C C . ILE A 1 364 ? -31.148 -1.351 15.298 1.00 82.56 364 ILE A C 1
ATOM 2972 O O . ILE A 1 364 ? -31.269 -0.659 16.311 1.00 82.56 364 ILE A O 1
ATOM 2976 N N . ASP A 1 365 ? -31.548 -2.621 15.241 1.00 82.31 365 ASP A N 1
ATOM 2977 C CA . ASP A 1 365 ? -32.015 -3.329 16.430 1.00 82.31 365 ASP A CA 1
ATOM 2978 C C . ASP A 1 365 ? -30.808 -3.764 17.261 1.00 82.31 365 ASP A C 1
ATOM 2980 O O . ASP A 1 365 ? -29.938 -4.490 16.782 1.00 82.31 365 ASP A O 1
ATOM 2984 N N . MET A 1 366 ? -30.741 -3.240 18.481 1.00 79.75 366 MET A N 1
ATOM 2985 C CA . MET A 1 366 ? -29.702 -3.546 19.453 1.00 79.75 366 MET A CA 1
ATOM 2986 C C . MET A 1 366 ? -30.343 -3.728 20.816 1.00 79.75 366 MET A C 1
ATOM 2988 O O . MET A 1 366 ? -31.204 -2.932 21.215 1.00 79.75 366 MET A O 1
ATOM 2992 N N . ASP A 1 367 ? -29.905 -4.748 21.542 1.00 82.06 367 ASP A N 1
ATOM 2993 C CA . ASP A 1 367 ? -30.312 -4.910 22.930 1.00 82.06 367 ASP A CA 1
ATOM 2994 C C . ASP A 1 367 ? -29.576 -3.915 23.852 1.00 82.06 367 ASP A C 1
ATOM 2996 O O . ASP A 1 367 ? -28.653 -3.193 23.458 1.00 82.06 367 ASP A O 1
ATOM 3000 N N . LEU A 1 368 ? -30.018 -3.824 25.108 1.00 78.25 368 LEU A N 1
ATOM 3001 C CA . LEU A 1 368 ? -29.432 -2.879 26.061 1.00 78.25 368 LEU A CA 1
ATOM 3002 C C . LEU A 1 368 ? -27.965 -3.188 26.383 1.00 78.25 368 LEU A C 1
ATOM 3004 O O . LEU A 1 368 ? -27.232 -2.255 26.709 1.00 78.25 368 LEU A O 1
ATOM 3008 N N . ASP A 1 369 ? -27.536 -4.448 26.293 1.00 72.31 369 ASP A N 1
ATOM 3009 C CA . ASP A 1 369 ? -26.164 -4.859 26.588 1.00 72.31 369 ASP A CA 1
ATOM 3010 C C . ASP A 1 369 ? -25.224 -4.485 25.429 1.00 72.31 369 ASP A C 1
ATOM 3012 O O . ASP A 1 369 ? -24.096 -4.034 25.648 1.00 72.31 369 ASP A O 1
ATOM 3016 N N . GLU A 1 370 ? -25.696 -4.567 24.185 1.00 71.50 370 GLU A N 1
ATOM 3017 C CA . GLU A 1 370 ? -24.960 -4.091 23.017 1.00 71.50 370 GLU A CA 1
ATOM 3018 C C . GLU A 1 370 ? -24.848 -2.557 22.998 1.00 71.50 370 GLU A C 1
ATOM 3020 O O . GLU A 1 370 ? -23.772 -2.012 22.726 1.00 71.50 370 GLU A O 1
ATOM 3025 N N . VAL A 1 371 ? -25.923 -1.835 23.344 1.00 79.75 371 VAL A N 1
ATOM 3026 C CA . VAL A 1 371 ? -25.882 -0.366 23.491 1.00 79.75 371 VAL A CA 1
ATOM 3027 C C . VAL A 1 371 ? -24.919 0.035 24.609 1.00 79.75 371 VAL A C 1
ATOM 3029 O O . VAL A 1 371 ? -24.130 0.972 24.452 1.00 79.75 371 VAL A O 1
ATOM 3032 N N . GLU A 1 372 ? -24.938 -0.692 25.724 1.00 77.12 372 GLU A N 1
ATOM 3033 C CA . GLU A 1 372 ? -23.993 -0.514 26.821 1.00 77.12 372 GLU A CA 1
ATOM 3034 C C . GLU A 1 372 ? -22.538 -0.701 26.359 1.00 77.12 372 GLU A C 1
ATOM 3036 O O . GLU A 1 372 ? -21.663 0.113 26.683 1.00 77.12 372 GLU A O 1
ATOM 3041 N N . CYS A 1 373 ? -22.283 -1.725 25.541 1.00 76.75 373 CYS A N 1
ATOM 3042 C CA . CYS A 1 373 ? -20.973 -1.988 24.958 1.00 76.75 373 CYS A CA 1
ATOM 3043 C C . CYS A 1 373 ? -20.497 -0.817 24.084 1.00 76.75 373 CYS A C 1
ATOM 3045 O O . CYS A 1 373 ? -19.386 -0.314 24.278 1.00 76.75 373 CYS A O 1
ATOM 3047 N N . ILE A 1 374 ? -21.349 -0.316 23.182 1.00 78.69 374 ILE A N 1
ATOM 3048 C CA . ILE A 1 374 ? -21.020 0.841 22.335 1.00 78.69 374 ILE A CA 1
ATOM 3049 C C . ILE A 1 374 ? -20.704 2.069 23.184 1.00 78.69 374 ILE A C 1
ATOM 3051 O O . ILE A 1 374 ? -19.688 2.728 22.959 1.00 78.69 374 ILE A O 1
ATOM 3055 N N . MET A 1 375 ? -21.533 2.379 24.180 1.00 81.50 375 MET A N 1
ATOM 3056 C CA . MET A 1 375 ? -21.308 3.542 25.041 1.00 81.50 375 MET A CA 1
ATOM 3057 C C . MET A 1 375 ? -19.998 3.426 25.820 1.00 81.50 375 MET A C 1
ATOM 3059 O O . MET A 1 375 ? -19.257 4.405 25.923 1.00 81.50 375 MET A O 1
ATOM 3063 N N . THR A 1 376 ? -19.664 2.225 26.286 1.00 75.31 376 THR A N 1
ATOM 3064 C CA . THR A 1 376 ? -18.378 1.938 26.930 1.00 75.31 376 THR A CA 1
ATOM 3065 C C . THR A 1 376 ? -17.210 2.182 25.973 1.00 75.31 376 THR A C 1
ATOM 3067 O O . THR A 1 376 ? -16.234 2.831 26.352 1.00 75.31 376 THR A O 1
ATOM 3070 N N . ILE A 1 377 ? -17.317 1.743 24.713 1.00 76.69 377 ILE A N 1
ATOM 3071 C CA . ILE A 1 377 ? -16.302 1.987 23.674 1.00 76.69 377 ILE A CA 1
ATOM 3072 C C . ILE A 1 377 ? -16.130 3.490 23.415 1.00 76.69 377 ILE A C 1
ATOM 3074 O O . ILE A 1 377 ? -14.998 3.974 23.343 1.00 76.69 377 ILE A O 1
ATOM 3078 N N . LEU A 1 378 ? -17.230 4.240 23.295 1.00 80.25 378 LEU A N 1
ATOM 3079 C CA . LEU A 1 378 ? -17.196 5.685 23.056 1.00 80.25 378 LEU A CA 1
ATOM 3080 C C . LEU A 1 378 ? -16.569 6.452 24.225 1.00 80.25 378 LEU A C 1
ATOM 3082 O O . LEU A 1 378 ? -15.784 7.376 23.993 1.00 80.25 378 LEU A O 1
ATOM 3086 N N . ILE A 1 379 ? -16.890 6.062 25.463 1.00 77.56 379 ILE A N 1
ATOM 3087 C CA . ILE A 1 379 ? -16.295 6.645 26.671 1.00 77.56 379 ILE A CA 1
ATOM 3088 C C . ILE A 1 379 ? -14.801 6.350 26.716 1.00 77.56 379 ILE A C 1
ATOM 3090 O O . ILE A 1 379 ? -13.981 7.259 26.834 1.00 77.56 379 ILE A O 1
ATOM 3094 N N . TYR A 1 380 ? -14.435 5.085 26.529 1.00 74.12 380 TYR A N 1
ATOM 3095 C CA . TYR A 1 380 ? -13.046 4.650 26.535 1.00 74.12 380 TYR A CA 1
ATOM 3096 C C . TYR A 1 380 ? -12.195 5.358 25.467 1.00 74.12 380 TYR A C 1
ATOM 3098 O O . TYR A 1 380 ? -11.058 5.754 25.725 1.00 74.12 380 TYR A O 1
ATOM 3106 N N . LYS A 1 381 ? -12.744 5.568 24.264 1.00 71.69 381 LYS A N 1
ATOM 3107 C CA . LYS A 1 381 ? -12.068 6.298 23.179 1.00 71.69 381 LYS A CA 1
ATOM 3108 C C . LYS A 1 381 ? -12.025 7.812 23.382 1.00 71.69 381 LYS A C 1
ATOM 3110 O O . LYS A 1 381 ? -11.538 8.509 22.493 1.00 71.69 381 LYS A O 1
ATOM 3115 N N . ASN A 1 382 ? -12.507 8.325 24.518 1.00 79.25 382 ASN A N 1
ATOM 3116 C CA . ASN A 1 382 ? -12.671 9.752 24.787 1.00 79.25 382 ASN A CA 1
ATOM 3117 C C . ASN A 1 382 ? -13.504 10.472 23.714 1.00 79.25 382 ASN A C 1
ATOM 3119 O O . ASN A 1 382 ? -13.343 11.671 23.510 1.00 79.25 382 ASN A O 1
ATOM 3123 N N . LEU A 1 383 ? -14.395 9.761 23.017 1.00 83.25 383 LEU A N 1
ATOM 3124 C CA . LEU A 1 383 ? -15.390 10.383 22.141 1.00 83.25 383 LEU A CA 1
ATOM 3125 C C . LEU A 1 383 ? -16.553 10.942 22.961 1.00 83.25 383 LEU A C 1
ATOM 3127 O O . LEU A 1 383 ? -17.164 11.943 22.589 1.00 83.25 383 LEU A O 1
ATOM 3131 N N . VAL A 1 384 ? -16.839 10.311 24.095 1.00 88.12 384 VAL A N 1
ATOM 3132 C CA . VAL A 1 384 ? -17.840 10.744 25.065 1.00 88.12 384 VAL A CA 1
ATOM 3133 C C . VAL A 1 384 ? -17.156 10.834 26.426 1.00 88.12 384 VAL A C 1
ATOM 3135 O O . VAL A 1 384 ? -16.434 9.925 26.808 1.00 88.12 384 VAL A O 1
ATOM 3138 N N . LYS A 1 385 ? -17.342 11.920 27.175 1.00 84.31 385 LYS A N 1
ATOM 3139 C CA . LYS A 1 385 ? -16.854 12.015 28.559 1.00 84.31 385 LYS A CA 1
ATOM 3140 C C . LYS A 1 385 ? -17.998 11.708 29.507 1.00 84.31 385 LYS A C 1
ATOM 3142 O O . LYS A 1 385 ? -19.037 12.362 29.445 1.00 84.31 385 LYS A O 1
ATOM 3147 N N . GLY A 1 386 ? -17.798 10.743 30.393 1.00 84.81 386 GLY A N 1
ATOM 3148 C CA . GLY A 1 386 ? -18.814 10.293 31.334 1.00 84.81 386 GLY A CA 1
ATOM 3149 C C . GLY A 1 386 ? -18.481 8.925 31.909 1.00 84.81 386 GLY A C 1
ATOM 3150 O O . GLY A 1 386 ? -17.390 8.404 31.690 1.00 84.81 386 GLY A O 1
ATOM 3151 N N . TYR A 1 387 ? -19.434 8.342 32.621 1.00 81.12 387 TYR A N 1
ATOM 3152 C CA . TYR A 1 387 ? -19.363 6.970 33.109 1.00 81.12 387 TYR A CA 1
ATOM 3153 C C . TYR A 1 387 ? -20.701 6.264 32.897 1.00 81.12 387 TYR A C 1
ATOM 3155 O O . TYR A 1 387 ? -21.737 6.901 32.696 1.00 81.12 387 TYR A O 1
ATOM 3163 N N . LEU A 1 388 ? -20.675 4.935 32.933 1.00 82.56 388 LEU A N 1
ATOM 3164 C CA . LEU A 1 388 ? -21.864 4.112 32.774 1.00 82.56 388 LEU A CA 1
ATOM 3165 C C . LEU A 1 388 ? -22.300 3.570 34.138 1.00 82.56 388 LEU A C 1
ATOM 3167 O O . LEU A 1 388 ? -21.548 2.871 34.812 1.00 82.56 388 LEU A O 1
ATOM 3171 N N . ALA A 1 389 ? -23.516 3.907 34.556 1.00 82.75 389 ALA A N 1
ATOM 3172 C CA . ALA A 1 389 ? -24.140 3.385 35.761 1.00 82.75 389 ALA A CA 1
ATOM 3173 C C . ALA A 1 389 ? -24.898 2.095 35.412 1.00 82.75 389 ALA A C 1
ATOM 3175 O O . ALA A 1 389 ? -26.083 2.117 35.082 1.00 82.75 389 ALA A O 1
ATOM 3176 N N . HIS A 1 390 ? -24.189 0.962 35.464 1.00 74.62 390 HIS A N 1
ATOM 3177 C CA . HIS A 1 390 ? -24.687 -0.337 34.993 1.00 74.62 390 HIS A CA 1
ATOM 3178 C C . HIS A 1 390 ? -26.006 -0.758 35.664 1.00 74.62 390 HIS A C 1
ATOM 3180 O O . HIS A 1 390 ? -26.965 -1.108 34.981 1.00 74.62 390 HIS A O 1
ATOM 3186 N N . LYS A 1 391 ? -26.089 -0.641 37.000 1.00 75.69 391 LYS A N 1
ATOM 3187 C CA . LYS A 1 391 ? -27.279 -1.035 37.781 1.00 75.69 391 LYS A CA 1
ATOM 3188 C C . LYS A 1 391 ? -28.540 -0.257 37.400 1.00 75.69 391 LYS A C 1
ATOM 3190 O O . LYS A 1 391 ? -29.628 -0.812 37.456 1.00 75.69 391 LYS A O 1
ATOM 3195 N N . SER A 1 392 ? -28.401 1.016 37.033 1.00 79.88 392 SER A N 1
ATOM 3196 C CA . SER A 1 392 ? -29.526 1.871 36.643 1.00 79.88 392 SER A CA 1
ATOM 3197 C C . SER A 1 392 ? -29.726 1.953 35.129 1.00 79.88 392 SER A C 1
ATOM 3199 O O . SER A 1 392 ? -30.683 2.587 34.692 1.00 79.88 392 SER A O 1
ATOM 3201 N N . LYS A 1 393 ? -28.851 1.323 34.328 1.00 86.50 393 LYS A N 1
ATOM 3202 C CA . LYS A 1 393 ? -28.851 1.379 32.856 1.00 86.50 393 LYS A CA 1
ATOM 3203 C C . LYS A 1 393 ? -28.883 2.829 32.340 1.00 86.50 393 LYS A C 1
ATOM 3205 O O . LYS A 1 393 ? -29.642 3.186 31.436 1.00 86.50 393 LYS A O 1
ATOM 3210 N N . VAL A 1 394 ? -28.032 3.676 32.929 1.00 87.94 394 VAL A N 1
ATOM 3211 C CA . VAL A 1 394 ? -27.878 5.100 32.583 1.00 87.94 394 VAL A CA 1
ATOM 3212 C C . VAL A 1 394 ? -26.425 5.416 32.248 1.00 87.94 394 VAL A C 1
ATOM 3214 O O . VAL A 1 394 ? -25.513 5.031 32.974 1.00 87.94 394 VAL A O 1
ATOM 3217 N N . VAL A 1 395 ? -26.200 6.186 31.187 1.00 90.50 395 VAL A N 1
ATOM 3218 C CA . VAL A 1 395 ? -24.924 6.858 30.928 1.00 90.50 395 VAL A CA 1
ATOM 3219 C C . VAL A 1 395 ? -24.969 8.249 31.538 1.00 90.50 395 VAL A C 1
ATOM 3221 O O . VAL A 1 395 ? -25.811 9.072 31.176 1.00 90.50 395 VAL A O 1
ATOM 3224 N N . VAL A 1 396 ? -24.045 8.519 32.454 1.00 87.06 396 VAL A N 1
ATOM 3225 C CA . VAL A 1 396 ? -23.890 9.824 33.089 1.00 87.06 396 VAL A CA 1
ATOM 3226 C C . VAL A 1 396 ? -22.774 10.579 32.379 1.00 87.06 396 VAL A C 1
ATOM 3228 O O . VAL A 1 396 ? -21.595 10.253 32.505 1.00 87.06 396 VAL A O 1
ATOM 3231 N N . LEU A 1 397 ? -23.155 11.586 31.605 1.00 90.69 397 LEU A N 1
ATOM 3232 C CA . LEU A 1 397 ? -22.256 12.444 30.850 1.00 90.69 397 LEU A CA 1
ATOM 3233 C C . LEU A 1 397 ? -21.590 13.493 31.746 1.00 90.69 397 LEU A C 1
ATOM 3235 O O . LEU A 1 397 ? -22.173 13.995 32.709 1.00 90.69 397 LEU A O 1
ATOM 3239 N N . SER A 1 398 ? -20.367 13.871 31.384 1.00 87.88 398 SER A N 1
ATOM 3240 C CA . SER A 1 398 ? -19.645 14.972 32.016 1.00 87.88 398 SER A CA 1
ATOM 3241 C C . SER A 1 398 ? -20.427 16.278 31.880 1.00 87.88 398 SER A C 1
ATOM 3243 O O . SER A 1 398 ? -20.901 16.631 30.799 1.00 87.88 398 SER A O 1
ATOM 3245 N N . LYS A 1 399 ? -20.504 17.047 32.970 1.00 81.44 399 LYS A N 1
ATOM 3246 C CA . LYS A 1 399 ? -21.084 18.400 32.948 1.00 81.44 399 LYS A CA 1
ATOM 3247 C C . LYS A 1 399 ? -20.233 19.373 32.124 1.00 81.44 399 LYS A C 1
ATOM 3249 O O . LYS A 1 399 ? -20.763 20.333 31.572 1.00 81.44 399 LYS A O 1
ATOM 3254 N N . GLN A 1 400 ? -18.930 19.112 32.026 1.00 79.75 400 GLN A N 1
ATOM 3255 C CA . GLN A 1 400 ? -17.980 19.898 31.244 1.00 79.75 400 GLN A CA 1
ATOM 3256 C C . GLN A 1 400 ? -17.602 19.132 29.971 1.00 79.75 400 GLN A C 1
ATOM 3258 O O . GLN A 1 400 ? -17.023 18.048 30.050 1.00 79.75 400 GLN A O 1
ATOM 3263 N N . ASP A 1 401 ? -17.929 19.702 28.809 1.00 82.19 401 ASP A N 1
ATOM 3264 C CA . ASP A 1 401 ? -17.565 19.185 27.480 1.00 82.19 401 ASP A CA 1
ATOM 3265 C C . ASP A 1 401 ? -17.790 17.660 27.298 1.00 82.19 401 ASP A C 1
ATOM 3267 O O . ASP A 1 401 ? -16.835 16.902 27.112 1.00 82.19 401 ASP A O 1
ATOM 3271 N N . PRO A 1 402 ? -19.048 17.175 27.352 1.00 85.31 402 PRO A N 1
ATOM 3272 C CA . PRO A 1 402 ? -19.358 15.744 27.253 1.00 85.31 402 PRO A CA 1
ATOM 3273 C C . PRO A 1 402 ? -18.986 15.105 25.907 1.00 85.31 402 PRO A C 1
ATOM 3275 O O . PRO A 1 402 ? -18.889 13.884 25.824 1.00 85.31 402 PRO A O 1
ATOM 3278 N N . PHE A 1 403 ? -18.761 15.908 24.862 1.00 88.94 403 PHE A N 1
ATOM 3279 C CA . PHE A 1 403 ? -18.404 15.453 23.515 1.00 88.94 403 PHE A CA 1
ATOM 3280 C C . PHE A 1 403 ? -17.205 16.259 22.994 1.00 88.94 403 PHE A C 1
ATOM 3282 O O . PHE A 1 403 ? -17.405 17.222 22.240 1.00 88.94 403 PHE A O 1
ATOM 3289 N N . PRO A 1 404 ? -15.973 15.890 23.387 1.00 83.19 404 PRO A N 1
ATOM 3290 C CA . PRO A 1 404 ? -14.774 16.619 23.001 1.00 83.19 404 PRO A CA 1
ATOM 3291 C C . PRO A 1 404 ? -14.575 16.620 21.485 1.00 83.19 404 PRO A C 1
ATOM 3293 O O . PRO A 1 404 ? -14.873 15.653 20.776 1.00 83.19 404 PRO A O 1
ATOM 3296 N N . LYS A 1 405 ? -14.033 17.729 20.978 1.00 78.69 405 LYS A N 1
ATOM 3297 C CA . LYS A 1 405 ? -13.646 17.851 19.571 1.00 78.69 405 LYS A CA 1
ATOM 3298 C C . LYS A 1 405 ? -12.383 17.031 19.303 1.00 78.69 405 LYS A C 1
ATOM 3300 O O . LYS A 1 405 ? -11.409 17.096 20.053 1.00 78.69 405 LYS A O 1
ATOM 3305 N N . LEU A 1 406 ? -12.386 16.306 18.188 1.00 67.81 406 LEU A N 1
ATOM 3306 C CA . LEU A 1 406 ? -11.194 15.680 17.622 1.00 67.81 406 LEU A CA 1
ATOM 3307 C C . LEU A 1 406 ? -10.317 16.806 17.043 1.00 67.81 406 LEU A C 1
ATOM 3309 O O . LEU A 1 406 ? -10.461 17.186 15.889 1.00 67.81 406 LEU A O 1
ATOM 3313 N N . ASN A 1 407 ? -9.477 17.440 17.865 1.00 62.66 407 ASN A N 1
ATOM 3314 C CA . ASN A 1 407 ? -8.620 18.566 17.459 1.00 62.66 407 ASN A CA 1
ATOM 3315 C C . ASN A 1 407 ? -7.416 18.085 16.622 1.00 62.66 407 ASN A C 1
ATOM 3317 O O . ASN A 1 407 ? -6.271 18.248 17.037 1.00 62.66 407 ASN A O 1
ATOM 3321 N N . GLY A 1 408 ? -7.653 17.404 15.496 1.00 57.38 408 GLY A N 1
ATOM 3322 C CA . GLY A 1 408 ? -6.581 16.852 14.657 1.00 57.38 408 GLY A CA 1
ATOM 3323 C C . GLY A 1 408 ? -5.809 15.690 15.296 1.00 57.38 408 GLY A C 1
ATOM 3324 O O . GLY A 1 408 ? -4.767 15.287 14.786 1.00 57.38 408 GLY A O 1
ATOM 3325 N N . LYS A 1 409 ? -6.307 15.134 16.407 1.00 55.84 409 LYS A N 1
ATOM 3326 C CA . LYS A 1 409 ? -5.791 13.891 16.989 1.00 55.84 409 LYS A CA 1
ATOM 3327 C C . LYS A 1 409 ? -6.592 12.719 16.420 1.00 55.84 409 LYS A C 1
ATOM 3329 O O . LYS A 1 409 ? -7.823 12.777 16.468 1.00 55.84 409 LYS A O 1
ATOM 3334 N N . PRO A 1 410 ? -5.933 11.672 15.898 1.00 54.09 410 PRO A N 1
ATOM 3335 C CA . PRO A 1 410 ? -6.639 10.496 15.432 1.00 54.09 410 PRO A CA 1
ATOM 3336 C C . PRO A 1 410 ? -7.348 9.835 16.611 1.00 54.09 410 PRO A C 1
ATOM 3338 O O . PRO A 1 410 ? -6.881 9.904 17.753 1.00 54.09 410 PRO A O 1
ATOM 3341 N N . LEU A 1 411 ? -8.464 9.167 16.327 1.00 57.34 411 LEU A N 1
ATOM 3342 C CA . LEU A 1 411 ? -9.034 8.190 17.244 1.00 57.34 411 LEU A CA 1
ATOM 3343 C C . LEU A 1 411 ? -7.931 7.203 17.601 1.00 57.34 411 LEU A C 1
ATOM 3345 O O . LEU A 1 411 ? -7.503 6.449 16.734 1.00 57.34 411 LEU A O 1
ATOM 3349 N N . GLY A 1 412 ? -7.420 7.268 18.834 1.00 44.38 412 GLY A N 1
ATOM 3350 C CA . GLY A 1 412 ? -6.206 6.550 19.194 1.00 44.38 412 GLY A CA 1
ATOM 3351 C C . GLY A 1 412 ? -6.303 5.093 18.761 1.00 44.38 412 GLY A C 1
ATOM 3352 O O . GLY A 1 412 ? -7.198 4.375 19.222 1.00 44.38 412 GLY A O 1
ATOM 3353 N N . THR A 1 413 ? -5.384 4.645 17.905 1.00 40.88 413 THR A N 1
ATOM 3354 C CA . THR A 1 413 ? -5.149 3.228 17.596 1.00 40.88 413 THR A CA 1
ATOM 3355 C C . THR A 1 413 ? -4.460 2.576 18.789 1.00 40.88 413 THR A C 1
ATOM 3357 O O . THR A 1 413 ? -3.366 2.033 18.733 1.00 40.88 413 THR A O 1
ATOM 3360 N N . VAL A 1 414 ? -5.093 2.696 19.945 1.00 39.34 414 VAL A N 1
ATOM 3361 C CA . VAL A 1 414 ? -4.763 1.906 21.109 1.00 39.34 414 VAL A CA 1
ATOM 3362 C C . VAL A 1 414 ? -5.621 0.667 20.969 1.00 39.34 414 VAL A C 1
ATOM 3364 O O . VAL A 1 414 ? -6.848 0.801 20.874 1.00 39.34 414 VAL A O 1
ATOM 3367 N N . ASN A 1 415 ? -4.979 -0.505 20.907 1.00 43.09 415 ASN A N 1
ATOM 3368 C CA . ASN A 1 415 ? -5.631 -1.804 21.067 1.00 43.09 415 ASN A CA 1
ATOM 3369 C C . ASN A 1 415 ? -6.638 -1.659 22.211 1.00 43.09 415 ASN A C 1
ATOM 3371 O O . ASN A 1 415 ? -6.234 -1.540 23.367 1.00 43.09 415 ASN A O 1
ATOM 3375 N N . LEU A 1 416 ? -7.925 -1.563 21.860 1.00 40.41 416 LEU A N 1
ATOM 3376 C CA . LEU A 1 416 ? -9.001 -1.034 22.709 1.00 40.41 416 LEU A CA 1
ATOM 3377 C C . LEU A 1 416 ? -9.060 -1.796 24.033 1.00 40.41 416 LEU A C 1
ATOM 3379 O O . LEU A 1 416 ? -9.151 -1.226 25.109 1.00 40.41 416 LEU A O 1
ATOM 3383 N N . CYS A 1 417 ? -8.862 -3.104 23.943 1.00 40.84 417 CYS A N 1
ATOM 3384 C CA . CYS A 1 417 ? -8.794 -3.984 25.089 1.00 40.84 417 CYS A CA 1
ATOM 3385 C C . CYS A 1 417 ? -7.491 -3.819 25.889 1.00 40.84 417 CYS A C 1
ATOM 3387 O O . CYS A 1 417 ? -7.524 -3.911 27.104 1.00 40.84 417 CYS A O 1
ATOM 3389 N N . ARG A 1 418 ? -6.341 -3.532 25.264 1.00 43.75 418 ARG A N 1
ATOM 3390 C CA . ARG A 1 418 ? -5.026 -3.544 25.933 1.00 43.75 418 ARG A CA 1
ATOM 3391 C C . ARG A 1 418 ? -4.876 -2.425 26.954 1.00 43.75 418 ARG A C 1
ATOM 3393 O O . ARG A 1 418 ? -4.295 -2.658 28.005 1.00 43.75 418 ARG A O 1
ATOM 3400 N N . SER A 1 419 ? -5.377 -1.225 26.666 1.00 38.50 419 SER A N 1
ATOM 3401 C CA . SER A 1 419 ? -5.302 -0.126 27.633 1.00 38.50 419 SER A CA 1
ATOM 3402 C C . SER A 1 419 ? -6.462 -0.128 28.628 1.00 38.50 419 SER A C 1
ATOM 3404 O O . SER A 1 419 ? -6.218 0.295 29.748 1.00 38.50 419 SER A O 1
ATOM 3406 N N . VAL A 1 420 ? -7.645 -0.675 28.304 1.00 45.03 420 VAL A N 1
ATOM 3407 C CA . VAL A 1 420 ? -8.667 -0.993 29.328 1.00 45.03 420 VAL A CA 1
ATOM 3408 C C . VAL A 1 420 ? -8.121 -2.019 30.320 1.00 45.03 420 VAL A C 1
ATOM 3410 O O . VAL A 1 420 ? -8.118 -1.761 31.516 1.00 45.03 420 VAL A O 1
ATOM 3413 N N . ILE A 1 421 ? -7.593 -3.144 29.824 1.00 52.31 421 ILE A N 1
ATOM 3414 C CA . ILE A 1 421 ? -6.984 -4.205 30.640 1.00 52.31 421 ILE A CA 1
ATOM 3415 C C . ILE A 1 421 ? -5.847 -3.629 31.476 1.00 52.31 421 ILE A C 1
ATOM 3417 O O . ILE A 1 421 ? -5.850 -3.792 32.687 1.00 52.31 421 ILE A O 1
ATOM 3421 N N . ARG A 1 422 ? -4.929 -2.869 30.864 1.00 47.34 422 ARG A N 1
ATOM 3422 C CA . ARG A 1 422 ? -3.818 -2.254 31.594 1.00 47.34 422 ARG A CA 1
ATOM 3423 C C . ARG A 1 422 ? -4.311 -1.269 32.650 1.00 47.34 422 ARG A C 1
ATOM 3425 O O . ARG A 1 422 ? -3.761 -1.265 33.738 1.00 47.34 422 ARG A O 1
ATOM 3432 N N . SER A 1 423 ? -5.332 -0.460 32.382 1.00 42.97 423 SER A N 1
ATOM 3433 C CA . SER A 1 423 ? -5.901 0.446 33.387 1.00 42.97 423 SER A CA 1
ATOM 3434 C C . SER A 1 423 ? -6.571 -0.310 34.537 1.00 42.97 423 SER A C 1
ATOM 3436 O O . SER A 1 423 ? -6.390 0.092 35.678 1.00 42.97 423 SER A O 1
ATOM 3438 N N . ILE A 1 424 ? -7.264 -1.423 34.271 1.00 50.25 424 ILE A N 1
ATOM 3439 C CA . ILE A 1 424 ? -7.849 -2.292 35.308 1.00 50.25 424 ILE A CA 1
ATOM 3440 C C . ILE A 1 424 ? -6.745 -2.980 36.131 1.00 50.25 424 ILE A C 1
ATOM 3442 O O . ILE A 1 424 ? -6.756 -2.902 37.357 1.00 50.25 424 ILE A O 1
ATOM 3446 N N . GLU A 1 425 ? -5.754 -3.585 35.469 1.00 52.47 425 GLU A N 1
ATOM 3447 C CA . GLU A 1 425 ? -4.613 -4.272 36.096 1.00 52.47 425 GLU A CA 1
ATOM 3448 C C . GLU A 1 425 ? -3.734 -3.311 36.915 1.00 52.47 425 GLU A C 1
ATOM 3450 O O . GLU A 1 425 ? -3.249 -3.667 37.987 1.00 52.47 425 GLU A O 1
ATOM 3455 N N . THR A 1 426 ? -3.538 -2.078 36.431 1.00 45.94 426 THR A N 1
ATOM 3456 C CA . THR A 1 426 ? -2.691 -1.069 37.095 1.00 45.94 426 THR A CA 1
ATOM 3457 C C . THR A 1 426 ? -3.415 -0.407 38.262 1.00 45.94 426 THR A C 1
ATOM 3459 O O . THR A 1 426 ? -2.773 -0.046 39.244 1.00 45.94 426 THR A O 1
ATOM 3462 N N . ALA A 1 427 ? -4.738 -0.246 38.182 1.00 42.12 427 ALA A N 1
ATOM 3463 C CA . ALA A 1 427 ? -5.488 0.431 39.228 1.00 42.12 427 ALA A CA 1
ATOM 3464 C C . ALA A 1 427 ? -5.649 -0.425 40.499 1.00 42.12 427 ALA A C 1
ATOM 3466 O O . ALA A 1 427 ? -5.858 0.147 41.564 1.00 42.12 427 ALA A O 1
ATOM 3467 N N . ARG A 1 428 ? -5.533 -1.766 40.416 1.00 50.50 428 ARG A N 1
ATOM 3468 C CA . ARG A 1 428 ? -5.701 -2.708 41.552 1.00 50.50 428 ARG A CA 1
ATOM 3469 C C . ARG A 1 428 ? -6.961 -2.439 42.404 1.00 50.50 428 ARG A C 1
ATOM 3471 O O . ARG A 1 428 ? -6.981 -2.747 43.588 1.00 50.50 428 ARG A O 1
ATOM 3478 N N . ILE A 1 429 ? -8.003 -1.848 41.810 1.00 47.47 429 ILE A N 1
ATOM 3479 C CA . ILE A 1 429 ? -9.213 -1.395 42.525 1.00 47.47 429 ILE A CA 1
ATOM 3480 C C . ILE A 1 429 ? -10.119 -2.579 42.903 1.00 47.47 429 ILE A C 1
ATOM 3482 O O . ILE A 1 429 ? -10.911 -2.467 43.830 1.00 47.47 429 ILE A O 1
ATOM 3486 N N . PHE A 1 430 ? -10.003 -3.710 42.202 1.00 54.81 430 PHE A N 1
ATOM 3487 C CA . PHE A 1 430 ? -10.864 -4.879 42.379 1.00 54.81 430 PHE A CA 1
ATOM 3488 C C . PHE A 1 430 ? -10.025 -6.156 42.447 1.00 54.81 430 PHE A C 1
ATOM 3490 O O . PHE A 1 430 ? -9.100 -6.318 41.644 1.00 54.81 430 PHE A O 1
ATOM 3497 N N . ASP A 1 431 ? -10.363 -7.065 43.362 1.00 64.75 431 ASP A N 1
ATOM 3498 C CA . ASP A 1 431 ? -9.799 -8.414 43.377 1.00 64.75 431 ASP A CA 1
ATOM 3499 C C . ASP A 1 431 ? -10.498 -9.259 42.301 1.00 64.75 431 ASP A C 1
ATOM 3501 O O . ASP A 1 431 ? -11.727 -9.348 42.245 1.00 64.75 431 ASP A O 1
ATOM 3505 N N . PHE A 1 432 ? -9.712 -9.873 41.412 1.00 68.00 432 PHE A N 1
ATOM 3506 C CA . PHE A 1 432 ? -10.236 -10.733 40.354 1.00 68.00 432 PHE A CA 1
ATOM 3507 C C . PHE A 1 432 ? -11.076 -11.876 40.931 1.00 68.00 432 PHE A C 1
ATOM 3509 O O . PHE A 1 432 ? -12.041 -12.295 40.293 1.00 68.00 432 PHE A O 1
ATOM 3516 N N . GLU A 1 433 ? -10.759 -12.366 42.133 1.00 74.81 433 GLU A N 1
ATOM 3517 C CA . GLU A 1 433 ? -11.468 -13.505 42.707 1.00 74.81 433 GLU A CA 1
ATOM 3518 C C . GLU A 1 433 ? -12.906 -13.206 43.141 1.00 74.81 433 GLU A C 1
ATOM 3520 O O . GLU A 1 433 ? -13.740 -14.116 43.086 1.00 74.81 433 GLU A O 1
ATOM 3525 N N . GLU A 1 434 ? -13.232 -11.945 43.436 1.00 75.25 434 GLU A N 1
ATOM 3526 C CA . GLU A 1 434 ? -14.565 -11.503 43.871 1.00 75.25 434 GLU A CA 1
ATOM 3527 C C . GLU A 1 434 ? -15.619 -11.541 42.751 1.00 75.25 434 GLU A C 1
ATOM 3529 O O . GLU A 1 434 ? -16.824 -11.539 43.017 1.00 75.25 434 GLU A O 1
ATOM 3534 N N . PHE A 1 435 ? -15.197 -11.611 41.484 1.00 75.19 435 PHE A N 1
ATOM 3535 C CA . PHE A 1 435 ? -16.123 -11.618 40.355 1.00 75.19 435 PHE A CA 1
ATOM 3536 C C . PHE A 1 435 ? -16.810 -12.981 40.156 1.00 75.19 435 PHE A C 1
ATOM 3538 O O . PHE A 1 435 ? -16.186 -14.041 40.311 1.00 75.19 435 PHE A O 1
ATOM 3545 N N . PRO A 1 436 ? -18.082 -12.995 39.707 1.00 79.62 436 PRO A N 1
ATOM 3546 C CA . PRO A 1 436 ? -18.779 -14.223 39.347 1.00 79.62 436 PRO A CA 1
ATOM 3547 C C . PRO A 1 436 ? -18.007 -15.046 38.307 1.00 79.62 436 PRO A C 1
ATOM 3549 O O . PRO A 1 436 ? -17.455 -14.515 37.341 1.00 79.62 436 PRO A O 1
ATOM 3552 N N . ARG A 1 437 ? -18.026 -16.382 38.441 1.00 81.12 437 ARG A N 1
ATOM 3553 C CA . ARG A 1 437 ? -17.317 -17.303 37.522 1.00 81.12 437 ARG A CA 1
ATOM 3554 C C . ARG A 1 437 ? -17.634 -17.048 36.042 1.00 81.12 437 ARG A C 1
ATOM 3556 O O . ARG A 1 437 ? -16.744 -17.144 35.203 1.00 81.12 437 ARG A O 1
ATOM 3563 N N . ARG A 1 438 ? -18.885 -16.700 35.717 1.00 77.56 438 ARG A N 1
ATOM 3564 C CA . ARG A 1 438 ? -19.318 -16.375 34.345 1.00 77.56 438 ARG A CA 1
ATOM 3565 C C . ARG A 1 438 ? -18.563 -15.171 33.772 1.00 77.56 438 ARG A C 1
ATOM 3567 O O . ARG A 1 438 ? -18.148 -15.207 32.611 1.00 77.56 438 ARG A O 1
ATOM 3574 N N . ASP A 1 439 ? -18.364 -14.141 34.581 1.00 75.06 439 ASP A N 1
ATOM 3575 C CA . ASP A 1 439 ? -17.715 -12.899 34.163 1.00 75.06 439 ASP A CA 1
ATOM 3576 C C . ASP A 1 439 ? -16.208 -13.115 34.037 1.00 75.06 439 ASP A C 1
ATOM 3578 O O . ASP A 1 439 ? -15.617 -12.715 33.034 1.00 75.06 439 ASP A O 1
ATOM 3582 N N . LYS A 1 440 ? -15.612 -13.886 34.960 1.00 81.38 440 LYS A N 1
ATOM 3583 C CA . LYS A 1 440 ? -14.211 -14.336 34.878 1.00 81.38 440 LYS A CA 1
ATOM 3584 C C . LYS A 1 440 ? -13.922 -15.099 33.584 1.00 81.38 440 LYS A C 1
ATOM 3586 O O . LYS A 1 440 ? -12.954 -14.793 32.890 1.00 81.38 440 LYS A O 1
ATOM 3591 N N . VAL A 1 441 ? -14.779 -16.056 33.217 1.00 83.00 441 VAL A N 1
ATOM 3592 C CA . VAL A 1 441 ? -14.655 -16.821 31.960 1.00 83.00 441 VAL A CA 1
ATOM 3593 C C . VAL A 1 441 ? -14.751 -15.905 30.742 1.00 83.00 441 VAL A C 1
ATOM 3595 O O . VAL A 1 441 ? -13.948 -16.021 29.817 1.00 83.00 441 VAL A O 1
ATOM 3598 N N . THR A 1 442 ? -15.707 -14.976 30.750 1.00 77.19 442 THR A N 1
ATOM 3599 C CA . THR A 1 442 ? -15.927 -14.034 29.646 1.00 77.19 442 THR A CA 1
ATOM 3600 C C . THR A 1 442 ? -14.732 -13.092 29.481 1.00 77.19 442 THR A C 1
ATOM 3602 O O . THR A 1 442 ? -14.217 -12.929 28.373 1.00 77.19 442 THR A O 1
ATOM 3605 N N . TYR A 1 443 ? -14.229 -12.540 30.587 1.00 78.94 443 TYR A N 1
ATOM 3606 C CA . TYR A 1 443 ? -13.028 -11.710 30.618 1.00 78.94 443 TYR A CA 1
ATOM 3607 C C . TYR A 1 443 ? -11.808 -12.466 30.084 1.00 78.94 443 TYR A C 1
ATOM 3609 O O . TYR A 1 443 ? -11.134 -11.997 29.165 1.00 78.94 443 TYR A O 1
ATOM 3617 N N . MET A 1 444 ? -11.548 -13.670 30.595 1.00 85.31 444 MET A N 1
ATOM 3618 C CA . MET A 1 444 ? -10.413 -14.497 30.175 1.00 85.31 444 MET A CA 1
ATOM 3619 C C . MET A 1 444 ? -10.507 -14.910 28.699 1.00 85.31 444 MET A C 1
ATOM 3621 O O . MET A 1 444 ? -9.500 -14.918 27.993 1.00 85.31 444 MET A O 1
ATOM 3625 N N . TYR A 1 445 ? -11.712 -15.153 28.181 1.00 85.44 445 TYR A N 1
ATOM 3626 C CA . TYR A 1 445 ? -11.926 -15.401 26.756 1.00 85.44 445 TYR A CA 1
ATOM 3627 C C . TYR A 1 445 ? -11.548 -14.192 25.885 1.00 85.44 445 TYR A C 1
ATOM 3629 O O . TYR A 1 445 ? -10.746 -14.326 24.958 1.00 85.44 445 TYR A O 1
ATOM 3637 N N . TYR A 1 446 ? -12.083 -13.000 26.170 1.00 76.62 446 TYR A N 1
ATOM 3638 C CA . TYR A 1 446 ? -11.822 -11.814 25.343 1.00 76.62 446 TYR A CA 1
ATOM 3639 C C . TYR A 1 446 ? -10.390 -11.294 25.481 1.00 76.62 446 TYR A C 1
ATOM 3641 O O . TYR A 1 446 ? -9.765 -10.938 24.480 1.00 76.62 446 TYR A O 1
ATOM 3649 N N . THR A 1 447 ? -9.841 -11.288 26.696 1.00 76.12 447 THR A N 1
ATOM 3650 C CA . THR A 1 447 ? -8.436 -10.923 26.913 1.00 76.12 447 THR A CA 1
ATOM 3651 C C . THR A 1 447 ? -7.492 -11.949 26.291 1.00 76.12 447 THR A C 1
ATOM 3653 O O . THR A 1 447 ? -6.486 -11.561 25.707 1.00 76.12 447 THR A O 1
ATOM 3656 N N . GLY A 1 448 ? -7.834 -13.240 26.328 1.00 81.19 448 GLY A N 1
ATOM 3657 C CA . GLY A 1 448 ? -7.102 -14.296 25.634 1.00 81.19 448 GLY A CA 1
ATOM 3658 C C . GLY A 1 448 ? -7.091 -14.102 24.119 1.00 81.19 448 GLY A C 1
ATOM 3659 O O . GLY A 1 448 ? -6.024 -14.133 23.514 1.00 81.19 448 GLY A O 1
ATOM 3660 N N . ARG A 1 449 ? -8.246 -13.800 23.507 1.00 81.50 449 ARG A N 1
ATOM 3661 C CA . ARG A 1 449 ? -8.346 -13.448 22.075 1.00 81.50 449 ARG A CA 1
ATOM 3662 C C . ARG A 1 449 ? -7.472 -12.259 21.703 1.00 81.50 449 ARG A C 1
ATOM 3664 O O . ARG A 1 449 ? -6.817 -12.286 20.667 1.00 81.50 449 ARG A O 1
ATOM 3671 N N . LEU A 1 450 ? -7.435 -11.231 22.546 1.00 72.50 450 LEU A N 1
ATOM 3672 C CA . LEU A 1 450 ? -6.562 -10.084 22.325 1.00 72.50 450 LEU A CA 1
ATOM 3673 C C . LEU A 1 450 ? -5.083 -10.492 22.281 1.00 72.50 450 LEU A C 1
ATOM 3675 O O . LEU A 1 450 ? -4.350 -10.020 21.416 1.00 72.50 450 LEU A O 1
ATOM 3679 N N . GLU A 1 451 ? -4.642 -11.364 23.190 1.00 79.06 451 GLU A N 1
ATOM 3680 C CA . GLU A 1 451 ? -3.268 -11.880 23.172 1.00 79.06 451 GLU A CA 1
ATOM 3681 C C . GLU A 1 451 ? -2.975 -12.708 21.911 1.00 79.06 451 GLU A C 1
ATOM 3683 O O . GLU A 1 451 ? -1.852 -12.649 21.418 1.00 79.06 451 GLU A O 1
ATOM 3688 N N . VAL A 1 452 ? -3.969 -13.413 21.343 1.00 75.94 452 VAL A N 1
ATOM 3689 C CA . VAL A 1 452 ? -3.824 -14.093 20.037 1.00 75.94 452 VAL A CA 1
ATOM 3690 C C . VAL A 1 452 ? -3.480 -13.090 18.940 1.00 75.94 452 VAL A C 1
ATOM 3692 O O . VAL A 1 452 ? -2.518 -13.298 18.207 1.00 75.94 452 VAL A O 1
ATOM 3695 N N . PHE A 1 453 ? -4.218 -11.980 18.857 1.00 74.00 453 PHE A N 1
ATOM 3696 C CA . PHE A 1 453 ? -3.966 -10.929 17.863 1.00 74.00 453 PHE A CA 1
ATOM 3697 C C . PHE A 1 453 ? -2.651 -10.176 18.096 1.00 74.00 453 PHE A C 1
ATOM 3699 O O . PHE A 1 453 ? -2.055 -9.677 17.148 1.00 74.00 453 PHE A O 1
ATOM 3706 N N . ASN A 1 454 ? -2.182 -10.109 19.344 1.00 71.00 454 ASN A N 1
ATOM 3707 C CA . ASN A 1 454 ? -0.872 -9.550 19.687 1.00 71.00 454 ASN A CA 1
ATOM 3708 C C . ASN A 1 454 ? 0.276 -10.565 19.538 1.00 71.00 454 ASN A C 1
ATOM 3710 O O . ASN A 1 454 ? 1.411 -10.233 19.873 1.00 71.00 454 ASN A O 1
ATOM 3714 N N . GLU A 1 455 ? -0.013 -11.794 19.100 1.00 75.44 455 GLU A N 1
ATOM 3715 C CA . GLU A 1 455 ? 0.953 -12.891 18.953 1.00 75.44 455 GLU A CA 1
ATOM 3716 C C . GLU A 1 455 ? 1.645 -13.313 20.264 1.00 75.44 455 GLU A C 1
ATOM 3718 O O . GLU A 1 455 ? 2.699 -13.949 20.263 1.00 75.44 455 GLU A O 1
ATOM 3723 N N . ASN A 1 456 ? 1.035 -13.010 21.412 1.00 81.38 456 ASN A N 1
ATOM 3724 C CA . ASN A 1 456 ? 1.512 -13.426 22.728 1.00 81.38 456 ASN A CA 1
ATOM 3725 C C . ASN A 1 456 ? 0.888 -14.774 23.117 1.00 81.38 456 ASN A C 1
ATOM 3727 O O . ASN A 1 456 ? 0.038 -14.873 24.007 1.00 81.38 456 ASN A O 1
ATOM 3731 N N . PHE A 1 457 ? 1.297 -15.829 22.411 1.00 86.62 457 PHE A N 1
ATOM 3732 C CA . PHE A 1 457 ? 0.706 -17.163 22.544 1.00 86.62 457 PHE A CA 1
ATOM 3733 C C . PHE A 1 457 ? 0.745 -17.749 23.970 1.00 86.62 457 PHE A C 1
ATOM 3735 O O . PHE A 1 457 ? -0.264 -18.327 24.367 1.00 86.62 457 PHE A O 1
ATOM 3742 N N . PRO A 1 458 ? 1.805 -17.584 24.789 1.00 87.38 458 PRO A N 1
ATOM 3743 C CA . PRO A 1 458 ? 1.807 -18.095 26.167 1.00 87.38 458 PRO A CA 1
ATOM 3744 C C . PRO A 1 458 ? 0.744 -17.445 27.069 1.00 87.38 458 PRO A C 1
ATOM 3746 O O . PRO A 1 458 ? 0.065 -18.127 27.844 1.00 87.38 458 PRO A O 1
ATOM 3749 N N . ALA A 1 459 ? 0.556 -16.125 26.957 1.00 83.94 459 ALA A N 1
ATOM 3750 C CA . ALA A 1 459 ? -0.478 -15.422 27.714 1.00 83.94 459 ALA A CA 1
ATOM 3751 C C . ALA A 1 459 ? -1.879 -15.755 27.184 1.00 83.94 459 ALA A C 1
ATOM 3753 O O . ALA A 1 459 ? -2.801 -15.966 27.975 1.00 83.94 459 ALA A O 1
ATOM 3754 N N . ALA A 1 460 ? -2.026 -15.857 25.857 1.00 88.38 460 ALA A N 1
ATOM 3755 C CA . ALA A 1 460 ? -3.263 -16.302 25.225 1.00 88.38 460 ALA A CA 1
ATOM 3756 C C . ALA A 1 460 ? -3.661 -17.701 25.710 1.00 88.38 460 ALA A C 1
ATOM 3758 O O . ALA A 1 460 ? -4.816 -17.916 26.068 1.00 88.38 460 ALA A O 1
ATOM 3759 N N . ASP A 1 461 ? -2.700 -18.625 25.782 1.00 92.69 461 ASP A N 1
ATOM 3760 C CA . ASP A 1 461 ? -2.912 -19.996 26.236 1.00 92.69 461 ASP A CA 1
ATOM 3761 C C . ASP A 1 461 ? -3.419 -20.051 27.673 1.00 92.69 461 ASP A C 1
ATOM 3763 O O . ASP A 1 461 ? -4.405 -20.725 27.960 1.00 92.69 461 ASP A O 1
ATOM 3767 N N . THR A 1 462 ? -2.774 -19.299 28.565 1.00 91.75 462 THR A N 1
ATOM 3768 C CA . THR A 1 462 ? -3.141 -19.233 29.983 1.00 91.75 462 THR A CA 1
ATOM 3769 C C . THR A 1 462 ? -4.583 -18.747 30.150 1.00 91.75 462 THR A C 1
ATOM 3771 O O . THR A 1 462 ? -5.391 -19.394 30.818 1.00 91.75 462 THR A O 1
ATOM 3774 N N . LYS A 1 463 ? -4.933 -17.644 29.477 1.00 91.25 463 LYS A N 1
ATOM 3775 C CA . LYS A 1 463 ? -6.259 -17.016 29.559 1.00 91.25 463 LYS A CA 1
ATOM 3776 C C . LYS A 1 463 ? -7.346 -17.891 28.916 1.00 91.25 463 LYS A C 1
ATOM 3778 O O . LYS A 1 463 ? -8.374 -18.167 29.529 1.00 91.25 463 LYS A O 1
ATOM 3783 N N . LEU A 1 464 ? -7.115 -18.393 27.702 1.00 92.00 464 LEU A N 1
ATOM 3784 C CA . LEU A 1 464 ? -8.088 -19.226 26.985 1.00 92.00 464 LEU A CA 1
ATOM 3785 C C . LEU A 1 464 ? -8.254 -20.616 27.621 1.00 92.00 464 LEU A C 1
ATOM 3787 O O . LEU A 1 464 ? -9.369 -21.135 27.647 1.00 92.00 464 LEU A O 1
ATOM 3791 N N . SER A 1 465 ? -7.191 -21.201 28.182 1.00 93.44 465 SER A N 1
ATOM 3792 C CA . SER A 1 465 ? -7.282 -22.462 28.933 1.00 93.44 465 SER A CA 1
ATOM 3793 C C . SER A 1 465 ? -8.089 -22.287 30.220 1.00 93.44 465 SER A C 1
ATOM 3795 O O . SER A 1 465 ? -8.940 -23.125 30.513 1.00 93.44 465 SER A O 1
ATOM 3797 N N . TYR A 1 466 ? -7.897 -21.178 30.948 1.00 91.94 466 TYR A N 1
ATOM 3798 C CA . TYR A 1 466 ? -8.735 -20.851 32.105 1.00 91.94 466 TYR A CA 1
ATOM 3799 C C . TYR A 1 466 ? -10.209 -20.734 31.702 1.00 91.94 466 TYR A C 1
ATOM 3801 O O . TYR A 1 466 ? -11.076 -21.329 32.348 1.00 91.94 466 TYR A O 1
ATOM 3809 N N . ALA A 1 467 ? -10.488 -20.002 30.616 1.00 90.69 467 ALA A N 1
ATOM 3810 C CA . ALA A 1 467 ? -11.843 -19.829 30.105 1.00 90.69 467 ALA A CA 1
ATOM 3811 C C . ALA A 1 467 ? -12.484 -21.173 29.733 1.00 90.69 467 ALA A C 1
ATOM 3813 O O . ALA A 1 467 ? -13.658 -21.374 30.026 1.00 90.69 467 ALA A O 1
ATOM 3814 N N . LEU A 1 468 ? -11.723 -22.098 29.134 1.00 92.50 468 LEU A N 1
ATOM 3815 C CA . LEU A 1 468 ? -12.197 -23.437 28.785 1.00 92.50 468 LEU A CA 1
ATOM 3816 C C . LEU A 1 468 ? -12.526 -24.275 30.030 1.00 92.50 468 LEU A C 1
ATOM 3818 O O . LEU A 1 468 ? -13.601 -24.863 30.090 1.00 92.50 468 LEU A O 1
ATOM 3822 N N . GLN A 1 469 ? -11.632 -24.298 31.024 1.00 91.25 469 GLN A N 1
ATOM 3823 C CA . GLN A 1 469 ? -11.782 -25.097 32.251 1.00 91.25 469 GLN A CA 1
ATOM 3824 C C . GLN A 1 469 ? -12.968 -24.660 33.114 1.00 91.25 469 GLN A C 1
ATOM 3826 O O . GLN A 1 469 ? -13.635 -25.493 33.721 1.00 91.25 469 GLN A O 1
ATOM 3831 N N . HIS A 1 470 ? -13.236 -23.356 33.163 1.00 88.25 470 HIS A N 1
ATOM 3832 C CA . HIS A 1 470 ? -14.306 -22.786 33.982 1.00 88.25 470 HIS A CA 1
ATOM 3833 C C . HIS A 1 470 ? -15.598 -22.547 33.184 1.00 88.25 470 HIS A C 1
ATOM 3835 O O . HIS A 1 470 ? -16.583 -22.044 33.733 1.00 88.25 470 HIS A O 1
ATOM 3841 N N . CYS A 1 471 ? -15.619 -22.903 31.894 1.00 88.69 471 CYS A N 1
ATOM 3842 C CA . CYS A 1 471 ? -16.819 -22.834 31.070 1.00 88.69 471 CYS A CA 1
ATOM 3843 C C . CYS A 1 471 ? -17.849 -23.877 31.525 1.00 88.69 471 CYS A C 1
ATOM 3845 O O . CYS A 1 471 ? -17.503 -24.966 31.974 1.00 88.69 471 CYS A O 1
ATOM 3847 N N . ASN A 1 472 ? -19.139 -23.574 31.364 1.00 84.19 472 ASN A N 1
ATOM 3848 C CA . ASN A 1 472 ? -20.188 -24.548 31.648 1.00 84.19 472 ASN A CA 1
ATOM 3849 C C . ASN A 1 472 ? -20.131 -25.697 30.615 1.00 84.19 472 ASN A C 1
ATOM 3851 O O . ASN A 1 472 ? -20.352 -25.427 29.429 1.00 84.19 472 ASN A O 1
ATOM 3855 N N . PRO A 1 473 ? -19.927 -26.963 31.033 1.00 82.94 473 PRO A N 1
ATOM 3856 C CA . PRO A 1 473 ? -19.780 -28.098 30.119 1.00 82.94 473 PRO A CA 1
ATOM 3857 C C . PRO A 1 473 ? -21.031 -28.365 29.271 1.00 82.94 473 PRO A C 1
ATOM 3859 O O . PRO A 1 473 ? -20.919 -28.894 28.172 1.00 82.94 473 PRO A O 1
ATOM 3862 N N . LYS A 1 474 ? -22.221 -27.943 29.726 1.00 80.75 474 LYS A N 1
ATOM 3863 C CA . LYS A 1 474 ? -23.479 -28.070 28.967 1.00 80.75 474 LYS A CA 1
ATOM 3864 C C . LYS A 1 474 ? -23.604 -27.052 27.822 1.00 80.75 474 LYS A C 1
ATOM 3866 O O . LYS A 1 474 ? -24.531 -27.133 27.023 1.00 80.75 474 LYS A O 1
ATOM 3871 N N . ARG A 1 475 ? -22.725 -26.042 27.751 1.00 83.88 475 ARG A N 1
ATOM 3872 C CA . ARG A 1 475 ? -22.763 -24.965 26.744 1.00 83.88 475 ARG A CA 1
ATOM 3873 C C . ARG A 1 475 ? -21.718 -25.213 25.653 1.00 83.88 475 ARG A C 1
ATOM 3875 O O . ARG A 1 475 ? -20.747 -24.467 25.534 1.00 83.88 475 ARG A O 1
ATOM 3882 N N . GLU A 1 476 ? -21.957 -26.214 24.809 1.00 86.12 476 GLU A N 1
ATOM 3883 C CA . GLU A 1 476 ? -21.036 -26.610 23.727 1.00 86.12 476 GLU A CA 1
ATOM 3884 C C . GLU A 1 476 ? -20.665 -25.459 22.781 1.00 86.12 476 GLU A C 1
ATOM 3886 O O . GLU A 1 476 ? -19.514 -25.347 22.363 1.00 86.12 476 GLU A O 1
ATOM 3891 N N . ARG A 1 477 ? -21.600 -24.539 22.500 1.00 83.88 477 ARG A N 1
ATOM 3892 C CA . ARG A 1 477 ? -21.334 -23.343 21.681 1.00 83.88 477 ARG A CA 1
ATOM 3893 C C . ARG A 1 477 ? -20.207 -22.478 22.258 1.00 83.88 477 ARG A C 1
ATOM 3895 O O . ARG A 1 477 ? -19.354 -22.020 21.502 1.00 83.88 477 ARG A O 1
ATOM 3902 N N . ASN A 1 478 ? -20.181 -22.274 23.576 1.00 83.06 478 ASN A N 1
ATOM 3903 C CA . ASN A 1 478 ? -19.168 -21.443 24.231 1.00 83.06 478 ASN A CA 1
ATOM 3904 C C . ASN A 1 478 ? -17.807 -22.140 24.225 1.00 83.06 478 ASN A C 1
ATOM 3906 O O . ASN A 1 478 ? -16.791 -21.508 23.943 1.00 83.06 478 ASN A O 1
ATOM 3910 N N . ILE A 1 479 ? -17.801 -23.453 24.459 1.00 88.06 479 ILE A N 1
ATOM 3911 C CA . ILE A 1 479 ? -16.594 -24.276 24.360 1.00 88.06 479 ILE A CA 1
ATOM 3912 C C . ILE A 1 479 ? -16.028 -24.206 22.940 1.00 88.06 479 ILE A C 1
ATOM 3914 O O . ILE A 1 479 ? -14.850 -23.901 22.763 1.00 88.06 479 ILE A O 1
ATOM 3918 N N . ARG A 1 480 ? -16.877 -24.373 21.918 1.00 89.50 480 ARG A N 1
ATOM 3919 C CA . ARG A 1 480 ? -16.483 -24.243 20.510 1.00 89.50 480 ARG A CA 1
ATOM 3920 C C . ARG A 1 480 ? -15.900 -22.861 20.206 1.00 89.50 480 ARG A C 1
ATOM 3922 O O . ARG A 1 480 ? -14.891 -22.772 19.514 1.00 89.50 480 ARG A O 1
ATOM 3929 N N . MET A 1 481 ? -16.485 -21.784 20.738 1.00 85.75 481 MET A N 1
ATOM 3930 C CA . MET A 1 481 ? -15.951 -20.424 20.575 1.00 85.75 481 MET A CA 1
ATOM 3931 C C . MET A 1 481 ? -14.558 -20.264 21.190 1.00 85.75 481 MET A C 1
ATOM 3933 O O . MET A 1 481 ? -13.682 -19.693 20.546 1.00 85.75 481 MET A O 1
ATOM 3937 N N . ILE A 1 482 ? -14.332 -20.788 22.396 1.00 90.31 482 ILE A N 1
ATOM 3938 C CA . ILE A 1 482 ? -13.015 -20.749 23.048 1.00 90.31 482 ILE A CA 1
ATOM 3939 C C . ILE A 1 482 ? -11.999 -21.569 22.238 1.00 90.31 482 ILE A C 1
ATOM 3941 O O . ILE A 1 482 ? -10.902 -21.086 21.953 1.00 90.31 482 ILE A O 1
ATOM 3945 N N . LEU A 1 483 ? -12.378 -22.774 21.802 1.00 93.19 483 LEU A N 1
ATOM 3946 C CA . LEU A 1 483 ? -11.512 -23.682 21.047 1.00 93.19 483 LEU A CA 1
ATOM 3947 C C . LEU A 1 483 ? -11.079 -23.123 19.685 1.00 93.19 483 LEU A C 1
ATOM 3949 O O . LEU A 1 483 ? -9.929 -23.333 19.305 1.00 93.19 483 LEU A O 1
ATOM 3953 N N . LYS A 1 484 ? -11.927 -22.348 18.992 1.00 90.69 484 LYS A N 1
ATOM 3954 C CA . LYS A 1 484 ? -11.555 -21.667 17.733 1.00 90.69 484 LYS A CA 1
ATOM 3955 C C . LYS A 1 484 ? -10.322 -20.768 17.863 1.00 90.69 484 LYS A C 1
ATOM 3957 O O . LYS A 1 484 ? -9.587 -20.587 16.898 1.00 90.69 484 LYS A O 1
ATOM 3962 N N . TYR A 1 485 ? -10.077 -20.218 19.050 1.00 91.00 485 TYR A N 1
ATOM 3963 C CA . TYR A 1 485 ? -8.891 -19.406 19.326 1.00 91.00 485 TYR A CA 1
ATOM 3964 C C . TYR A 1 485 ? -7.798 -20.203 20.035 1.00 91.00 485 TYR A C 1
ATOM 3966 O O . TYR A 1 485 ? -6.620 -20.027 19.734 1.00 91.00 485 TYR A O 1
ATOM 3974 N N . LEU A 1 486 ? -8.172 -21.113 20.938 1.00 93.12 486 LEU A N 1
ATOM 3975 C CA . LEU A 1 486 ? -7.211 -21.906 21.699 1.00 93.12 486 LEU A CA 1
ATOM 3976 C C . LEU A 1 486 ? -6.455 -22.911 20.820 1.00 93.12 486 LEU A C 1
ATOM 3978 O O . LEU A 1 486 ? -5.265 -23.106 21.036 1.00 93.12 486 LEU A O 1
ATOM 3982 N N . ILE A 1 487 ? -7.099 -23.526 19.822 1.00 94.06 487 ILE A N 1
ATOM 3983 C CA . ILE A 1 487 ? -6.442 -24.500 18.936 1.00 94.06 487 ILE A CA 1
ATOM 3984 C C . ILE A 1 487 ? -5.277 -23.856 18.168 1.00 94.06 487 ILE A C 1
ATOM 3986 O O . ILE A 1 487 ? -4.162 -24.351 18.329 1.00 94.06 487 ILE A O 1
ATOM 3990 N N . PRO A 1 488 ? -5.453 -22.749 17.414 1.00 92.69 488 PRO A N 1
ATOM 3991 C CA . PRO A 1 488 ? -4.331 -22.058 16.773 1.00 92.69 488 PRO A CA 1
ATOM 3992 C C . PRO A 1 488 ? -3.200 -21.707 17.745 1.00 92.69 488 PRO A C 1
ATOM 3994 O O . PRO A 1 488 ? -2.034 -21.917 17.431 1.00 92.69 488 PRO A O 1
ATOM 3997 N N . VAL A 1 489 ? -3.533 -21.228 18.950 1.00 91.81 489 VAL A N 1
ATOM 3998 C CA . VAL A 1 489 ? -2.545 -20.889 19.989 1.00 91.81 489 VAL A CA 1
ATOM 3999 C C . VAL A 1 489 ? -1.758 -22.120 20.434 1.00 91.81 489 VAL A C 1
ATOM 4001 O O . VAL A 1 489 ? -0.530 -22.081 20.495 1.00 91.81 489 VAL A O 1
ATOM 4004 N N . LYS A 1 490 ? -2.445 -23.230 20.716 1.00 90.69 490 LYS A N 1
ATOM 4005 C CA . LYS A 1 490 ? -1.823 -24.493 21.128 1.00 90.69 490 LYS A CA 1
ATOM 4006 C C . LYS A 1 490 ? -0.944 -25.066 20.023 1.00 90.69 490 LYS A C 1
ATOM 4008 O O . LYS A 1 490 ? 0.182 -25.462 20.315 1.00 90.69 490 LYS A O 1
ATOM 4013 N N . LEU A 1 491 ? -1.403 -25.027 18.770 1.00 91.25 491 LEU A N 1
ATOM 4014 C CA . LEU A 1 491 ? -0.603 -25.418 17.609 1.00 91.25 491 LEU A CA 1
ATOM 4015 C C . LEU A 1 491 ? 0.662 -24.560 17.502 1.00 91.25 491 LEU A C 1
ATOM 4017 O O . LEU A 1 491 ? 1.749 -25.113 17.364 1.00 91.25 491 LEU A O 1
ATOM 4021 N N . SER A 1 492 ? 0.550 -23.240 17.674 1.00 88.06 492 SER A N 1
ATOM 4022 C CA . SER A 1 492 ? 1.697 -22.324 17.689 1.00 88.06 492 SER A CA 1
ATOM 4023 C C . SER A 1 492 ? 2.688 -22.624 18.817 1.00 88.06 492 SER A C 1
ATOM 4025 O O . SER A 1 492 ? 3.894 -22.486 18.625 1.00 88.06 492 SER A O 1
ATOM 4027 N N . LEU A 1 493 ? 2.209 -23.101 19.967 1.00 86.94 493 LEU A N 1
ATOM 4028 C CA . LEU A 1 493 ? 3.040 -23.569 21.083 1.00 86.9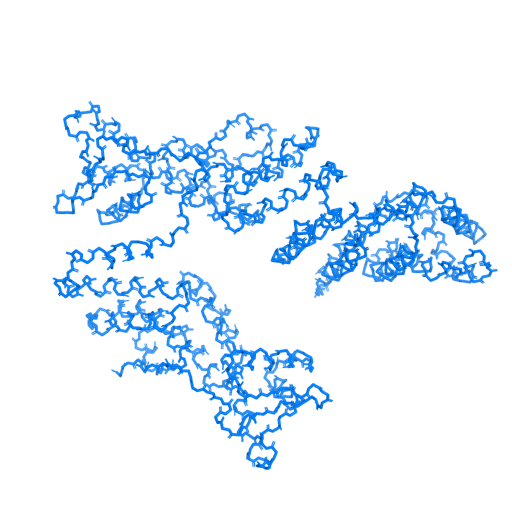4 493 LEU A CA 1
ATOM 4029 C C . LEU A 1 493 ? 3.529 -25.024 20.921 1.00 86.94 493 LEU A C 1
ATOM 4031 O O . LEU A 1 493 ? 4.161 -25.563 21.828 1.00 86.94 493 LEU A O 1
ATOM 4035 N N . GLY A 1 494 ? 3.258 -25.670 19.782 1.00 83.75 494 GLY A N 1
ATOM 4036 C CA . GLY A 1 494 ? 3.699 -27.028 19.451 1.00 83.75 494 GLY A CA 1
ATOM 4037 C C . GLY A 1 494 ? 2.828 -28.158 20.010 1.00 83.75 494 GLY A C 1
ATOM 4038 O O . GLY A 1 494 ? 3.187 -29.331 19.870 1.00 83.75 494 GLY A O 1
ATOM 4039 N N . VAL A 1 495 ? 1.684 -27.834 20.613 1.00 87.31 495 VAL A N 1
ATOM 4040 C CA . VAL A 1 495 ? 0.731 -28.788 21.192 1.00 87.31 495 VAL A CA 1
ATOM 4041 C C . VAL A 1 495 ? -0.315 -29.158 20.150 1.00 87.31 495 VAL A C 1
ATOM 4043 O O . VAL A 1 495 ? -1.091 -28.319 19.699 1.00 87.31 495 VAL A O 1
ATOM 4046 N N . ILE A 1 496 ? -0.363 -30.440 19.789 1.00 86.88 496 ILE A N 1
ATOM 4047 C CA . ILE A 1 496 ? -1.321 -30.957 18.811 1.00 86.88 496 ILE A CA 1
ATOM 4048 C C . ILE A 1 496 ? -2.559 -31.504 19.542 1.00 86.88 496 ILE A C 1
ATOM 4050 O O . ILE A 1 496 ? -2.400 -32.383 20.392 1.00 86.88 496 ILE A O 1
ATOM 4054 N N . PRO A 1 497 ? -3.781 -31.033 19.227 1.00 89.06 497 PRO A N 1
ATOM 4055 C CA . PRO A 1 497 ? -5.007 -31.563 19.817 1.00 89.06 497 PRO A CA 1
ATOM 4056 C C . PRO A 1 497 ? -5.309 -32.990 19.323 1.00 89.06 497 PRO A C 1
ATOM 4058 O O . PRO A 1 497 ? -4.854 -33.404 18.252 1.00 89.06 497 PRO A O 1
ATOM 4061 N N . LYS A 1 498 ? -6.092 -33.741 20.108 1.00 88.88 498 LYS A N 1
ATOM 4062 C CA . LYS A 1 498 ? -6.634 -35.054 19.715 1.00 88.88 498 LYS A CA 1
ATOM 4063 C C . LYS A 1 498 ? -7.763 -34.893 18.693 1.00 88.88 498 LYS A C 1
ATOM 4065 O O . LYS A 1 498 ? -8.504 -33.914 18.749 1.00 88.88 498 LYS A O 1
ATOM 4070 N N . ASP A 1 499 ? -7.933 -35.882 17.819 1.00 88.44 499 ASP A N 1
ATOM 4071 C CA . ASP A 1 499 ? -8.972 -35.846 16.776 1.00 88.44 499 ASP A CA 1
ATOM 4072 C C . ASP A 1 499 ? -10.387 -35.919 17.369 1.00 88.44 499 ASP A C 1
ATOM 4074 O O . ASP A 1 499 ? -11.285 -35.222 16.903 1.00 88.44 499 ASP A O 1
ATOM 4078 N N . GLU A 1 500 ? -10.551 -36.652 18.473 1.00 88.88 500 GLU A N 1
ATOM 4079 C CA . GLU A 1 500 ? -11.794 -36.728 19.254 1.00 88.88 500 GLU A CA 1
ATOM 4080 C C . GLU A 1 500 ? -12.292 -35.344 19.698 1.00 88.88 500 GLU A C 1
ATOM 4082 O O . GLU A 1 500 ? -13.487 -35.065 19.641 1.00 88.88 500 GLU A O 1
ATOM 4087 N N . LEU A 1 501 ? -11.380 -34.443 20.093 1.00 90.12 501 LEU A N 1
ATOM 4088 C CA . LEU A 1 501 ? -11.730 -33.084 20.516 1.00 90.12 501 LEU A CA 1
ATOM 4089 C C . LEU A 1 501 ? -12.310 -32.275 19.349 1.00 90.12 501 LEU A C 1
ATOM 4091 O O . LEU A 1 501 ? -13.288 -31.545 19.521 1.00 90.12 501 LEU A O 1
ATOM 4095 N N . LEU A 1 502 ? -11.706 -32.401 18.163 1.00 91.69 502 LEU A N 1
ATOM 4096 C CA . LEU A 1 502 ? -12.153 -31.694 16.962 1.00 91.69 502 LEU A CA 1
ATOM 4097 C C . LEU A 1 502 ? -13.512 -32.209 16.489 1.00 91.69 502 LEU A C 1
ATOM 4099 O O . LEU A 1 502 ? -14.369 -31.412 16.112 1.00 91.69 502 LEU A O 1
ATOM 4103 N N . GLN A 1 503 ? -13.719 -33.526 16.548 1.00 90.12 503 GLN A N 1
ATOM 4104 C CA . GLN A 1 503 ? -14.985 -34.159 16.185 1.00 90.12 503 GLN A CA 1
ATOM 4105 C C . GLN A 1 503 ? -16.097 -33.783 17.168 1.00 90.12 503 GLN A C 1
ATOM 4107 O O . GLN A 1 503 ? -17.147 -33.306 16.741 1.00 90.12 503 GLN A O 1
ATOM 4112 N N . LYS A 1 504 ? -15.841 -33.896 18.479 1.00 89.31 504 LYS A N 1
ATOM 4113 C CA . LYS A 1 504 ? -16.817 -33.599 19.540 1.00 89.31 504 LYS A CA 1
ATOM 4114 C C . LYS A 1 504 ? -17.399 -32.190 19.440 1.00 89.31 504 LYS A C 1
ATOM 4116 O O . LYS A 1 504 ? -18.585 -32.006 19.677 1.00 89.31 504 LYS A O 1
ATOM 4121 N N . TYR A 1 505 ? -16.582 -31.198 19.081 1.00 89.62 505 TYR A N 1
ATOM 4122 C CA . TYR A 1 505 ? -17.011 -29.796 19.012 1.00 89.62 505 TYR A CA 1
ATOM 4123 C C . TYR A 1 505 ? -17.202 -29.263 17.586 1.00 89.62 505 TYR A C 1
ATOM 4125 O O . TYR A 1 505 ? -17.331 -28.047 17.412 1.00 89.62 505 TYR A O 1
ATOM 4133 N N . ASN A 1 506 ? -17.259 -30.139 16.573 1.00 89.25 506 ASN A N 1
ATOM 4134 C CA . ASN A 1 506 ? -17.485 -29.771 15.169 1.00 89.25 506 ASN A CA 1
ATOM 4135 C C . ASN A 1 506 ? -16.479 -28.699 14.688 1.00 89.25 506 ASN A C 1
ATOM 4137 O O . ASN A 1 506 ? -16.838 -27.589 14.291 1.00 89.25 506 ASN A O 1
ATOM 4141 N N . LEU A 1 507 ? -15.190 -28.999 14.821 1.00 91.00 507 LEU A N 1
ATOM 4142 C CA . LEU A 1 507 ? -14.062 -28.137 14.446 1.00 91.00 507 LEU A CA 1
ATOM 4143 C C . LEU A 1 507 ? -13.276 -28.772 13.290 1.00 91.00 507 LEU A C 1
ATOM 4145 O O . LEU A 1 507 ? -12.043 -28.839 13.313 1.00 91.00 507 LEU A O 1
ATOM 4149 N N . HIS A 1 508 ? -14.012 -29.282 12.297 1.00 89.56 508 HIS A N 1
ATOM 4150 C CA . HIS A 1 508 ? -13.469 -30.006 11.145 1.00 89.56 508 HIS A CA 1
ATOM 4151 C C . HIS A 1 508 ? -12.491 -29.161 10.332 1.00 89.56 508 HIS A C 1
ATOM 4153 O O . HIS A 1 508 ? -11.542 -29.705 9.773 1.00 89.56 508 HIS A O 1
ATOM 4159 N N . GLU A 1 509 ? -12.650 -27.835 10.355 1.00 90.38 509 GLU A N 1
ATOM 4160 C CA . GLU A 1 509 ? -11.753 -26.911 9.670 1.00 90.38 509 GLU A CA 1
ATOM 4161 C C . GLU A 1 509 ? -10.286 -27.035 10.128 1.00 90.38 509 GLU A C 1
ATOM 4163 O O . GLU A 1 509 ? -9.370 -26.759 9.360 1.00 90.38 509 GLU A O 1
ATOM 4168 N N . TYR A 1 510 ? -10.031 -27.517 11.349 1.00 94.12 510 TYR A N 1
ATOM 4169 C CA . TYR A 1 510 ? -8.672 -27.721 11.860 1.00 94.12 510 TYR A CA 1
ATOM 4170 C C . TYR A 1 510 ? -8.118 -29.132 11.612 1.00 94.12 510 TYR A C 1
ATOM 4172 O O . TYR A 1 510 ? -6.942 -29.364 11.893 1.00 94.12 510 TYR A O 1
ATOM 4180 N N . MET A 1 511 ? -8.909 -30.085 11.100 1.00 92.56 511 MET A N 1
ATOM 4181 C CA . MET A 1 511 ? -8.466 -31.480 10.945 1.00 92.56 511 MET A CA 1
ATOM 4182 C C . MET A 1 511 ? -7.278 -31.596 9.985 1.00 92.56 511 MET A C 1
ATOM 4184 O O . MET A 1 511 ? -6.242 -32.148 10.360 1.00 92.56 511 MET A O 1
ATOM 4188 N N . ASN A 1 512 ? -7.385 -31.015 8.787 1.00 92.44 512 ASN A N 1
ATOM 4189 C CA . ASN A 1 512 ? -6.309 -31.063 7.793 1.00 92.44 512 ASN A CA 1
ATOM 4190 C C . ASN A 1 512 ? -5.081 -30.253 8.237 1.00 92.44 512 ASN A C 1
ATOM 4192 O O . ASN A 1 512 ? -3.953 -30.689 8.019 1.00 92.44 512 ASN A O 1
ATOM 4196 N N . VAL A 1 513 ? -5.277 -29.148 8.968 1.00 93.81 513 VAL A N 1
ATOM 4197 C CA . VAL A 1 513 ? -4.187 -28.368 9.587 1.00 93.81 513 VAL A CA 1
ATOM 4198 C C . VAL A 1 513 ? -3.406 -29.219 10.599 1.00 93.81 513 VAL A C 1
ATOM 4200 O O . VAL A 1 513 ? -2.174 -29.251 10.602 1.00 93.81 513 VAL A O 1
ATOM 4203 N N . VAL A 1 514 ? -4.119 -29.958 11.452 1.00 93.62 514 VAL A N 1
ATOM 4204 C CA . VAL A 1 514 ? -3.525 -30.854 12.450 1.00 93.62 514 VAL A CA 1
ATOM 4205 C C . VAL A 1 514 ? -2.809 -32.031 11.789 1.00 93.62 514 VAL A C 1
ATOM 4207 O O . VAL A 1 514 ? -1.689 -32.369 12.183 1.00 93.62 514 VAL A O 1
ATOM 4210 N N . GLN A 1 515 ? -3.412 -32.639 10.768 1.00 92.00 515 GLN A N 1
ATOM 4211 C CA . GLN A 1 515 ? -2.786 -33.722 10.011 1.00 92.00 515 GLN A CA 1
ATOM 4212 C C . GLN A 1 515 ? -1.523 -33.256 9.283 1.00 92.00 515 GLN A C 1
ATOM 4214 O O . GLN A 1 515 ? -0.509 -33.954 9.342 1.00 92.00 515 GLN A O 1
ATOM 4219 N N . ALA A 1 516 ? -1.550 -32.068 8.676 1.00 91.69 516 ALA A N 1
ATOM 4220 C CA . ALA A 1 516 ? -0.400 -31.458 8.023 1.00 91.69 516 ALA A CA 1
ATOM 4221 C C . ALA A 1 516 ? 0.771 -31.279 8.998 1.00 91.69 516 ALA A C 1
ATOM 4223 O O . ALA A 1 516 ? 1.893 -31.702 8.713 1.00 91.69 516 ALA A O 1
ATOM 4224 N N . LEU A 1 517 ? 0.502 -30.775 10.208 1.00 90.56 517 LEU A N 1
ATOM 4225 C CA . LEU A 1 517 ? 1.510 -30.678 11.265 1.00 90.56 517 LEU A CA 1
ATOM 4226 C C . LEU A 1 517 ? 2.016 -32.049 11.729 1.00 90.56 517 LEU A C 1
ATOM 4228 O O . LEU A 1 517 ? 3.218 -32.219 11.900 1.00 90.56 517 LEU A O 1
ATOM 4232 N N . ARG A 1 518 ? 1.160 -33.061 11.918 1.00 89.12 518 ARG A N 1
ATOM 4233 C CA . ARG A 1 518 ? 1.627 -34.414 12.295 1.00 89.12 518 ARG A CA 1
ATOM 4234 C C . ARG A 1 518 ? 2.508 -35.037 11.210 1.00 89.12 518 ARG A C 1
ATOM 4236 O O . ARG A 1 518 ? 3.516 -35.678 11.520 1.00 89.12 518 ARG A O 1
ATOM 4243 N N . LYS A 1 519 ? 2.136 -34.854 9.941 1.00 86.50 519 LYS A N 1
ATOM 4244 C CA . LYS A 1 519 ? 2.832 -35.439 8.792 1.00 86.50 519 LYS A CA 1
ATOM 4245 C C . LYS A 1 519 ? 4.053 -34.630 8.345 1.00 86.50 519 LYS A C 1
ATOM 4247 O O . LYS A 1 519 ? 4.935 -35.230 7.738 1.00 86.50 519 LYS A O 1
ATOM 4252 N N . GLY A 1 520 ? 4.168 -33.353 8.704 1.00 87.44 520 GLY A N 1
ATOM 4253 C CA . GLY A 1 520 ? 5.171 -32.471 8.100 1.00 87.44 520 GLY A CA 1
ATOM 4254 C C . GLY A 1 520 ? 4.855 -32.189 6.626 1.00 87.44 520 GLY A C 1
ATOM 4255 O O . GLY A 1 520 ? 5.770 -32.083 5.821 1.00 87.44 520 GLY A O 1
ATOM 4256 N N . ASP A 1 521 ? 3.568 -32.147 6.274 1.00 88.00 521 ASP A N 1
ATOM 4257 C CA . ASP A 1 521 ? 3.075 -32.004 4.902 1.00 88.00 521 ASP A CA 1
ATOM 4258 C C . ASP A 1 521 ? 2.628 -30.558 4.656 1.00 88.00 521 ASP A C 1
ATOM 4260 O O . ASP A 1 521 ? 1.574 -30.124 5.125 1.00 88.00 521 ASP A O 1
ATOM 4264 N N . LEU A 1 522 ? 3.463 -29.788 3.958 1.00 87.44 522 LEU A N 1
ATOM 4265 C CA . LEU A 1 522 ? 3.198 -28.372 3.705 1.00 87.4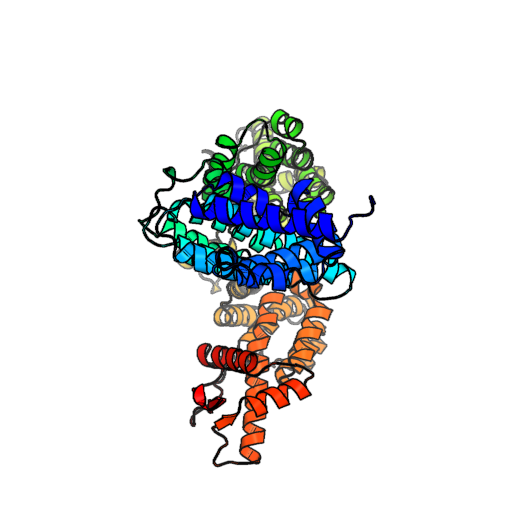4 522 LEU A CA 1
ATOM 4266 C C . LEU A 1 522 ? 2.077 -28.164 2.684 1.00 87.44 522 LEU A C 1
ATOM 4268 O O . LEU A 1 522 ? 1.315 -27.205 2.801 1.00 87.44 522 LEU A O 1
ATOM 4272 N N . ARG A 1 523 ? 1.947 -29.059 1.702 1.00 88.38 523 ARG A N 1
ATOM 4273 C CA . ARG A 1 523 ? 0.911 -28.955 0.674 1.00 88.38 523 ARG A CA 1
ATOM 4274 C C . ARG A 1 523 ? -0.468 -29.125 1.297 1.00 88.38 523 ARG A C 1
ATOM 4276 O O . ARG A 1 523 ? -1.358 -28.321 1.029 1.00 88.38 523 ARG A O 1
ATOM 4283 N N . LEU A 1 524 ? -0.614 -30.110 2.186 1.00 91.50 524 LEU A N 1
ATOM 4284 C CA . LEU A 1 524 ? -1.851 -30.313 2.935 1.00 91.50 524 LEU A CA 1
ATOM 4285 C C . LEU A 1 524 ? -2.190 -29.100 3.813 1.00 91.50 524 LEU A C 1
ATOM 4287 O O . LEU A 1 524 ? -3.358 -28.726 3.892 1.00 91.50 524 LEU A O 1
ATOM 4291 N N . LEU A 1 525 ? -1.189 -28.455 4.432 1.00 92.19 525 LEU A N 1
ATOM 4292 C CA . LEU A 1 525 ? -1.417 -27.224 5.196 1.00 92.19 525 LEU A CA 1
ATOM 4293 C C . LEU A 1 525 ? -1.951 -26.107 4.290 1.00 92.19 525 LEU A C 1
ATOM 4295 O O . LEU A 1 525 ? -2.982 -25.520 4.605 1.00 92.19 525 LEU A O 1
ATOM 4299 N N . ARG A 1 526 ? -1.280 -25.831 3.166 1.00 90.94 526 ARG A N 1
ATOM 4300 C CA . ARG A 1 526 ? -1.675 -24.767 2.229 1.00 90.94 526 ARG A CA 1
ATOM 4301 C C . ARG A 1 526 ? -3.075 -24.989 1.667 1.00 90.94 526 ARG A C 1
ATOM 4303 O O . ARG A 1 526 ? -3.879 -24.063 1.676 1.00 90.94 526 ARG A O 1
ATOM 4310 N N . HIS A 1 527 ? -3.392 -26.222 1.273 1.00 92.56 527 HIS A N 1
ATOM 4311 C CA . HIS A 1 527 ? -4.736 -26.579 0.820 1.00 92.56 527 HIS A CA 1
ATOM 4312 C C . HIS A 1 527 ? -5.780 -26.364 1.923 1.00 92.56 527 HIS A C 1
ATOM 4314 O O . HIS A 1 527 ? -6.819 -25.767 1.671 1.00 92.56 527 HIS A O 1
ATOM 4320 N N . ALA A 1 528 ? -5.502 -26.793 3.160 1.00 92.62 528 ALA A N 1
ATOM 4321 C CA . ALA A 1 528 ? -6.422 -26.608 4.283 1.00 92.62 528 ALA A CA 1
ATOM 4322 C C . ALA A 1 528 ? -6.677 -25.126 4.610 1.00 92.62 528 ALA A C 1
ATOM 4324 O O . ALA A 1 528 ? -7.793 -24.756 4.973 1.00 92.62 528 ALA A O 1
ATOM 4325 N N . LEU A 1 529 ? -5.650 -24.277 4.489 1.00 91.06 529 LEU A N 1
ATOM 4326 C CA . LEU A 1 529 ? -5.783 -22.831 4.673 1.00 91.06 529 LEU A CA 1
ATOM 4327 C C . LEU A 1 529 ? -6.620 -22.194 3.564 1.00 91.06 529 LEU A C 1
ATOM 4329 O O . LEU A 1 529 ? -7.468 -21.363 3.874 1.00 91.06 529 LEU A O 1
ATOM 4333 N N . GLN A 1 530 ? -6.422 -22.616 2.315 1.00 90.31 530 GLN A N 1
ATOM 4334 C CA . GLN A 1 530 ? -7.168 -22.118 1.160 1.00 90.31 530 GLN A CA 1
ATOM 4335 C C . GLN A 1 530 ? -8.639 -22.566 1.185 1.00 90.31 530 GLN A C 1
ATOM 4337 O O . GLN A 1 530 ? -9.544 -21.757 1.004 1.00 90.31 530 GLN A O 1
ATOM 4342 N N . GLU A 1 531 ? -8.903 -23.840 1.481 1.00 92.25 531 GLU A N 1
ATOM 4343 C CA . GLU A 1 531 ? -10.255 -24.415 1.538 1.00 92.25 531 GLU A CA 1
ATOM 4344 C C . GLU A 1 531 ? -11.153 -23.723 2.581 1.00 92.25 531 GLU A C 1
ATOM 4346 O O . GLU A 1 531 ? -12.381 -23.693 2.463 1.00 92.25 531 GLU A O 1
ATOM 4351 N N . HIS A 1 532 ? -10.560 -23.180 3.646 1.00 89.56 532 HIS A N 1
ATOM 4352 C CA . HIS A 1 532 ? -11.284 -22.554 4.754 1.00 89.56 532 HIS A CA 1
ATOM 4353 C C . HIS A 1 532 ? -10.881 -21.096 4.998 1.00 89.56 532 HIS A C 1
ATOM 4355 O O . HIS A 1 532 ? -11.144 -20.564 6.084 1.00 89.56 532 HIS A O 1
ATOM 4361 N N . GLU A 1 533 ? -10.306 -20.442 3.987 1.00 79.44 533 GLU A N 1
ATOM 4362 C CA . GLU A 1 533 ? -9.769 -19.079 4.048 1.00 79.44 533 GLU A CA 1
ATOM 4363 C C . GLU A 1 533 ? -10.786 -18.098 4.646 1.00 79.44 533 GLU A C 1
ATOM 4365 O O . GLU A 1 533 ? -10.538 -17.497 5.694 1.00 79.44 533 GLU A O 1
ATOM 4370 N N . ASP A 1 534 ? -11.993 -18.047 4.081 1.00 70.12 534 ASP A N 1
ATOM 4371 C CA . ASP A 1 534 ? -13.092 -17.197 4.548 1.00 70.12 534 ASP A CA 1
ATOM 4372 C C . ASP A 1 534 ? -13.433 -17.377 6.031 1.00 70.12 534 ASP A C 1
ATOM 4374 O O . ASP A 1 534 ? -13.797 -16.419 6.722 1.00 70.12 534 ASP A O 1
ATOM 4378 N N . ARG A 1 535 ? -13.381 -18.618 6.534 1.00 78.44 535 ARG A N 1
ATOM 4379 C CA . ARG A 1 535 ? -13.721 -18.923 7.931 1.00 78.44 535 ARG A CA 1
ATOM 4380 C C . ARG A 1 535 ? -12.608 -18.466 8.861 1.00 78.44 535 ARG A C 1
ATOM 4382 O O . ARG A 1 535 ? -12.902 -17.863 9.895 1.00 78.44 535 ARG A O 1
ATOM 4389 N N . PHE A 1 536 ? -11.356 -18.706 8.483 1.00 83.94 536 PHE A N 1
ATOM 4390 C CA . PHE A 1 536 ? -10.190 -18.306 9.265 1.00 83.94 536 PHE A CA 1
ATOM 4391 C C . PHE A 1 536 ? -9.951 -16.795 9.256 1.00 83.94 536 PHE A C 1
ATOM 4393 O O . PHE A 1 536 ? -9.535 -16.248 10.284 1.00 83.94 536 PHE A O 1
ATOM 4400 N N . LEU A 1 537 ? -10.245 -16.118 8.142 1.00 64.00 537 LEU A N 1
ATOM 4401 C CA . LEU A 1 537 ? -10.212 -14.661 8.034 1.00 64.00 537 LEU A CA 1
ATOM 4402 C C . LEU A 1 537 ? -11.292 -14.029 8.913 1.00 64.00 537 LEU A C 1
ATOM 4404 O O . LEU A 1 537 ? -10.976 -13.176 9.741 1.00 64.00 537 LEU A O 1
ATOM 4408 N N . ARG A 1 538 ? -12.540 -14.518 8.843 1.00 66.44 538 ARG A N 1
ATOM 4409 C CA . ARG A 1 538 ? -13.640 -14.036 9.702 1.00 66.44 538 ARG A CA 1
ATOM 4410 C C . ARG A 1 538 ? -13.368 -14.228 11.193 1.00 66.44 538 ARG A C 1
ATOM 4412 O O . ARG A 1 538 ? -13.761 -13.388 11.999 1.00 66.44 538 ARG A O 1
ATOM 4419 N N . SER A 1 539 ? -12.697 -15.312 11.587 1.00 66.19 539 SER A N 1
ATOM 4420 C CA . SER A 1 539 ? -12.300 -15.512 12.985 1.00 66.19 539 SER A CA 1
ATOM 4421 C C . SER A 1 539 ? -11.007 -14.786 13.366 1.00 66.19 539 SER A C 1
ATOM 4423 O O . SER A 1 539 ? -10.711 -14.702 14.559 1.00 66.19 539 SER A O 1
ATOM 4425 N N . GLY A 1 540 ? -10.256 -14.258 12.394 1.00 71.75 540 GLY A N 1
ATOM 4426 C CA . GLY A 1 540 ? -8.993 -13.544 12.585 1.00 71.75 540 GLY A CA 1
ATOM 4427 C C . GLY A 1 540 ? -7.807 -14.438 12.971 1.00 71.75 540 GLY A C 1
ATOM 4428 O O . GLY A 1 540 ? -6.842 -13.966 13.564 1.00 71.75 540 GLY A O 1
ATOM 4429 N N . VAL A 1 541 ? -7.872 -15.737 12.666 1.00 83.06 541 VAL A N 1
ATOM 4430 C CA . VAL A 1 541 ? -6.820 -16.718 13.012 1.00 83.06 541 VAL A CA 1
ATOM 4431 C C . VAL A 1 541 ? -5.981 -17.144 11.808 1.00 83.06 541 VAL A C 1
ATOM 4433 O O . VAL A 1 541 ? -4.986 -17.835 11.998 1.00 83.06 541 VAL A O 1
ATOM 4436 N N . TYR A 1 542 ? -6.344 -16.716 10.593 1.00 83.31 542 TYR A N 1
ATOM 4437 C CA . TYR A 1 542 ? -5.647 -17.078 9.352 1.00 83.31 542 TYR A CA 1
ATOM 4438 C C . TYR A 1 542 ? -4.135 -16.825 9.438 1.00 83.31 542 TYR A C 1
ATOM 4440 O O . TYR A 1 542 ? -3.352 -17.757 9.299 1.00 83.31 542 TYR A O 1
ATOM 4448 N N . LEU A 1 543 ? -3.728 -15.604 9.807 1.00 75.75 543 LEU A N 1
ATOM 4449 C CA . LEU A 1 543 ? -2.311 -15.232 9.937 1.00 75.75 543 LEU A CA 1
ATOM 4450 C C . LEU A 1 543 ? -1.567 -16.050 11.006 1.00 75.75 543 LEU A C 1
ATOM 4452 O O . LEU A 1 543 ? -0.365 -16.272 10.894 1.00 75.75 543 LEU A O 1
ATOM 4456 N N . VAL A 1 544 ? -2.259 -16.500 12.059 1.00 83.00 544 VAL A N 1
ATOM 4457 C CA . VAL A 1 544 ? -1.662 -17.366 13.090 1.00 83.00 544 VAL A CA 1
ATOM 4458 C C . VAL A 1 544 ? -1.416 -18.764 12.527 1.00 83.00 544 VAL A C 1
ATOM 4460 O O . VAL A 1 544 ? -0.369 -19.350 12.789 1.00 83.00 544 VAL A O 1
ATOM 4463 N N . LEU A 1 545 ? -2.363 -19.287 11.744 1.00 89.12 545 LEU A N 1
ATOM 4464 C CA . LEU A 1 545 ? -2.262 -20.611 11.136 1.00 89.12 545 LEU A CA 1
ATOM 4465 C C . LEU A 1 545 ? -1.262 -20.649 9.973 1.00 89.12 545 LEU A C 1
ATOM 4467 O O . LEU A 1 545 ? -0.528 -21.622 9.845 1.00 89.12 545 LEU A O 1
ATOM 4471 N N . GLU A 1 546 ? -1.170 -19.588 9.174 1.00 82.81 546 GLU A N 1
ATOM 4472 C CA . GLU A 1 546 ? -0.174 -19.448 8.105 1.00 82.81 546 GLU A CA 1
ATOM 4473 C C . GLU A 1 546 ? 1.259 -19.520 8.662 1.00 82.81 546 GLU A C 1
ATOM 4475 O O . GLU A 1 546 ? 2.129 -20.194 8.115 1.00 82.81 546 GLU A O 1
ATOM 4480 N N . LYS A 1 547 ? 1.505 -18.945 9.847 1.00 83.69 547 LYS A N 1
ATOM 4481 C CA . LYS A 1 547 ? 2.811 -19.046 10.527 1.00 83.69 547 LYS A CA 1
ATOM 4482 C C . LYS A 1 547 ? 3.197 -20.470 10.941 1.00 83.69 547 LYS A C 1
ATOM 4484 O O . LYS A 1 547 ? 4.365 -20.705 11.263 1.00 83.69 547 LYS A O 1
ATOM 4489 N N . LEU A 1 548 ? 2.264 -21.426 10.921 1.00 89.56 548 LEU A N 1
ATOM 4490 C CA . LEU A 1 548 ? 2.562 -22.835 11.181 1.00 89.56 548 LEU A CA 1
ATOM 4491 C C . LEU A 1 548 ? 3.393 -23.469 10.059 1.00 89.56 548 LEU A C 1
ATOM 4493 O O . LEU A 1 548 ? 3.996 -24.511 10.312 1.00 89.56 548 LEU A O 1
ATOM 4497 N N . GLU A 1 549 ? 3.510 -22.846 8.877 1.00 88.31 549 GLU A N 1
ATOM 4498 C CA . GLU A 1 549 ? 4.365 -23.341 7.787 1.00 88.31 549 GLU A CA 1
ATOM 4499 C C . GLU A 1 549 ? 5.793 -23.636 8.267 1.00 88.31 549 GLU A C 1
ATOM 4501 O O . GLU A 1 549 ? 6.324 -24.719 8.020 1.00 88.31 549 GLU A O 1
ATOM 4506 N N . LEU A 1 550 ? 6.395 -22.729 9.046 1.00 85.00 550 LEU A N 1
ATOM 4507 C CA . LEU A 1 550 ? 7.746 -22.924 9.587 1.00 85.00 550 LEU A CA 1
ATOM 4508 C C . LEU A 1 550 ? 7.833 -24.133 10.533 1.00 85.00 550 LEU A C 1
ATOM 4510 O O . LEU A 1 550 ? 8.854 -24.820 10.572 1.00 85.00 550 LEU A O 1
ATOM 4514 N N . GLN A 1 551 ? 6.763 -24.432 11.274 1.00 87.62 551 GLN A N 1
ATOM 4515 C CA . GLN A 1 551 ? 6.709 -25.623 12.125 1.00 87.62 551 GLN A CA 1
ATOM 4516 C C . GLN A 1 551 ? 6.519 -26.903 11.310 1.00 87.62 551 GLN A C 1
ATOM 4518 O O . GLN A 1 551 ? 7.084 -27.941 11.657 1.00 87.62 551 GLN A O 1
ATOM 4523 N N . VAL A 1 552 ? 5.751 -26.850 10.219 1.00 89.81 552 VAL A N 1
ATOM 4524 C CA . VAL A 1 552 ? 5.623 -27.976 9.285 1.00 89.81 552 VAL A CA 1
ATOM 4525 C C . VAL A 1 552 ? 6.979 -28.283 8.653 1.00 89.81 552 VAL A C 1
ATOM 4527 O O . VAL A 1 552 ? 7.406 -29.438 8.685 1.00 89.81 552 VAL A O 1
ATOM 4530 N N . TYR A 1 553 ? 7.712 -27.257 8.208 1.00 88.31 553 TYR A N 1
ATOM 4531 C CA . TYR A 1 553 ? 9.087 -27.402 7.731 1.00 88.31 553 TYR A CA 1
ATOM 4532 C C . TYR A 1 553 ? 10.008 -28.008 8.791 1.00 88.31 553 TYR A C 1
ATOM 4534 O O . TYR A 1 553 ? 10.702 -28.978 8.505 1.00 88.31 553 TYR A O 1
ATOM 4542 N N . GLN A 1 554 ? 9.985 -27.512 10.033 1.00 89.00 554 GLN A N 1
ATOM 4543 C CA . GLN A 1 554 ? 10.775 -28.087 11.129 1.00 89.00 554 GLN A CA 1
ATOM 4544 C C . GLN A 1 554 ? 10.505 -29.594 11.298 1.00 89.00 554 GLN A C 1
ATOM 4546 O O . GLN A 1 554 ? 11.433 -30.390 11.464 1.00 89.00 554 GLN A O 1
ATOM 4551 N N . ARG A 1 555 ? 9.235 -30.010 11.247 1.00 88.94 555 ARG A N 1
ATOM 4552 C CA . ARG A 1 555 ? 8.840 -31.418 11.398 1.00 88.94 555 ARG A CA 1
ATOM 4553 C C . ARG A 1 555 ? 9.246 -32.268 10.203 1.00 88.94 555 ARG A C 1
ATOM 4555 O O . ARG A 1 555 ? 9.688 -33.400 10.406 1.00 88.94 555 ARG A O 1
ATOM 4562 N N . LEU A 1 556 ? 9.149 -31.725 8.993 1.00 89.62 556 LEU A N 1
ATOM 4563 C CA . LEU A 1 556 ? 9.676 -32.357 7.790 1.00 89.62 556 LEU A CA 1
ATOM 4564 C C . LEU A 1 556 ? 11.192 -32.570 7.909 1.00 89.62 556 LEU A C 1
ATOM 4566 O O . LEU A 1 556 ? 11.662 -33.693 7.741 1.00 89.62 556 LEU A O 1
ATOM 4570 N N . MET A 1 557 ? 11.946 -31.545 8.320 1.00 89.19 557 MET A N 1
ATOM 4571 C CA . MET A 1 557 ? 13.396 -31.653 8.532 1.00 89.19 557 MET A CA 1
ATOM 4572 C C . MET A 1 557 ? 13.747 -32.682 9.603 1.00 89.19 557 MET A C 1
ATOM 4574 O O . MET A 1 557 ? 14.687 -33.457 9.435 1.00 89.19 557 MET A O 1
ATOM 4578 N N . LYS A 1 558 ? 12.961 -32.759 10.682 1.00 88.94 558 LYS A N 1
ATOM 4579 C CA . LYS A 1 558 ? 13.135 -33.789 11.710 1.00 88.94 558 LYS A CA 1
ATOM 4580 C C . LYS A 1 558 ? 12.936 -35.198 11.150 1.00 88.94 558 LYS A C 1
ATOM 4582 O O . LYS A 1 558 ? 13.688 -36.097 11.518 1.00 88.94 558 LYS A O 1
ATOM 4587 N N . LYS A 1 559 ? 11.962 -35.405 10.257 1.00 88.44 559 LYS A N 1
ATOM 4588 C CA . LYS A 1 559 ? 11.763 -36.697 9.579 1.00 88.44 559 LYS A CA 1
ATOM 4589 C C . LYS A 1 559 ? 12.925 -37.034 8.651 1.00 88.44 559 LYS A C 1
ATOM 4591 O O . LYS A 1 559 ? 13.445 -38.141 8.742 1.00 88.44 559 LYS A O 1
ATOM 4596 N N . ILE A 1 560 ? 13.369 -36.079 7.832 1.00 88.44 560 ILE A N 1
ATOM 4597 C CA . ILE A 1 560 ? 14.532 -36.244 6.946 1.00 88.44 560 ILE A CA 1
ATOM 4598 C C . ILE A 1 560 ? 15.772 -36.619 7.768 1.00 88.44 560 ILE A C 1
ATOM 4600 O O . ILE A 1 560 ? 16.460 -37.582 7.442 1.00 88.44 560 ILE A O 1
ATOM 4604 N N . TYR A 1 561 ? 16.009 -35.929 8.887 1.00 88.25 561 TYR A N 1
ATOM 4605 C CA . TYR A 1 561 ? 17.095 -36.245 9.813 1.00 88.25 561 TYR A CA 1
ATOM 4606 C C . TYR A 1 561 ? 16.999 -37.668 10.380 1.00 88.25 561 TYR A C 1
ATOM 4608 O O . TYR A 1 561 ? 18.003 -38.373 10.420 1.00 88.25 561 TYR A O 1
ATOM 4616 N N . ILE A 1 562 ? 15.812 -38.112 10.811 1.00 87.19 562 ILE A N 1
ATOM 4617 C CA . ILE A 1 562 ? 15.619 -39.473 11.340 1.00 87.19 562 ILE A CA 1
ATOM 4618 C C . ILE A 1 562 ? 15.910 -40.518 10.257 1.00 87.19 562 ILE A C 1
ATOM 4620 O O . ILE A 1 562 ? 16.624 -41.479 10.528 1.00 87.19 562 ILE A O 1
ATOM 4624 N N . ILE A 1 563 ? 15.418 -40.312 9.034 1.00 86.44 563 ILE A N 1
ATOM 4625 C CA . ILE A 1 563 ? 15.663 -41.216 7.898 1.00 86.44 563 ILE A CA 1
ATOM 4626 C C . ILE A 1 563 ? 17.161 -41.273 7.566 1.00 86.44 563 ILE A C 1
ATOM 4628 O O . ILE A 1 563 ? 17.724 -42.360 7.413 1.00 86.44 563 ILE A O 1
ATOM 4632 N N . GLN A 1 564 ? 17.833 -40.119 7.533 1.00 84.94 564 GLN A N 1
ATOM 4633 C CA . GLN A 1 564 ? 19.278 -40.054 7.324 1.00 84.94 564 GLN A CA 1
ATOM 4634 C C . GLN A 1 564 ? 20.035 -40.770 8.446 1.00 84.94 564 GLN A C 1
ATOM 4636 O O . GLN A 1 564 ? 20.981 -41.497 8.170 1.00 84.94 564 GLN A O 1
ATOM 4641 N N . LYS A 1 565 ? 19.610 -40.604 9.703 1.00 85.38 565 LYS A N 1
ATOM 4642 C CA . LYS A 1 565 ? 20.228 -41.252 10.864 1.00 85.38 565 LYS A CA 1
ATOM 4643 C C . LYS A 1 565 ? 20.102 -42.774 10.828 1.00 85.38 565 LYS A C 1
ATOM 4645 O O . LYS A 1 565 ? 21.015 -43.449 11.290 1.00 85.38 565 LYS A O 1
ATOM 4650 N N . LEU A 1 566 ? 18.999 -43.300 10.294 1.00 85.44 566 LEU A N 1
ATOM 4651 C CA . LEU A 1 566 ? 18.818 -44.738 10.074 1.00 85.44 566 LEU A CA 1
ATOM 4652 C C . LEU A 1 566 ? 19.712 -45.265 8.942 1.00 85.44 566 LEU A C 1
ATOM 4654 O O . LEU A 1 566 ? 20.141 -46.410 9.002 1.00 85.44 566 LEU A O 1
ATOM 4658 N N . SER A 1 567 ? 20.004 -44.432 7.938 1.00 84.31 567 SER A N 1
ATOM 4659 C CA . SER A 1 567 ? 20.790 -44.821 6.757 1.00 84.31 567 SER A CA 1
ATOM 4660 C C . SER A 1 567 ? 22.308 -44.688 6.963 1.00 84.31 567 SER A C 1
ATOM 4662 O O . SER A 1 567 ? 23.063 -45.568 6.567 1.00 84.31 567 SER A O 1
ATOM 4664 N N . ASP A 1 568 ? 22.771 -43.594 7.579 1.00 83.69 568 ASP A N 1
ATOM 4665 C CA . ASP A 1 568 ? 24.182 -43.323 7.899 1.00 83.69 568 ASP A CA 1
ATOM 4666 C C . ASP A 1 568 ? 24.275 -42.593 9.259 1.00 83.69 568 ASP A C 1
ATOM 4668 O O . ASP A 1 568 ? 24.186 -41.357 9.324 1.00 83.69 568 ASP A O 1
ATOM 4672 N N . PRO A 1 569 ? 24.455 -43.333 10.371 1.00 80.25 569 PRO A N 1
ATOM 4673 C CA . PRO A 1 569 ? 24.540 -42.752 11.709 1.00 80.25 569 PRO A CA 1
ATOM 4674 C C . PRO A 1 569 ? 25.724 -41.792 11.893 1.00 80.25 569 PRO A C 1
ATOM 4676 O O . PRO A 1 569 ? 25.609 -40.815 12.638 1.00 80.25 569 PRO A O 1
ATOM 4679 N N . ALA A 1 570 ? 26.851 -42.036 11.212 1.00 77.12 570 ALA A N 1
ATOM 4680 C CA . ALA A 1 570 ? 28.071 -41.243 11.361 1.00 77.12 570 ALA A CA 1
ATOM 4681 C C . ALA A 1 570 ? 27.906 -39.839 10.758 1.00 77.12 570 ALA A C 1
ATOM 4683 O O . ALA A 1 570 ? 28.358 -38.847 11.339 1.00 77.12 570 ALA A O 1
ATOM 4684 N N . ARG A 1 571 ? 27.186 -39.732 9.633 1.00 79.12 571 ARG A N 1
ATOM 4685 C CA . ARG A 1 571 ? 26.891 -38.457 8.952 1.00 79.12 571 ARG A CA 1
ATOM 4686 C C . ARG A 1 571 ? 25.486 -37.917 9.198 1.00 79.12 571 ARG A C 1
ATOM 4688 O O . ARG A 1 571 ? 25.124 -36.906 8.611 1.00 79.12 571 ARG A O 1
ATOM 4695 N N . ALA A 1 572 ? 24.726 -38.490 10.129 1.00 77.69 572 ALA A N 1
ATOM 4696 C CA . ALA A 1 572 ? 23.371 -38.040 10.463 1.00 77.69 572 ALA A CA 1
ATOM 4697 C C . ALA A 1 572 ? 23.269 -36.534 10.781 1.00 77.69 572 ALA A C 1
ATOM 4699 O O . ALA A 1 572 ? 22.259 -35.895 10.506 1.00 77.69 572 ALA A O 1
ATOM 4700 N N . HIS A 1 573 ? 24.323 -35.958 11.365 1.00 82.19 573 HIS A N 1
ATOM 4701 C CA . HIS A 1 573 ? 24.404 -34.541 11.717 1.00 82.19 573 HIS A CA 1
ATOM 4702 C C . HIS A 1 573 ? 24.672 -33.613 10.517 1.00 82.19 573 HIS A C 1
ATOM 4704 O O . HIS A 1 573 ? 24.635 -32.401 10.687 1.00 82.19 573 HIS A O 1
ATOM 4710 N N . GLN A 1 574 ? 24.939 -34.145 9.323 1.00 87.12 574 GLN A N 1
ATOM 4711 C CA . GLN A 1 574 ? 25.243 -33.389 8.107 1.00 87.12 574 GLN A CA 1
ATOM 4712 C C . GLN A 1 574 ? 24.209 -33.709 7.023 1.00 87.12 574 GLN A C 1
ATOM 4714 O O . GLN A 1 574 ? 24.239 -34.777 6.415 1.00 87.12 574 GLN A O 1
ATOM 4719 N N . LEU A 1 575 ? 23.298 -32.774 6.757 1.00 88.69 575 LEU A N 1
ATOM 4720 C CA . LEU A 1 575 ? 22.265 -32.915 5.730 1.00 88.69 575 LEU A CA 1
ATOM 4721 C C . LEU A 1 575 ? 22.614 -32.073 4.503 1.00 88.69 575 LEU A C 1
ATOM 4723 O O . LEU A 1 575 ? 22.658 -30.848 4.578 1.00 88.69 575 LEU A O 1
ATOM 4727 N N . LYS A 1 576 ? 22.843 -32.721 3.357 1.00 89.44 576 LYS A N 1
ATOM 4728 C CA . LYS A 1 576 ? 23.030 -32.016 2.079 1.00 89.44 576 LYS A CA 1
ATOM 4729 C C . LYS A 1 576 ? 21.727 -31.335 1.653 1.00 89.44 576 LYS A C 1
ATOM 4731 O O . LYS A 1 576 ? 20.670 -31.967 1.707 1.00 89.44 576 LYS A O 1
ATOM 4736 N N . LEU A 1 577 ? 21.808 -30.100 1.153 1.00 88.31 577 LEU A N 1
ATOM 4737 C CA . LEU A 1 577 ? 20.635 -29.363 0.658 1.00 88.31 577 LEU A CA 1
ATOM 4738 C C . LEU A 1 577 ? 19.912 -30.113 -0.473 1.00 88.31 577 LEU A C 1
ATOM 4740 O O . LEU A 1 577 ? 18.689 -30.104 -0.525 1.00 88.31 577 LEU A O 1
ATOM 4744 N N . GLU A 1 578 ? 20.639 -30.856 -1.311 1.00 87.50 578 GLU A N 1
ATOM 4745 C CA . GLU A 1 578 ? 20.057 -31.697 -2.369 1.00 87.50 578 GLU A CA 1
ATOM 4746 C C . GLU A 1 578 ? 19.119 -32.789 -1.840 1.00 87.50 578 GLU A C 1
ATOM 4748 O O . GLU A 1 578 ? 18.121 -33.112 -2.480 1.00 87.50 578 GLU A O 1
ATOM 4753 N N . VAL A 1 579 ? 19.423 -33.373 -0.676 1.00 88.19 579 VAL A N 1
ATOM 4754 C CA . VAL A 1 579 ? 18.567 -34.398 -0.055 1.00 88.19 579 VAL A CA 1
ATOM 4755 C C . VAL A 1 579 ? 17.268 -33.758 0.426 1.00 88.19 579 VAL A C 1
ATOM 4757 O O . VAL A 1 579 ? 16.193 -34.330 0.252 1.00 88.19 579 VAL A O 1
ATOM 4760 N N . ILE A 1 580 ? 17.362 -32.544 0.969 1.00 88.50 580 ILE A N 1
ATOM 4761 C CA . ILE A 1 580 ? 16.206 -31.760 1.402 1.00 88.50 580 ILE A CA 1
ATOM 4762 C C . ILE A 1 580 ? 15.350 -31.359 0.192 1.00 88.50 580 ILE A C 1
ATOM 4764 O O . ILE A 1 580 ? 14.141 -31.577 0.209 1.00 88.50 580 ILE A O 1
ATOM 4768 N N . ALA A 1 581 ? 15.969 -30.862 -0.882 1.00 87.75 581 ALA A N 1
ATOM 4769 C CA . ALA A 1 581 ? 15.286 -30.511 -2.127 1.00 87.75 581 ALA A CA 1
ATOM 4770 C C . ALA A 1 581 ? 14.571 -31.722 -2.752 1.00 87.75 581 ALA A C 1
ATOM 4772 O O . ALA A 1 581 ? 13.413 -31.623 -3.149 1.00 87.75 581 ALA A O 1
ATOM 4773 N N . LYS A 1 582 ? 15.209 -32.903 -2.772 1.00 86.75 582 LYS A N 1
ATOM 4774 C CA . LYS A 1 582 ? 14.573 -34.149 -3.239 1.00 86.75 582 LYS A CA 1
ATOM 4775 C C . LYS A 1 582 ? 13.363 -34.537 -2.389 1.00 86.75 582 LYS A C 1
ATOM 4777 O O . LYS A 1 582 ? 12.335 -34.916 -2.945 1.00 86.75 582 LYS A O 1
ATOM 4782 N N . ALA A 1 583 ? 13.467 -34.422 -1.065 1.00 85.56 583 ALA A N 1
ATOM 4783 C CA . ALA A 1 583 ? 12.357 -34.712 -0.161 1.00 85.56 583 ALA A CA 1
ATOM 4784 C C . ALA A 1 583 ? 11.180 -33.738 -0.353 1.00 85.56 583 ALA A C 1
ATOM 4786 O O . ALA A 1 583 ? 10.027 -34.158 -0.307 1.00 85.56 583 ALA A O 1
ATOM 4787 N N . LEU A 1 584 ? 11.461 -32.458 -0.609 1.00 85.31 584 LEU A N 1
ATOM 4788 C CA . LEU A 1 584 ? 10.445 -31.454 -0.940 1.00 85.31 584 LEU A CA 1
ATOM 4789 C C . LEU A 1 584 ? 9.793 -31.733 -2.299 1.00 85.31 584 LEU A C 1
ATOM 4791 O O . LEU A 1 584 ? 8.569 -31.698 -2.404 1.00 85.31 584 LEU A O 1
ATOM 4795 N N . ARG A 1 585 ? 10.579 -32.129 -3.305 1.00 86.12 585 ARG A N 1
ATOM 4796 C CA . ARG A 1 585 ? 10.063 -32.513 -4.624 1.00 86.12 585 ARG A CA 1
ATOM 4797 C C . ARG A 1 585 ? 9.142 -33.736 -4.564 1.00 86.12 585 ARG A C 1
ATOM 4799 O O . ARG A 1 585 ? 8.154 -33.778 -5.286 1.00 86.12 585 ARG A O 1
ATOM 4806 N N . TRP A 1 586 ? 9.409 -34.702 -3.679 1.00 84.00 586 TRP A N 1
ATOM 4807 C CA . TRP A 1 586 ? 8.486 -35.819 -3.410 1.00 84.00 586 TRP A CA 1
ATOM 4808 C C . TRP A 1 586 ? 7.149 -35.384 -2.801 1.00 84.00 586 TRP A C 1
ATOM 4810 O O . TRP A 1 586 ? 6.163 -36.102 -2.933 1.00 84.00 586 TRP A O 1
ATOM 4820 N N . LEU A 1 587 ? 7.099 -34.215 -2.163 1.00 79.88 587 LEU A N 1
ATOM 4821 C CA . LEU A 1 587 ? 5.864 -33.585 -1.693 1.00 79.88 587 LEU A CA 1
ATOM 4822 C C . LEU A 1 587 ? 5.248 -32.645 -2.746 1.00 79.88 587 LEU A C 1
ATOM 4824 O O . LEU A 1 587 ? 4.364 -31.857 -2.412 1.00 79.88 587 LEU A O 1
ATOM 4828 N N . GLU A 1 588 ? 5.715 -32.720 -3.999 1.00 81.00 588 GLU A N 1
ATOM 4829 C CA . GLU A 1 588 ? 5.350 -31.824 -5.106 1.00 81.00 588 GLU A CA 1
ATOM 4830 C C . GLU A 1 588 ? 5.653 -30.343 -4.817 1.00 81.00 588 GLU A C 1
ATOM 4832 O O . GLU A 1 588 ? 4.966 -29.441 -5.293 1.00 81.00 588 GLU A O 1
ATOM 4837 N N . ILE A 1 589 ? 6.696 -30.081 -4.025 1.00 80.19 589 ILE A N 1
ATOM 4838 C CA . ILE A 1 589 ? 7.204 -28.735 -3.754 1.00 80.19 589 ILE A CA 1
ATOM 4839 C C . ILE A 1 589 ? 8.530 -28.599 -4.492 1.00 80.19 589 ILE A C 1
ATOM 4841 O O . ILE A 1 589 ? 9.560 -29.089 -4.025 1.00 80.19 589 ILE A O 1
ATOM 4845 N N . ASP A 1 590 ? 8.496 -27.981 -5.671 1.00 81.50 590 ASP A N 1
ATOM 4846 C CA . ASP A 1 590 ? 9.717 -27.716 -6.426 1.00 81.50 590 ASP A CA 1
ATOM 4847 C C . ASP A 1 590 ? 10.386 -26.466 -5.857 1.00 81.50 590 ASP A C 1
ATOM 4849 O O . ASP A 1 590 ? 9.798 -25.386 -5.847 1.00 81.50 590 ASP A O 1
ATOM 4853 N N . MET A 1 591 ? 11.581 -26.659 -5.307 1.00 83.25 591 MET A N 1
ATOM 4854 C CA . MET A 1 591 ? 12.415 -25.600 -4.757 1.00 83.25 591 MET A CA 1
ATOM 4855 C C . MET A 1 591 ? 13.829 -25.775 -5.282 1.00 83.25 591 MET A C 1
ATOM 4857 O O . MET A 1 591 ? 14.363 -26.893 -5.264 1.00 83.25 591 MET A O 1
ATOM 4861 N N . ASP A 1 592 ? 14.447 -24.684 -5.717 1.00 83.62 592 ASP A N 1
ATOM 4862 C CA . ASP A 1 592 ? 15.866 -24.716 -6.048 1.00 83.62 592 ASP A CA 1
ATOM 4863 C C . ASP A 1 592 ? 16.736 -24.765 -4.774 1.00 83.62 592 ASP A C 1
ATOM 4865 O O . ASP A 1 592 ? 16.264 -24.648 -3.638 1.00 83.62 592 ASP A O 1
ATOM 4869 N N . LEU A 1 593 ? 18.038 -25.006 -4.945 1.00 84.12 593 LEU A N 1
ATOM 4870 C CA . LEU A 1 593 ? 18.946 -25.135 -3.804 1.00 84.12 593 LEU A CA 1
ATOM 4871 C C . LEU A 1 593 ? 19.074 -23.836 -2.998 1.00 84.12 593 LEU A C 1
ATOM 4873 O O . LEU A 1 593 ? 19.293 -23.927 -1.791 1.00 84.12 593 LEU A O 1
ATOM 4877 N N . ASP A 1 594 ? 18.923 -22.673 -3.630 1.00 75.25 594 ASP A N 1
ATOM 4878 C CA . ASP A 1 594 ? 19.068 -21.366 -2.989 1.00 75.25 594 ASP A CA 1
ATOM 4879 C C . ASP A 1 594 ? 17.813 -21.038 -2.157 1.00 75.25 594 ASP A C 1
ATOM 4881 O O . ASP A 1 594 ? 17.896 -20.495 -1.051 1.00 75.25 594 ASP A O 1
ATOM 4885 N N . GLU A 1 595 ? 16.634 -21.450 -2.621 1.00 78.62 595 GLU A N 1
ATOM 4886 C CA . GLU A 1 595 ? 15.392 -21.360 -1.860 1.00 78.62 595 GLU A CA 1
ATOM 4887 C C . GLU A 1 595 ? 15.395 -22.307 -0.649 1.00 78.62 595 GLU A C 1
ATOM 4889 O O . GLU A 1 595 ? 14.998 -21.911 0.453 1.00 78.62 595 GLU A O 1
ATOM 4894 N N . VAL A 1 596 ? 15.885 -23.544 -0.811 1.00 85.25 596 VAL A N 1
ATOM 4895 C CA . VAL A 1 596 ? 16.068 -24.478 0.316 1.00 85.25 596 VAL A CA 1
ATOM 4896 C C . VAL A 1 596 ? 17.075 -23.910 1.316 1.00 85.25 596 VAL A C 1
ATOM 4898 O O . VAL A 1 596 ? 16.851 -23.972 2.528 1.00 85.25 596 VAL A O 1
ATOM 4901 N N . GLU A 1 597 ? 18.158 -23.307 0.829 1.00 83.06 597 GLU A N 1
ATOM 4902 C CA . GLU A 1 597 ? 19.149 -22.615 1.650 1.00 83.06 597 GLU A CA 1
ATOM 4903 C C . GLU A 1 597 ? 18.516 -21.490 2.486 1.00 83.06 597 GLU A C 1
ATOM 4905 O O . GLU A 1 597 ? 18.740 -21.397 3.701 1.00 83.06 597 GLU A O 1
ATOM 4910 N N . CYS A 1 598 ? 17.662 -20.679 1.859 1.00 79.06 598 CYS A N 1
ATOM 4911 C CA . CYS A 1 598 ? 16.923 -19.601 2.506 1.00 79.06 598 CYS A CA 1
ATOM 4912 C C . CYS A 1 598 ? 16.007 -20.130 3.620 1.00 79.06 598 CYS A C 1
ATOM 4914 O O . CYS A 1 598 ? 16.064 -19.644 4.754 1.00 79.06 598 CYS A O 1
ATOM 4916 N N . ILE A 1 599 ? 15.221 -21.178 3.348 1.00 83.12 599 ILE A N 1
ATOM 4917 C CA . ILE A 1 599 ? 14.345 -21.792 4.357 1.00 83.12 599 ILE A CA 1
ATOM 4918 C C . ILE A 1 599 ? 15.155 -22.336 5.531 1.00 83.12 599 ILE A C 1
ATOM 4920 O O . ILE A 1 599 ? 14.814 -22.071 6.685 1.00 83.12 599 ILE A O 1
ATOM 4924 N N . MET A 1 600 ? 16.244 -23.059 5.269 1.00 85.50 600 MET A N 1
ATOM 4925 C CA . MET A 1 600 ? 17.085 -23.604 6.336 1.00 85.50 600 MET A CA 1
ATOM 4926 C C . MET A 1 600 ? 17.714 -22.500 7.186 1.00 85.50 600 MET A C 1
ATOM 4928 O O . MET A 1 600 ? 17.742 -22.610 8.414 1.00 85.50 600 MET A O 1
ATOM 4932 N N . THR A 1 601 ? 18.134 -21.403 6.558 1.00 79.25 601 THR A N 1
ATOM 4933 C CA . THR A 1 601 ? 18.637 -20.216 7.257 1.00 79.25 601 THR A CA 1
ATOM 4934 C C . THR A 1 601 ? 17.560 -19.598 8.151 1.00 79.25 601 THR A C 1
ATOM 4936 O O . THR A 1 601 ? 17.834 -19.278 9.308 1.00 79.25 601 THR A O 1
ATOM 4939 N N . ILE A 1 602 ? 16.316 -19.494 7.669 1.00 73.88 602 ILE A N 1
ATOM 4940 C CA . ILE A 1 602 ? 15.177 -18.998 8.457 1.00 73.88 602 ILE A CA 1
ATOM 4941 C C . ILE A 1 602 ? 14.895 -19.915 9.654 1.00 73.88 602 ILE A C 1
ATOM 4943 O O . ILE A 1 602 ? 14.708 -19.421 10.768 1.00 73.88 602 ILE A O 1
ATOM 4947 N N . LEU A 1 603 ? 14.885 -21.237 9.459 1.00 81.19 603 LEU A N 1
ATOM 4948 C CA . LEU A 1 603 ? 14.645 -22.207 10.533 1.00 81.19 603 LEU A CA 1
ATOM 4949 C C . LEU A 1 603 ? 15.724 -22.146 11.623 1.00 81.19 603 LEU A C 1
ATOM 4951 O O . LEU A 1 603 ? 15.389 -22.229 12.809 1.00 81.19 603 LEU A O 1
ATOM 4955 N N . ILE A 1 604 ? 16.992 -21.972 11.235 1.00 80.94 604 ILE A N 1
ATOM 4956 C CA . ILE A 1 604 ? 18.116 -21.806 12.167 1.00 80.94 604 ILE A CA 1
ATOM 4957 C C . ILE A 1 604 ? 18.005 -20.474 12.910 1.00 80.94 604 ILE A C 1
ATOM 4959 O O . ILE A 1 604 ? 18.028 -20.450 14.139 1.00 80.94 604 ILE A O 1
ATOM 4963 N N . TYR A 1 605 ? 17.797 -19.370 12.188 1.00 74.88 605 TYR A N 1
ATOM 4964 C CA . TYR A 1 605 ? 17.642 -18.036 12.775 1.00 74.88 605 TYR A CA 1
ATOM 4965 C C . TYR A 1 605 ? 16.482 -17.966 13.781 1.00 74.88 605 TYR A C 1
ATOM 4967 O O . TYR A 1 605 ? 16.579 -17.311 14.818 1.00 74.88 605 TYR A O 1
ATOM 4975 N N . LYS A 1 606 ? 15.380 -18.674 13.505 1.00 72.50 606 LYS A N 1
ATOM 4976 C CA . LYS A 1 606 ? 14.210 -18.770 14.391 1.00 72.50 606 LYS A CA 1
ATOM 4977 C C . LYS A 1 606 ? 14.374 -19.791 15.524 1.00 72.50 606 LYS A C 1
ATOM 4979 O O . LYS A 1 606 ? 13.412 -20.013 16.255 1.00 72.50 606 LYS A O 1
ATOM 4984 N N . ASN A 1 607 ? 15.551 -20.403 15.682 1.00 81.56 607 ASN A N 1
ATOM 4985 C CA . ASN A 1 607 ? 15.833 -21.460 16.661 1.00 81.56 607 ASN A CA 1
ATOM 4986 C C . ASN A 1 607 ? 14.887 -22.673 16.569 1.00 81.56 607 ASN A C 1
ATOM 4988 O O . ASN A 1 607 ? 14.725 -23.408 17.540 1.00 81.56 607 ASN A O 1
ATOM 4992 N N . LEU A 1 608 ? 14.265 -22.912 15.410 1.00 80.81 608 LEU A N 1
ATOM 4993 C CA . LEU A 1 608 ? 13.465 -24.119 15.170 1.00 80.81 608 LEU A CA 1
ATOM 4994 C C . LEU A 1 608 ? 14.365 -25.316 14.847 1.00 80.81 608 LEU A C 1
ATOM 4996 O O . LEU A 1 608 ? 14.017 -26.460 15.137 1.00 80.81 608 LEU A O 1
ATOM 5000 N N . VAL A 1 609 ? 15.541 -25.053 14.281 1.00 87.12 609 VAL A N 1
ATOM 5001 C CA . VAL A 1 609 ? 16.584 -26.044 14.015 1.00 87.12 609 VAL A CA 1
ATOM 5002 C C . VAL A 1 609 ? 17.888 -25.526 14.612 1.00 87.12 609 VAL A C 1
ATOM 5004 O O . VAL A 1 609 ? 18.296 -24.410 14.315 1.00 87.12 609 VAL A O 1
ATOM 5007 N N . LYS A 1 610 ? 18.557 -26.313 15.457 1.00 86.75 610 LYS A N 1
ATOM 5008 C CA . LYS A 1 610 ? 19.877 -25.950 15.989 1.00 86.75 610 LYS A CA 1
ATOM 5009 C C . LYS A 1 610 ? 20.959 -26.495 15.073 1.00 86.75 610 LYS A C 1
ATOM 5011 O O . LYS A 1 610 ? 21.054 -27.706 14.878 1.00 86.75 610 LYS A O 1
ATOM 5016 N N . GLY A 1 611 ? 21.792 -25.608 14.553 1.00 87.19 611 GLY A N 1
ATOM 5017 C CA . GLY A 1 611 ? 22.862 -25.953 13.632 1.00 87.19 611 GLY A CA 1
ATOM 5018 C C . GLY A 1 611 ? 23.407 -24.721 12.928 1.00 87.19 611 GLY A C 1
ATOM 5019 O O . GLY A 1 611 ? 23.051 -23.596 13.268 1.00 87.19 611 GLY A O 1
ATOM 5020 N N . TYR A 1 612 ? 24.252 -24.944 11.934 1.00 85.56 612 TYR A N 1
ATOM 5021 C CA . TYR A 1 612 ? 24.708 -23.906 11.021 1.00 85.56 612 TYR A CA 1
ATOM 5022 C C . TYR A 1 612 ? 24.694 -24.430 9.589 1.00 85.56 612 TYR A C 1
ATOM 5024 O O . TYR A 1 612 ? 24.710 -25.637 9.338 1.00 85.56 612 TYR A O 1
ATOM 5032 N N . LEU A 1 613 ? 24.657 -23.503 8.644 1.00 85.81 613 LEU A N 1
ATOM 5033 C CA . LEU A 1 613 ? 24.701 -23.805 7.228 1.00 85.81 613 LEU A CA 1
ATOM 5034 C C . LEU A 1 613 ? 26.135 -23.613 6.716 1.00 85.81 613 LEU A C 1
ATOM 5036 O O . LEU A 1 613 ? 26.712 -22.534 6.825 1.00 85.81 613 LEU A O 1
ATOM 5040 N N . ALA A 1 614 ? 26.723 -24.667 6.160 1.00 85.62 614 ALA A N 1
ATOM 5041 C CA . ALA A 1 614 ? 28.021 -24.615 5.507 1.00 85.62 614 ALA A CA 1
ATOM 5042 C C . ALA A 1 614 ? 27.830 -24.261 4.023 1.00 85.62 614 ALA A C 1
ATOM 5044 O O . ALA A 1 614 ? 27.733 -25.142 3.168 1.00 85.62 614 ALA A O 1
ATOM 5045 N N . HIS A 1 615 ? 27.775 -22.959 3.721 1.00 76.31 615 HIS A N 1
ATOM 5046 C CA . HIS A 1 615 ? 27.467 -22.430 2.382 1.00 76.31 615 HIS A CA 1
ATOM 5047 C C . HIS A 1 615 ? 28.339 -23.032 1.266 1.00 76.31 615 HIS A C 1
ATOM 5049 O O . HIS A 1 615 ? 27.828 -23.462 0.237 1.00 76.31 615 HIS A O 1
ATOM 5055 N N . LYS A 1 616 ? 29.659 -23.150 1.485 1.00 75.94 616 LYS A N 1
ATOM 5056 C CA . LYS A 1 616 ? 30.598 -23.685 0.477 1.00 75.94 616 LYS A CA 1
ATOM 5057 C C . LYS A 1 616 ? 30.340 -25.149 0.114 1.00 75.94 616 LYS A C 1
ATOM 5059 O O . LYS A 1 616 ? 30.607 -25.544 -1.014 1.00 75.94 616 LYS A O 1
ATOM 5064 N N . SER A 1 617 ? 29.860 -25.953 1.060 1.00 80.25 617 SER A N 1
ATOM 5065 C CA . SER A 1 617 ? 29.605 -27.381 0.854 1.00 80.25 617 SER A CA 1
ATOM 5066 C C . SER A 1 617 ? 28.125 -27.704 0.633 1.00 80.25 617 SER A C 1
ATOM 5068 O O . SER A 1 617 ? 27.806 -28.863 0.377 1.00 80.25 617 SER A O 1
ATOM 5070 N N . LYS A 1 618 ? 27.227 -26.708 0.710 1.00 87.38 618 LYS A N 1
ATOM 5071 C CA . LYS A 1 618 ? 25.764 -26.873 0.628 1.00 87.38 618 LYS A CA 1
ATOM 5072 C C . LYS A 1 618 ? 25.245 -27.945 1.595 1.00 87.38 618 LYS A C 1
ATOM 5074 O O . LYS A 1 618 ? 24.452 -28.821 1.236 1.00 87.38 618 LYS A O 1
ATOM 5079 N N . VAL A 1 619 ? 25.718 -27.883 2.840 1.00 88.94 619 VAL A N 1
ATOM 5080 C CA . VAL A 1 619 ? 25.343 -28.809 3.919 1.00 88.94 619 VAL A CA 1
ATOM 5081 C C . VAL A 1 619 ? 24.811 -28.039 5.119 1.00 88.94 619 VAL A C 1
ATOM 5083 O O . VAL A 1 619 ? 25.427 -27.083 5.580 1.00 88.94 619 VAL A O 1
ATOM 5086 N N . VAL A 1 620 ? 23.697 -28.501 5.677 1.00 90.12 620 VAL A N 1
ATOM 5087 C CA . VAL A 1 620 ? 23.220 -28.101 7.002 1.00 90.12 620 VAL A CA 1
ATOM 5088 C C . VAL A 1 620 ? 23.866 -29.015 8.034 1.00 90.12 620 VAL A C 1
ATOM 5090 O O . VAL A 1 620 ? 23.642 -30.228 8.030 1.00 90.12 620 VAL A O 1
ATOM 5093 N N . VAL A 1 621 ? 24.652 -28.435 8.934 1.00 89.44 621 VAL A N 1
ATOM 5094 C CA . VAL A 1 621 ? 25.269 -29.147 10.051 1.00 89.44 621 VAL A CA 1
ATOM 5095 C C . VAL A 1 621 ? 24.409 -28.939 11.291 1.00 89.44 621 VAL A C 1
ATOM 5097 O O . VAL A 1 621 ? 24.362 -27.852 11.862 1.00 89.44 621 VAL A O 1
ATOM 5100 N N . LEU A 1 622 ? 23.704 -29.989 11.697 1.00 89.69 622 LEU A N 1
ATOM 5101 C CA . LEU A 1 622 ? 22.827 -30.007 12.860 1.00 89.69 622 LEU A CA 1
ATOM 5102 C C . LEU A 1 622 ? 23.618 -30.180 14.162 1.00 89.69 622 LEU A C 1
ATOM 5104 O O . LEU A 1 622 ? 24.635 -30.874 14.220 1.00 89.69 622 LEU A O 1
ATOM 5108 N N . SER A 1 623 ? 23.107 -29.585 15.238 1.00 85.81 623 SER A N 1
ATOM 5109 C CA . SER A 1 623 ? 23.634 -29.767 16.589 1.00 85.81 623 SER A CA 1
ATOM 5110 C C . SER A 1 623 ? 23.575 -31.237 17.007 1.00 85.81 623 SER A C 1
ATOM 5112 O O . SER A 1 623 ? 22.565 -31.916 16.823 1.00 85.81 623 SER A O 1
ATOM 5114 N N . LYS A 1 624 ? 24.646 -31.721 17.646 1.00 78.88 624 LYS A N 1
ATOM 5115 C CA . LYS A 1 624 ? 24.682 -33.068 18.239 1.00 78.88 624 LYS A CA 1
ATOM 5116 C C . LYS A 1 624 ? 23.735 -33.199 19.438 1.00 78.88 624 LYS A C 1
ATOM 5118 O O . LYS A 1 624 ? 23.267 -34.295 19.727 1.00 78.88 624 LYS A O 1
ATOM 5123 N N . GLN A 1 625 ? 23.446 -32.088 20.117 1.00 77.38 625 GLN A N 1
ATOM 5124 C CA . GLN A 1 625 ? 22.525 -32.021 21.249 1.00 77.38 625 GLN A CA 1
ATOM 5125 C C . GLN A 1 625 ? 21.238 -31.309 20.824 1.00 77.38 625 GLN A C 1
ATOM 5127 O O . GLN A 1 625 ? 21.277 -30.144 20.426 1.00 77.38 625 GLN A O 1
ATOM 5132 N N . ASP A 1 626 ? 20.114 -32.024 20.908 1.00 79.25 626 ASP A N 1
ATOM 5133 C CA . ASP A 1 626 ? 18.756 -31.531 20.635 1.00 79.25 626 ASP A CA 1
ATOM 5134 C C . ASP A 1 626 ? 18.634 -30.656 19.363 1.00 79.25 626 ASP A C 1
ATOM 5136 O O . ASP A 1 626 ? 18.347 -29.459 19.451 1.00 79.25 626 ASP A O 1
ATOM 5140 N N . PRO A 1 627 ? 18.865 -31.224 18.159 1.00 82.88 627 PRO A N 1
ATOM 5141 C CA . PRO A 1 627 ? 18.841 -30.466 16.902 1.00 82.88 627 PRO A CA 1
ATOM 5142 C C . PRO A 1 627 ? 17.476 -29.842 16.574 1.00 82.88 627 PRO A C 1
ATOM 5144 O O . PRO A 1 627 ? 17.407 -28.923 15.761 1.00 82.88 627 PRO A O 1
ATOM 5147 N N . PHE A 1 628 ? 16.400 -30.311 17.213 1.00 85.94 628 PHE A N 1
ATOM 5148 C CA . PHE A 1 628 ? 15.030 -29.836 17.015 1.00 85.94 628 PHE A CA 1
ATOM 5149 C C . PHE A 1 628 ? 14.380 -29.542 18.375 1.00 85.94 628 PHE A C 1
ATOM 5151 O O . PHE A 1 628 ? 13.680 -30.414 18.907 1.00 85.94 628 PHE A O 1
ATOM 5158 N N . PRO A 1 629 ? 14.599 -28.342 18.942 1.00 79.62 629 PRO A N 1
ATOM 5159 C CA . PRO A 1 629 ? 14.092 -27.994 20.262 1.00 79.62 629 PRO A CA 1
ATOM 5160 C C . PRO A 1 629 ? 12.564 -28.067 20.337 1.00 79.62 629 PRO A C 1
ATOM 5162 O O . PRO A 1 629 ? 11.847 -27.743 19.384 1.00 79.62 629 PRO A O 1
ATOM 5165 N N . LYS A 1 630 ? 12.060 -28.500 21.498 1.00 70.94 630 LYS A N 1
ATOM 5166 C CA . LYS A 1 630 ? 10.620 -28.538 21.789 1.00 70.94 630 LYS A CA 1
ATOM 5167 C C . LYS A 1 630 ? 10.083 -27.119 21.998 1.00 70.94 630 LYS A C 1
ATOM 5169 O O . LYS A 1 630 ? 10.708 -26.304 22.667 1.00 70.94 630 LYS A O 1
ATOM 5174 N N . LEU A 1 631 ? 8.898 -26.853 21.455 1.00 66.44 631 LEU A N 1
ATOM 5175 C CA . LEU A 1 631 ? 8.148 -25.622 21.704 1.00 66.44 631 LEU A CA 1
ATOM 5176 C C . LEU A 1 631 ? 7.414 -25.739 23.058 1.00 66.44 631 LEU A C 1
ATOM 5178 O O . LEU A 1 631 ? 6.884 -26.799 23.394 1.00 66.44 631 LEU A O 1
ATOM 5182 N N . ASN A 1 632 ? 7.432 -24.671 23.860 1.00 55.56 632 ASN A N 1
ATOM 5183 C CA . ASN A 1 632 ? 6.994 -24.663 25.265 1.00 55.56 632 ASN A CA 1
ATOM 5184 C C . ASN A 1 632 ? 5.459 -24.561 25.430 1.00 55.56 632 ASN A C 1
ATOM 5186 O O . ASN A 1 632 ? 4.957 -23.536 25.890 1.00 55.56 632 ASN A O 1
ATOM 5190 N N . GLY A 1 633 ? 4.700 -25.607 25.084 1.00 48.72 633 GLY A N 1
ATOM 5191 C CA . GLY A 1 633 ? 3.240 -25.649 25.276 1.00 48.72 633 GLY A CA 1
ATOM 5192 C C . GLY A 1 633 ? 2.750 -26.767 26.209 1.00 48.72 633 GLY A C 1
ATOM 5193 O O . GLY A 1 633 ? 3.237 -27.894 26.148 1.00 48.72 633 GLY A O 1
ATOM 5194 N N . LYS A 1 634 ? 1.750 -26.477 27.059 1.00 42.84 634 LYS A N 1
ATOM 5195 C CA . LYS A 1 634 ? 1.047 -27.483 27.889 1.00 42.84 634 LYS A CA 1
ATOM 5196 C C . LYS A 1 634 ? -0.119 -28.130 27.109 1.00 42.84 634 LYS A C 1
ATOM 5198 O O . LYS A 1 634 ? -0.808 -27.396 26.395 1.00 42.84 634 LYS A O 1
ATOM 5203 N N . PRO A 1 635 ? -0.405 -29.442 27.255 1.00 43.34 635 PRO A N 1
ATOM 5204 C CA . PRO A 1 635 ? -1.538 -30.105 26.594 1.00 43.34 635 PRO A CA 1
ATOM 5205 C C . PRO A 1 635 ? -2.883 -29.427 26.895 1.00 43.34 635 PRO A C 1
ATOM 5207 O O . PRO A 1 635 ? -3.086 -28.920 27.997 1.00 43.34 635 PRO A O 1
ATOM 5210 N N . VAL A 1 636 ? -3.815 -29.427 25.933 1.00 37.41 636 VAL A N 1
ATOM 5211 C CA . VAL A 1 636 ? -5.232 -29.161 26.242 1.00 37.41 636 VAL A CA 1
ATOM 5212 C C . VAL A 1 636 ? -5.735 -30.370 27.028 1.00 37.41 636 VAL A C 1
ATOM 5214 O O . VAL A 1 636 ? -5.570 -31.495 26.558 1.00 37.41 636 VAL A O 1
ATOM 5217 N N . GLY A 1 637 ? -6.262 -30.134 28.232 1.00 37.22 637 GLY A N 1
ATOM 5218 C CA . GLY A 1 637 ? -6.753 -31.179 29.131 1.00 37.22 637 GLY A CA 1
ATOM 5219 C C . GLY A 1 637 ? -7.731 -32.133 28.442 1.00 37.22 637 GLY A C 1
ATOM 5220 O O . GLY A 1 637 ? -8.529 -31.710 27.606 1.00 37.22 637 GLY A O 1
ATOM 5221 N N . SER A 1 638 ? -7.567 -33.406 28.797 1.00 31.20 638 SER A N 1
ATOM 5222 C CA . SER A 1 638 ? -8.322 -34.604 28.410 1.00 31.20 638 SER A CA 1
ATOM 5223 C C . SER A 1 638 ? -9.831 -34.474 28.538 1.00 31.20 638 SER A C 1
ATOM 5225 O O . SER A 1 638 ? -10.263 -33.955 29.594 1.00 31.20 638 SER A O 1
#

Foldseek 3Di:
DPDQDLVNLVVLLVVLLVQCLCCVVVLPQVSLLVSLQLVVVDPSLLSNLVSCVVVVVSLVVLVVDPSNVVCSQLVVLCNQLSNCVNVPNLQSNLVSLLSNLVSVLVVVLVDQDCSNLSSNLSSLVVNQVSLVSNLVVCVVVVHHSCSLVVSLVSLVVSLVSLLDQHPSVLSNLSSLLSNLVSCVVVVVLVVNVVSVCSQVVDPRDDLVPHDLVSLLSSLQSVLVVCVVVVVLLSNLVSLVSSLVSDDPVPLVSNLSSCLSNQLSCVLLVHQDDPCVCVVSVVVLCVQLSVLLVQLQLLSLVVSCVVCVVVCVVSVCSVSSVVSNLSSPLVLVVVLLVVLCVVDVVCSQKAALVSVQVSCVVSVRHDDLVVSVVSVVLCCLLVQAPFDAPPVRRITGGDPPCRGDRSNSPGSDPDLSVPVVVVCCVVVVPDDLVPDDLVVLLVNLQVVLLSCLVVVVLVSSLVSLLSSLVSDDPVCLVSNLSSCLSNQLSQVLLVAQADPCVCVVSVVVLCVLLSVLLVVLQLVSLVVSCVVCVVVCVVSVCSVSSVVCNLSSPLVLVVVLLVVVCVVDVVCSQKAALVSVQVSCVVSVRHDDLVRSVVSVVVCCVVVQAPFDAPVVRRITGGDPPCRGDRRRHDYSDD

Organism: Brassica cretica (NCBI:txid69181)

Sequence (638 aa):
MAYVSMGEAHRRITEYLNRFCDAVSYQDSSMLCRLLSFSSNSPSLLSLADALNVFQDASSLIRQSDKFSEYGEILAHLFRSLQSYRVGNLVEAYLAFEKFANAFVQEFRNWESAWALEALYVVCYEIRILAEKADKELTSNGKSPEKLKAAGSLLMKVFGVLAGKGPKRVGALYVTCQLFKTYFKLGTVNLCRSVIRSIETARIFDFEEFPRRDKVTYMYYTGRLEVFNENFPAADTKLSYALQHCNPKRERNIRMILKYLIPVKLSLGIIPKDELLQKYNLHEYMNVVQALRKGDLRLLRHALQEHEDRFLRSGVYLVLEKLELQVYQRLMKKIYIIQKLSDPARAHQLKLEVIAKALRWLEIDMDLDEVECIMTILIYKNLVKGYLAHKSKVVVLSKQDPFPKLNGKPLGTVNLCRSVIRSIETARIFDFEEFPRRDKVTYMYYTGRLEVFNENFPAADTKLSYALQHCNPKRERNIRMILKYLIPVKLSLGVIPKDELLQKYNLHEYMNVVQALRKGDLRLLRHALQEHEDRFLRSGVYLVLEKLELQVYQRLMKKIYIIQKLSDPARAHQLKLEVIAKALRWLEIDMDLDEVECIMTILIYKNLVKGYLAHKSKVVVLSKQDPFPKLNGKPVGS

Radius of gyration: 31.98 Å; chains: 1; bounding box: 72×68×94 Å

Secondary structure (DSSP, 8-state):
-----HHHHHHHHHHHHHHHHHHHHTT-HHHHHHHH-GGG--HHHHHHHHHHHH-TTHHHHHHH-HHHHTTHHHHHHHHHHHHHHHHT-HHHHHHHHHHHHHHH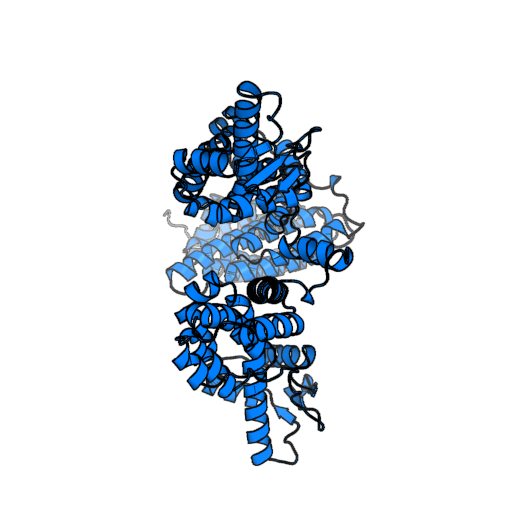HHHHHH-SSSTTHHHHHHHHHHHHHHHHHHHHHHHHTT----HHHHHHHHHHHHHHHHTSSSGGGGHHHHHHHHHHHHHHHHT-GGGHHHHHHHHHH-TT--GGGS-HHHHHHHHHHHHHHHHHTT-HHHHHHHHHHHHHHS-TT-HHHHHHHHHHHHHHHHHTTPPPPHHHHHHTT-GGGHHHHHHHHHT-HHHHHHHHHHTHHHHHHHT-HHHHHTTHHHHHHHHHHHHHHHHHHH-STTTTEEEHHHHHHHHHHTT----HHHHHHHHHHHHHTTSS-EEEEGGGTEEEE-SS-SS----S-------HHHHHHHHHHHH--S-GGGS-HHHHHHHHHHHHHHHHHTT-HHHHHHHHHHHHHTS-TT-HHHHHHHHHHHHHHHHHTTPPPPHHHHHHTT-GGGHHHHHHHHHT-HHHHHHHHHHTHHHHHHHT-HHHHHTTHHHHHHHHHHHHHHHHHHH-TTTTTEEEHHHHHHHHHHTT----HHHHHHHHHHHHHTTSS-EEEEGGGTEEEE-SS-SSPPP--PPPP-